Protein 2VFR (pdb70)

Nearest PDB structures (foldseek):
  2vfu-assembly1_A  TM=1.001E+00  e=1.404E-89  Streptomyces coelicolor A3(2)
  8ot8-assembly1_B  TM=9.663E-01  e=1.244E-60  Actinomycetota bacterium
  8ot8-assembly1_A  TM=9.710E-01  e=1.322E-60  Actinomycetota bacterium
  8ot8-assembly1_C  TM=9.668E-01  e=2.709E-58  Actinomycetota bacterium
  8ot8-assembly1_D  TM=9.742E-01  e=1.089E-57  Actinomycetota bacterium

InterPro domains:
  IPR006094 FAD linked oxidase, N-terminal [PF01565] (22-148)
  IPR007173 D-arabinono-1,4-lactone oxidase, C-terminal domain [PF04030] (288-413)
  IPR010031 L-gulonolactone/D-arabinono-1,4-lactone oxidase-like [PIRSF000136] (6-415)
  IPR010031 L-gulonolactone/D-arabinono-1,4-lactone oxidase-like [PTHR43762] (3-226)
  IPR016166 FAD-binding domain, PCMH-type [PS51387] (13-179)
  IPR016167 FAD-binding, type PCMH, subdomain 1 [G3DSA:3.30.43.10] (1-68)
  IPR016169 FAD-binding, type PCMH, subdomain 2 [G3DSA:3.30.465.10] (72-284)
  IPR016171 Vanillyl-alcohol oxidase, C-terminal subdomain 2 [G3DSA:1.10.45.10] (380-418)
  IPR036318 FAD-binding, type PCMH-like superfamily [SSF56176] (5-178)

Secondary structure (DSSP, 8-state):
-------B-SSSS-B-S-SS-B--SSHHHHHHHHHH-SSEEE-SS----SSTT---TT-EEE-STTS---EEEETTTTEEEEETT-BHHHHHHHHHHTTEE-S---SSS-SBHHHHHHHT-----TTPPPGGGGEEEEEEE-TTS-EEEEETTSTTGGGTSS-TTTT-EEEEEEEE-EE--EEEEEEEEEE-STT--HHHHHHHHTSSSEEEEEE-SSSSSEEEEEEEEETTS-----TTSEEPSS---SSTTS-GGGBPP-TT--EEGGGTSSSB-TT---S--S-EEEEEEEEGGGHHHHHHHHHHTHHHHGGGEEEEEEEEE--B-STT-TTBTS-EEEEEEEE-S-HHHHHHHHHHHHHHHGGGT-EE-TTS-----HHHHHTT-TTHHHHHHHHHHH-TT-TT--HHHHHHH-

Solvent-accessible surface area: 16244 Å² total; per-residue (Å²): 230,157,91,102,91,89,10,52,4,34,10,39,46,18,81,6,61,10,88,103,57,50,131,14,129,47,77,114,40,0,73,48,39,0,45,121,10,90,118,1,13,49,16,38,17,9,40,15,4,20,84,11,9,23,6,30,134,84,12,29,2,0,8,15,64,14,30,112,83,81,27,82,9,72,61,102,57,117,17,0,110,1,15,2,30,4,110,7,25,73,0,1,147,30,0,61,86,113,40,10,0,2,35,8,5,14,36,19,6,34,30,3,0,18,33,3,3,18,13,3,20,5,6,4,0,42,66,12,21,3,7,3,52,22,2,99,50,1,24,2,0,7,17,106,6,54,60,37,72,0,39,114,77,41,143,74,18,14,0,1,6,0,8,2,26,1,1,3,0,28,27,6,1,17,0,33,17,46,66,39,16,84,0,24,0,41,9,21,35,94,4,75,11,89,66,7,67,105,75,32,14,92,62,0,2,47,27,11,49,3,0,1,0,2,1,29,4,141,58,96,2,0,34,3,0,0,0,4,42,16,42,82,118,115,55,114,70,22,108,77,12,52,105,15,99,128,74,46,21,7,19,86,85,95,71,23,91,19,1,5,84,4,123,10,63,68,9,38,0,33,89,9,5,2,7,28,91,58,123,54,100,38,109,67,14,82,36,2,31,0,1,2,2,1,10,42,141,56,5,34,49,2,3,89,26,0,27,78,21,73,144,56,0,6,91,15,20,31,6,0,9,0,16,0,1,19,51,6,82,8,16,0,1,0,2,43,52,47,67,0,3,0,1,12,0,15,0,54,68,65,65,86,41,0,68,84,17,0,78,96,0,7,88,16,0,93,93,25,35,13,8,1,9,2,3,20,15,41,46,18,66,51,39,81,10,71,89,42,9,96,92,22,89,63,0,26,71,11,6,38,78,24,6,113,96,14,25,0,16,8,81,36,0,108,23,10,56,90

CATH classification: 3.30.43.10 (+4 more: 3.30.465.10, 3.30.70.2530, 3.30.70.2520)

B-factor: mean 10.71, std 9.28, range [2.74, 63.72]

Foldseek 3Di:
DPFFDWDAAQQRPGIALGRDAAADQDLVRVLVVLQVAQFEFEDARRLFFDCLRHGDVSYHYYYPPNYDWDWAADLVQQKIKTFQRDWQVVNQVVQVVSQKHDLFDEQAGGTGLQVCQQFQAAAFAQPAATSQQFWFKWWFLFNNSDIDIDGPPPPCVLCVRNPSQQQHDTGMIMGGIGGWFKKFKWKFFDFALVVCDPVNVVCLCNQARWKKFKDLLPPGGTGMIIHIHTPVDDHDDDPRGGTDPDQDDSFPPDDSVQAADHPGDMDIPVSRRHRGGNVDDRSHDQWAKKKWKFAPVCVSVLVVLCNVCSVLVNPFFRMKMKHWHAADSRQNHQSHPHTIIMIMTITGNDCVSVPVSLVVSVVSCVVGLIAMRRRGDHDPQLVNNLVSGPCLVVSLVSSCVSHVSRSHDHPSNVSNND

Organism: Streptomyces coelicolor (strain ATCC BAA-471 / A3(2) / M145) (NCBI:txid100226)

Radius of gyration: 20.71 Å; Cα contacts (8 Å, |Δi|>4): 1017; chains: 1; bounding box: 50×54×52 Å

Sequence (418 aa):
FMSDITVTNWAGNITYTAKEELLRRPHHSLLDALRALVADSARRVRVLGSGHSFNEEIAEPGDGGVLLSLAGLPSVVDVDTAARTVRVVGGGGVRYAELLARVVHARRGLALPNMASLPHISVAGSVATGTHGSGVGNGSLASVVREVVELVTADGSTVVIARGDERFGGAVTSLGALGVVTSSSLTLDLEPAYEEMEQHVFTELPLAGLDPATFETVMAAAYSVSLFTDWRRAPGFRQVWLLKRRTDRPLDGFPYAAPAAEKMHPVPGMPAVNCTEEQFGVPGPWHERLPHFRAEFTPSSGAELQSEYLMPRREHALAALHAMMDAIRRETLAPVLQTCEIRTVAADAQWLSPAYGRDTVAAHFTWVVEDTAAVLPVVRRLEEALVPFAARPHWGKVFTVPAGELRALYPRLADFGALAGALDPAGKFTNAFVRGVLA

Structure (mmCIF, N/CA/C/O backbone):
data_2VFR
#
_entry.id   2VFR
#
_cell.length_a   106.023
_cell.length_b   68.614
_cell.length_c   57.977
_cell.angle_alpha   90.00
_cell.angle_beta   95.15
_cell.angle_gamma   90.00
#
_symmetry.space_group_name_H-M   'C 1 2 1'
#
loop_
_entity.id
_entity.type
_entity.pdbx_description
1 polymer 'XYLITOL OXIDASE'
2 non-polymer 'FLAVIN-ADENINE DINUCLEOTIDE'
3 non-polymer 'CHLORIDE ION'
4 water water
#
loop_
_atom_site.group_PDB
_atom_site.id
_atom_site.type_symbol
_atom_site.label_atom_id
_atom_site.label_alt_id
_atom_site.label_comp_id
_atom_site.label_asym_id
_atom_site.label_entity_id
_atom_site.label_seq_id
_atom_site.pdbx_PDB_ins_code
_atom_site.Cartn_x
_atom_site.Cartn_y
_atom_site.Cartn_z
_atom_site.occupancy
_atom_site.B_iso_or_equiv
_atom_site.auth_seq_id
_atom_site.auth_comp_id
_atom_site.auth_asym_id
_atom_site.auth_atom_id
_atom_site.pdbx_PDB_model_num
ATOM 1 N N . PHE A 1 4 ? 7.433 11.259 8.818 1.00 26.93 0 PHE A N 1
ATOM 2 C CA . PHE A 1 4 ? 8.248 12.074 7.869 1.00 27.22 0 PHE A CA 1
ATOM 3 C C . PHE A 1 4 ? 7.552 13.395 7.553 1.00 27.32 0 PHE A C 1
ATOM 4 O O . PHE A 1 4 ? 8.197 14.433 7.453 1.00 27.63 0 PHE A O 1
ATOM 12 N N . MET A 1 5 ? 6.234 13.344 7.392 1.00 28.19 1 MET A N 1
ATOM 13 C CA . MET A 1 5 ? 5.451 14.505 6.956 1.00 28.67 1 MET A CA 1
ATOM 14 C C . MET A 1 5 ? 4.877 15.325 8.099 1.00 29.04 1 MET A C 1
ATOM 15 O O . MET A 1 5 ? 4.160 16.305 7.857 1.00 29.79 1 MET A O 1
ATOM 20 N N . SER A 1 6 ? 5.174 14.939 9.334 1.00 28.50 2 SER A N 1
ATOM 21 C CA . SER A 1 6 ? 4.605 15.622 10.475 1.00 28.27 2 SER A CA 1
ATOM 22 C C . SER A 1 6 ? 5.111 17.069 10.609 1.00 27.84 2 SER A C 1
ATOM 23 O O . SER A 1 6 ? 6.237 17.410 10.209 1.00 27.19 2 SER A O 1
ATOM 26 N N . ASP A 1 7 ? 4.245 17.904 11.179 1.00 27.28 3 ASP A N 1
ATOM 27 C CA . ASP A 1 7 ? 4.566 19.291 11.509 1.00 26.77 3 ASP A CA 1
ATOM 28 C C . ASP A 1 7 ? 5.798 19.374 12.405 1.00 25.84 3 ASP A C 1
ATOM 29 O O . ASP A 1 7 ? 5.953 18.574 13.328 1.00 26.61 3 ASP A O 1
ATOM 34 N N . ILE A 1 8 ? 6.669 20.355 12.147 1.00 24.42 4 ILE A N 1
ATOM 35 C CA . ILE A 1 8 ? 7.774 20.654 13.057 1.00 22.82 4 ILE A CA 1
ATOM 36 C C . ILE A 1 8 ? 7.632 22.081 13.570 1.00 20.98 4 ILE A C 1
ATOM 37 O O . ILE A 1 8 ? 6.886 22.874 13.015 1.00 22.20 4 ILE A O 1
ATOM 42 N N . THR A 1 9 ? 8.335 22.386 14.645 1.00 18.68 5 THR A N 1
ATOM 43 C CA . THR A 1 9 ? 8.355 23.755 15.155 1.00 16.82 5 THR A CA 1
ATOM 44 C C . THR A 1 9 ? 9.639 24.437 14.721 1.00 14.39 5 THR A C 1
ATOM 45 O O . THR A 1 9 ? 10.729 23.868 14.821 1.00 14.56 5 THR A O 1
ATOM 49 N N . VAL A 1 10 ? 9.454 25.609 14.141 1.00 11.45 6 VAL A N 1
ATOM 50 C CA . VAL A 1 10 ? 10.549 26.425 13.644 1.00 9.06 6 VAL A CA 1
ATOM 51 C C . VAL A 1 10 ? 10.614 27.700 14.480 1.00 7.11 6 VAL A C 1
ATOM 52 O O . VAL A 1 10 ? 9.584 28.363 14.638 1.00 6.76 6 VAL A O 1
ATOM 56 N N . THR A 1 11 ? 11.807 27.989 15.020 1.00 6.25 7 THR A N 1
ATOM 57 C CA . THR A 1 11 ? 12.003 29.188 15.837 1.00 6.07 7 THR A CA 1
ATOM 58 C C . THR A 1 11 ? 13.224 29.953 15.340 1.00 5.21 7 THR A C 1
ATOM 59 O O . THR A 1 11 ? 13.999 29.516 14.490 1.00 5.78 7 THR A O 1
ATOM 63 N N . ASN A 1 12 ? 13.403 31.137 15.916 1.00 4.77 8 ASN A N 1
ATOM 64 C CA . ASN A 1 12 ? 14.681 31.846 15.804 1.00 5.01 8 ASN A CA 1
ATOM 65 C C . ASN A 1 12 ? 15.731 31.241 16.745 1.00 4.60 8 ASN A C 1
ATOM 66 O O . ASN A 1 12 ? 15.493 30.251 17.456 1.00 5.58 8 ASN A O 1
ATOM 71 N N . TRP A 1 13 ? 16.938 31.796 16.730 1.00 4.91 9 TRP A N 1
ATOM 72 C CA . TRP A 1 13 ? 18.075 31.222 17.457 1.00 5.25 9 TRP A CA 1
ATOM 73 C C . TRP A 1 13 ? 17.812 31.265 18.962 1.00 5.15 9 TRP A C 1
ATOM 74 O O . TRP A 1 13 ? 18.004 30.244 19.656 1.00 6.16 9 TRP A O 1
ATOM 85 N N . ALA A 1 14 ? 17.332 32.390 19.490 1.00 5.08 10 ALA A N 1
ATOM 86 C CA . ALA A 1 14 ? 17.084 32.511 20.925 1.00 5.57 10 ALA A CA 1
ATOM 87 C C . ALA A 1 14 ? 15.796 31.805 21.378 1.00 6.17 10 ALA A C 1
ATOM 88 O O . ALA A 1 14 ? 15.540 31.686 22.596 1.00 7.46 10 ALA A O 1
ATOM 90 N N . GLY A 1 15 ? 14.967 31.416 20.425 1.00 4.64 11 GLY A N 1
ATOM 91 C CA . GLY A 1 15 ? 13.753 30.682 20.703 1.00 5.03 11 GL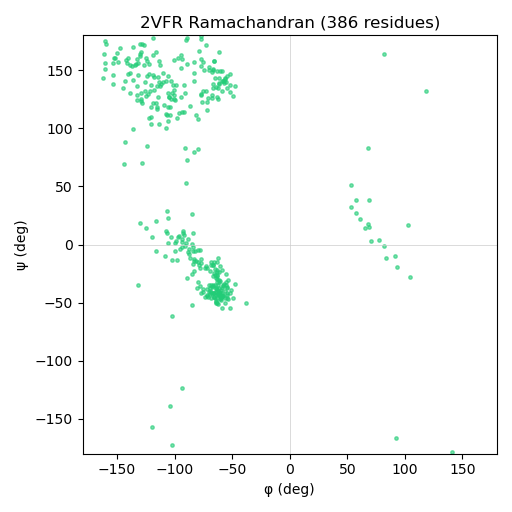Y A CA 1
ATOM 92 C C . GLY A 1 15 ? 12.584 31.489 21.234 1.00 5.52 11 GLY A C 1
ATOM 93 O O . GLY A 1 15 ? 11.556 30.917 21.577 1.00 6.42 11 GLY A O 1
ATOM 94 N N . ASN A 1 16 ? 12.703 32.818 21.343 1.00 4.34 12 ASN A N 1
ATOM 95 C CA . ASN A 1 16 ? 11.585 33.650 21.785 1.00 5.62 12 ASN A CA 1
ATOM 96 C C . ASN A 1 16 ? 10.546 33.862 20.683 1.00 5.89 12 ASN A C 1
ATOM 97 O O . ASN A 1 16 ? 9.422 34.250 20.993 1.00 6.73 12 ASN A O 1
ATOM 102 N N . ILE A 1 17 ? 10.897 33.582 19.437 1.00 5.33 13 ILE A N 1
ATOM 103 C CA . ILE A 1 17 ? 9.997 33.715 18.313 1.00 5.60 13 ILE A CA 1
ATOM 104 C C . ILE A 1 17 ? 9.752 32.316 17.726 1.00 5.68 13 ILE A C 1
ATOM 105 O O . ILE A 1 17 ? 10.670 31.641 17.282 1.00 6.53 13 ILE A O 1
ATOM 110 N N . THR A 1 18 ? 8.484 31.890 17.767 1.00 6.69 14 THR A N 1
ATOM 111 C CA . THR A 1 18 ? 8.039 30.664 17.118 1.00 6.71 14 THR A CA 1
ATOM 112 C C . THR A 1 18 ? 7.289 31.046 15.861 1.00 7.37 14 THR A C 1
ATOM 113 O O . THR A 1 18 ? 6.281 31.758 15.915 1.00 8.52 14 THR A O 1
ATOM 117 N N . TYR A 1 19 ? 7.793 30.614 14.715 1.00 6.76 15 TYR A N 1
ATOM 118 C CA . TYR A 1 19 ? 7.147 30.962 13.446 1.00 7.07 15 TYR A CA 1
ATOM 119 C C . TYR A 1 19 ? 5.864 30.129 13.243 1.00 6.96 15 TYR A C 1
ATOM 120 O O . TYR A 1 19 ? 5.710 29.057 13.811 1.00 8.17 15 TYR A O 1
ATOM 129 N N . THR A 1 20 ? 4.973 30.660 12.426 1.00 7.20 16 THR A N 1
ATOM 130 C CA . THR A 1 20 ? 3.741 29.918 12.104 1.00 8.27 16 THR A CA 1
ATOM 131 C C . THR A 1 20 ? 4.013 28.741 11.195 1.00 8.34 16 THR A C 1
ATOM 132 O O . THR A 1 20 ? 3.192 27.815 11.075 1.00 11.20 16 THR A O 1
ATOM 136 N N . ALA A 1 21 ? 5.151 28.748 10.493 1.00 8.82 17 ALA A N 1
ATOM 137 C CA . ALA A 1 21 ? 5.495 27.683 9.534 1.00 10.88 17 ALA A CA 1
ATOM 138 C C . ALA A 1 21 ? 5.625 26.359 10.213 1.00 13.26 17 ALA A C 1
ATOM 139 O O . ALA A 1 21 ? 6.312 26.248 11.213 1.00 14.38 17 ALA A O 1
ATOM 141 N N . LYS A 1 22 ? 5.038 25.335 9.606 1.00 15.18 18 LYS A N 1
ATOM 142 C CA . LYS A 1 22 ? 5.168 23.984 10.138 1.00 15.49 18 LYS A CA 1
ATOM 143 C C . LYS A 1 22 ? 6.228 23.146 9.426 1.00 15.19 18 LYS A C 1
ATOM 144 O O . LYS A 1 22 ? 6.419 21.971 9.760 1.00 15.68 18 LYS A O 1
ATOM 150 N N . GLU A 1 23 ? 6.916 23.779 8.471 1.00 13.53 19 GLU A N 1
ATOM 151 C CA A GLU A 1 23 ? 8.103 23.220 7.880 0.50 12.78 19 GLU A CA 1
ATOM 152 C CA B GLU A 1 23 ? 8.044 23.205 7.750 0.50 12.96 19 GLU A CA 1
ATOM 153 C C . GLU A 1 23 ? 8.964 24.374 7.377 1.00 11.79 19 GLU A C 1
ATOM 154 O O . GLU A 1 23 ? 8.471 25.470 7.055 1.00 11.85 19 GLU A O 1
ATOM 165 N N . LEU A 1 24 ? 10.266 24.134 7.371 1.00 10.61 20 LEU A N 1
ATOM 166 C CA . LEU A 1 24 ? 11.242 25.080 6.836 1.00 9.55 20 LEU A CA 1
ATOM 167 C C . LEU A 1 24 ? 11.660 24.514 5.493 1.00 8.80 20 LEU A C 1
ATOM 168 O O . LEU A 1 24 ? 12.318 23.476 5.431 1.00 10.49 20 LEU A O 1
ATOM 173 N N . LEU A 1 25 ? 11.280 25.175 4.413 1.00 7.27 21 LEU A N 1
ATOM 174 C CA . LEU A 1 25 ? 11.587 24.604 3.120 1.00 7.62 21 LEU A CA 1
ATOM 175 C C . LEU A 1 25 ? 13.038 24.887 2.748 1.00 7.47 21 LEU A C 1
ATOM 176 O O . LEU A 1 25 ? 13.503 26.014 2.905 1.00 8.62 21 LEU A O 1
ATOM 181 N N A ARG A 1 26 ? 13.661 23.831 2.223 0.50 7.44 22 ARG A N 1
ATOM 182 N N B ARG A 1 26 ? 13.800 23.864 2.342 0.50 6.83 22 ARG A N 1
ATOM 183 C CA A ARG A 1 26 ? 15.101 23.784 1.964 0.31 8.14 22 ARG A CA 1
ATOM 184 C CA B ARG A 1 26 ? 15.236 24.004 2.016 0.69 7.98 22 ARG A CA 1
ATOM 185 C C A ARG A 1 26 ? 15.426 23.345 0.522 0.50 7.40 22 ARG A C 1
ATOM 186 C C B ARG A 1 26 ? 15.419 23.410 0.603 0.50 7.15 22 ARG A C 1
ATOM 187 O O A ARG A 1 26 ? 16.053 22.305 0.279 0.50 8.62 22 ARG A O 1
ATOM 188 O O B ARG A 1 26 ? 15.832 22.261 0.438 0.50 8.17 22 ARG A O 1
ATOM 203 N N . PRO A 1 27 ? 15.061 24.187 -0.441 1.00 6.76 23 PRO A N 1
ATOM 204 C CA . PRO A 1 27 ? 15.260 23.705 -1.801 1.00 7.31 23 PRO A CA 1
ATOM 205 C C . PRO A 1 27 ? 16.732 23.322 -2.080 1.00 7.14 23 PRO A C 1
ATOM 206 O O . PRO A 1 27 ? 17.651 23.988 -1.647 1.00 8.31 23 PRO A O 1
ATOM 210 N N A HIS A 1 28 ? 16.952 22.212 -2.776 0.50 7.50 24 HIS A N 1
ATOM 211 N N B HIS A 1 28 ? 16.853 22.266 -2.874 0.50 7.14 24 HIS A N 1
ATOM 212 C CA A HIS A 1 28 ? 18.337 21.704 -3.004 0.50 7.68 24 HIS A CA 1
ATOM 213 C CA B HIS A 1 28 ? 18.119 21.558 -3.086 0.50 7.39 24 HIS A CA 1
ATOM 214 C C A HIS A 1 28 ? 18.926 22.083 -4.350 0.50 6.81 24 HIS A C 1
ATOM 215 C C B HIS A 1 28 ? 18.942 22.159 -4.238 0.50 6.42 24 HIS A C 1
ATOM 216 O O A HIS A 1 28 ? 19.928 21.528 -4.788 0.50 6.00 24 HIS A O 1
ATOM 217 O O B HIS A 1 28 ? 20.151 21.890 -4.371 0.50 6.14 24 HIS A O 1
ATOM 230 N N . SER A 1 29 ? 18.277 22.988 -5.060 1.00 6.55 25 SER A N 1
ATOM 231 C CA . SER A 1 29 ? 18.834 23.545 -6.266 1.00 5.85 25 SER A CA 1
ATOM 232 C C . SER A 1 29 ? 18.257 24.940 -6.514 1.00 5.27 25 SER A C 1
ATOM 233 O O . SER A 1 29 ? 17.149 25.251 -6.037 1.00 5.48 25 SER A O 1
ATOM 236 N N A LEU A 1 30 ? 18.964 25.727 -7.285 0.50 5.16 26 LEU A N 1
ATOM 237 N N B LEU A 1 30 ? 18.975 25.764 -7.258 0.50 5.44 26 LEU A N 1
ATOM 238 C CA A LEU A 1 30 ? 18.509 27.044 -7.642 0.50 5.62 26 LEU A CA 1
ATOM 239 C CA B LEU A 1 30 ? 18.462 27.068 -7.686 0.50 6.09 26 LEU A CA 1
ATOM 240 C C A LEU A 1 30 ? 17.237 26.951 -8.519 0.50 5.43 26 LEU A C 1
ATOM 241 C C B LEU A 1 30 ? 17.165 26.894 -8.469 0.50 5.49 26 LEU A C 1
ATOM 242 O O A LEU A 1 30 ? 16.335 27.807 -8.400 0.50 5.93 26 LEU A O 1
ATOM 243 O O B LEU A 1 30 ? 16.174 27.615 -8.238 0.50 4.84 26 LEU A O 1
ATOM 252 N N . ASP A 1 31 ? 17.127 25.916 -9.366 1.00 6.06 27 ASP A N 1
ATOM 253 C CA . ASP A 1 31 ? 15.894 25.668 -10.113 1.00 6.88 27 ASP A CA 1
ATOM 254 C C . ASP A 1 31 ? 14.711 25.459 -9.163 1.00 5.73 27 ASP A C 1
ATOM 255 O O . ASP A 1 31 ? 13.619 26.026 -9.359 1.00 7.20 27 ASP A O 1
ATOM 260 N N . ALA A 1 32 ? 14.894 24.624 -8.165 1.00 6.20 28 ALA A N 1
ATOM 261 C CA . ALA A 1 32 ? 13.848 24.394 -7.181 1.00 6.04 28 ALA A CA 1
ATOM 262 C C . ALA A 1 32 ? 13.516 25.658 -6.396 1.00 5.62 28 ALA A C 1
ATOM 263 O O . ALA A 1 32 ? 12.325 25.878 -6.083 1.00 6.68 28 ALA A O 1
ATOM 265 N N . LEU A 1 33 ? 14.506 26.464 -6.068 1.00 5.28 29 LEU A N 1
ATOM 266 C CA . LEU A 1 33 ? 14.231 27.686 -5.356 1.00 4.98 29 LEU A CA 1
ATOM 267 C C . LEU A 1 33 ? 13.419 28.665 -6.202 1.00 5.78 29 LEU A C 1
ATOM 268 O O . LEU A 1 33 ? 12.442 29.263 -5.696 1.00 6.00 29 LEU A O 1
ATOM 273 N N . ARG A 1 34 ? 13.790 28.836 -7.452 1.00 5.61 30 ARG A N 1
ATOM 274 C CA . ARG A 1 34 ? 13.047 29.712 -8.333 1.00 6.47 30 ARG A CA 1
ATOM 275 C C . ARG A 1 34 ? 11.601 29.267 -8.454 1.00 6.71 30 ARG A C 1
ATOM 276 O O . ARG A 1 34 ? 10.663 30.095 -8.428 1.00 7.50 30 ARG A O 1
ATOM 284 N N . ALA A 1 35 ? 11.386 27.972 -8.611 1.00 7.02 31 ALA A N 1
ATOM 285 C CA . ALA A 1 35 ? 10.008 27.442 -8.739 1.00 8.00 31 ALA A CA 1
ATOM 286 C C . ALA A 1 35 ? 9.214 27.621 -7.460 1.00 7.46 31 ALA A C 1
ATOM 287 O O . ALA A 1 35 ? 8.029 28.002 -7.522 1.00 8.06 31 ALA A O 1
ATOM 289 N N . LEU A 1 36 ? 9.829 27.366 -6.303 1.00 6.76 32 LEU A N 1
ATOM 290 C CA . LEU A 1 36 ? 9.165 27.560 -5.033 1.00 7.29 32 LEU A CA 1
ATOM 291 C C . LEU A 1 36 ? 8.776 29.023 -4.816 1.00 6.33 32 LEU A C 1
ATOM 292 O O . LEU A 1 36 ? 7.623 29.302 -4.438 1.00 7.43 32 LEU A O 1
ATOM 297 N N . VAL A 1 37 ? 9.672 29.942 -5.134 1.00 6.12 33 VAL A N 1
ATOM 298 C CA . VAL A 1 37 ? 9.353 31.357 -4.989 1.00 6.05 33 VAL A CA 1
ATOM 299 C C . VAL A 1 37 ? 8.196 31.753 -5.933 1.00 6.31 33 VAL A C 1
ATOM 300 O O . VAL A 1 37 ? 7.196 32.333 -5.491 1.00 6.16 33 VAL A O 1
ATOM 304 N N . ALA A 1 38 ? 8.308 31.383 -7.204 1.00 5.60 34 ALA A N 1
ATOM 305 C CA . ALA A 1 38 ? 7.272 31.724 -8.183 1.00 6.64 34 ALA A CA 1
ATOM 306 C C . ALA A 1 38 ? 5.895 31.176 -7.829 1.00 6.35 34 ALA A C 1
ATOM 307 O O . ALA A 1 38 ? 4.869 31.860 -8.070 1.00 8.13 34 ALA A O 1
ATOM 309 N N . ASP A 1 39 ? 5.887 29.976 -7.275 1.00 6.80 35 ASP A N 1
ATOM 310 C CA . ASP A 1 39 ? 4.643 29.283 -6.998 1.00 7.43 35 ASP A CA 1
ATOM 311 C C . ASP A 1 39 ? 4.011 29.598 -5.648 1.00 6.76 35 ASP A C 1
ATOM 312 O O . ASP A 1 39 ? 2.917 29.126 -5.346 1.00 8.56 35 ASP A O 1
ATOM 317 N N . SER A 1 40 ? 4.712 30.331 -4.790 1.00 6.38 36 SER A N 1
ATOM 318 C CA . SER A 1 40 ? 4.258 30.686 -3.445 1.00 6.59 36 SER A CA 1
ATOM 319 C C . SER A 1 40 ? 3.677 32.083 -3.414 1.00 5.64 36 SER A C 1
ATOM 320 O O . SER A 1 40 ? 4.244 33.035 -3.991 1.00 7.03 36 SER A O 1
ATOM 323 N N . ALA A 1 41 ? 2.551 32.235 -2.711 1.00 4.86 37 ALA A N 1
ATOM 324 C CA . ALA A 1 41 ? 1.897 33.555 -2.631 1.00 4.77 37 ALA A CA 1
ATOM 325 C C . ALA A 1 41 ? 2.631 34.584 -1.766 1.00 4.16 37 ALA A C 1
ATOM 326 O O . ALA A 1 41 ? 2.691 35.744 -2.164 1.00 4.90 37 ALA A O 1
ATOM 328 N N . ARG A 1 42 ? 3.198 34.148 -0.649 1.00 4.01 38 ARG A N 1
ATOM 329 C CA A ARG A 1 42 ? 3.947 35.021 0.256 0.50 4.63 38 ARG A CA 1
ATOM 330 C CA B ARG A 1 42 ? 3.963 35.015 0.237 0.50 5.28 38 ARG A CA 1
ATOM 331 C C . ARG A 1 42 ? 5.162 34.233 0.736 1.00 4.86 38 ARG A C 1
ATOM 332 O O . ARG A 1 42 ? 5.036 33.039 1.093 1.00 5.56 38 ARG A O 1
ATOM 347 N N . VAL A 1 43 ? 6.326 34.904 0.789 1.00 4.82 39 VAL A N 1
ATOM 348 C CA . VAL A 1 43 ? 7.593 34.261 1.134 1.00 4.55 39 VAL A CA 1
ATOM 349 C C . VAL A 1 43 ? 8.381 35.145 2.127 1.00 4.58 39 VAL A C 1
ATOM 350 O O . VAL A 1 43 ? 8.436 36.357 1.966 1.00 4.86 39 VAL A O 1
ATOM 354 N N . ARG A 1 44 ? 9.048 34.512 3.099 1.00 4.51 40 ARG A N 1
ATOM 355 C CA . ARG A 1 44 ? 10.167 35.108 3.813 1.00 4.58 40 ARG A CA 1
ATOM 356 C C . ARG A 1 44 ? 11.265 34.090 3.909 1.00 4.17 40 ARG A C 1
ATOM 357 O O . ARG A 1 44 ? 11.045 32.878 3.901 1.00 5.56 40 ARG A O 1
ATOM 365 N N . VAL A 1 45 ? 12.489 34.598 4.040 1.00 4.56 41 VAL A N 1
ATOM 366 C CA . VAL A 1 45 ? 13.703 33.748 4.190 1.00 4.70 41 VAL A CA 1
ATOM 367 C C . VAL A 1 45 ? 14.134 33.695 5.644 1.00 4.64 41 VAL A C 1
ATOM 368 O O . VAL A 1 45 ? 14.124 34.701 6.381 1.00 5.29 41 VAL A O 1
ATOM 372 N N . LEU A 1 46 ? 14.486 32.505 6.086 1.00 4.62 42 LEU A N 1
ATOM 373 C CA . LEU A 1 46 ? 15.192 32.327 7.355 1.00 5.20 42 LEU A CA 1
ATOM 374 C C . LEU A 1 46 ? 16.678 32.112 7.061 1.00 4.73 42 LEU A C 1
ATOM 375 O O . LEU A 1 46 ? 17.030 31.213 6.283 1.00 5.65 42 LEU A O 1
ATOM 380 N N . GLY A 1 47 ? 17.508 32.935 7.680 1.00 4.28 43 GLY A N 1
ATOM 381 C CA . GLY A 1 47 ? 18.966 32.761 7.655 1.00 4.95 43 GLY A CA 1
ATOM 382 C C . GLY A 1 47 ? 19.332 31.962 8.878 1.00 4.34 43 GLY A C 1
ATOM 383 O O . GLY A 1 47 ? 18.799 30.862 9.122 1.00 5.65 43 GLY A O 1
ATOM 384 N N . SER A 1 48 ? 20.228 32.523 9.696 1.00 4.05 44 SER A N 1
ATOM 385 C CA . SER A 1 48 ? 20.684 31.843 10.919 1.00 3.96 44 SER A CA 1
ATOM 386 C C . SER A 1 48 ? 19.856 32.218 12.171 1.00 3.91 44 SER A C 1
ATOM 387 O O . SER A 1 48 ? 20.193 31.745 13.252 1.00 4.55 44 SER A O 1
ATOM 390 N N . GLY A 1 49 ? 18.735 32.912 11.995 1.00 4.30 45 GLY A N 1
ATOM 391 C CA . GLY A 1 49 ? 17.771 33.157 13.069 1.00 4.19 45 GLY A CA 1
ATOM 392 C C . GLY A 1 49 ? 18.232 34.078 14.207 1.00 3.41 45 GLY A C 1
ATOM 393 O O . GLY A 1 49 ? 17.590 34.095 15.257 1.00 4.09 45 GLY A O 1
ATOM 394 N N . HIS A 1 50 ? 19.296 34.851 13.975 1.00 3.77 46 HIS A N 1
ATOM 395 C CA . HIS A 1 50 ? 19.813 35.787 14.968 1.00 4.12 46 HIS A CA 1
ATOM 396 C C . HIS A 1 50 ? 19.110 37.158 14.962 1.00 4.25 46 HIS A C 1
ATOM 397 O O . HIS A 1 50 ? 19.655 38.158 15.410 1.00 4.90 46 HIS A O 1
ATOM 404 N N . SER A 1 51 ? 17.864 37.154 14.507 1.00 4.25 47 SER A N 1
ATOM 405 C CA . SER A 1 51 ? 16.905 38.249 14.872 1.00 3.92 47 SER A CA 1
ATOM 406 C C . SER A 1 51 ? 16.069 37.826 16.085 1.00 4.27 47 SER A C 1
ATOM 407 O O . SER A 1 51 ? 16.049 36.659 16.487 1.00 4.61 47 SER A O 1
ATOM 410 N N . PHE A 1 52 ? 15.428 38.830 16.727 1.00 3.85 48 PHE A N 1
ATOM 411 C CA . PHE A 1 52 ? 14.736 38.660 18.001 1.00 4.16 48 PHE A CA 1
ATOM 412 C C . PHE A 1 52 ? 13.297 39.102 17.942 1.00 4.12 48 PHE A C 1
ATOM 413 O O . PHE A 1 52 ? 12.640 39.211 18.961 1.00 4.73 48 PHE A O 1
ATOM 421 N N . ASN A 1 53 ? 12.790 39.284 16.715 1.00 4.12 49 ASN A N 1
ATOM 422 C CA . ASN A 1 53 ? 11.450 39.848 16.476 1.00 4.44 49 ASN A CA 1
ATOM 423 C C . ASN A 1 53 ? 10.789 39.051 15.350 1.00 4.27 49 ASN A C 1
ATOM 424 O O . ASN A 1 53 ? 11.237 37.966 14.981 1.00 4.80 49 ASN A O 1
ATOM 429 N N A GLU A 1 54 ? 9.687 39.589 14.815 0.50 4.53 50 GLU A N 1
ATOM 430 N N B GLU A 1 54 ? 9.663 39.528 14.826 0.50 4.74 50 GLU A N 1
ATOM 431 C CA A GLU A 1 54 ? 8.879 38.932 13.772 0.50 4.53 50 GLU A CA 1
ATOM 432 C CA B GLU A 1 54 ? 8.948 38.788 13.776 0.50 5.42 50 GLU A CA 1
ATOM 433 C C A GLU A 1 54 ? 9.365 39.185 12.345 0.50 4.29 50 GLU A C 1
ATOM 434 C C B GLU A 1 54 ? 9.346 39.232 12.362 0.50 4.76 50 GLU A C 1
ATOM 435 O O A GLU A 1 54 ? 8.680 38.846 11.378 0.50 3.63 50 GLU A O 1
ATOM 436 O O B GLU A 1 54 ? 8.573 39.092 11.416 0.50 5.14 50 GLU A O 1
ATOM 447 N N . ILE A 1 55 ? 10.597 39.658 12.182 1.00 4.24 51 ILE A N 1
ATOM 448 C CA . ILE A 1 55 ? 11.052 40.033 10.849 1.00 4.04 51 ILE A CA 1
ATOM 449 C C . ILE A 1 55 ? 11.028 38.874 9.837 1.00 3.85 51 ILE A C 1
ATOM 450 O O . ILE A 1 55 ? 10.687 39.124 8.669 1.00 4.15 51 ILE A O 1
ATOM 455 N N . ALA A 1 56 ? 11.319 37.645 10.255 1.00 3.62 52 ALA A N 1
ATOM 456 C CA . ALA A 1 56 ? 11.297 36.520 9.336 1.00 4.67 52 ALA A CA 1
ATOM 457 C C . ALA A 1 56 ? 9.927 35.818 9.266 1.00 4.72 52 ALA A C 1
ATOM 458 O O . ALA A 1 56 ? 9.797 34.909 8.426 1.00 6.15 52 ALA A O 1
ATOM 460 N N . GLU A 1 57 ? 8.923 36.234 10.018 1.00 4.80 53 GLU A N 1
ATOM 461 C CA . GLU A 1 57 ? 7.631 35.509 10.052 1.00 6.09 53 GLU A CA 1
ATOM 462 C C . GLU A 1 57 ? 6.824 35.795 8.786 1.00 5.12 53 GLU A C 1
ATOM 463 O O . GLU A 1 57 ? 6.502 36.932 8.490 1.00 6.78 53 GLU A O 1
ATOM 469 N N . PRO A 1 58 ? 6.441 34.760 8.011 1.00 6.78 54 PRO A N 1
ATOM 470 C CA . PRO A 1 58 ? 5.685 35.014 6.763 1.00 6.56 54 PRO A CA 1
ATOM 471 C C . PRO A 1 58 ? 4.161 35.033 6.888 1.00 5.97 54 PRO A C 1
ATOM 472 O O . PRO A 1 58 ? 3.471 35.232 5.885 1.00 6.43 54 PRO A O 1
ATOM 476 N N . GLY A 1 59 ? 3.632 34.850 8.076 1.00 6.16 55 GLY A N 1
ATOM 477 C CA . GLY A 1 59 ? 2.207 34.847 8.326 1.00 6.14 55 GLY A CA 1
ATOM 478 C C . GLY A 1 59 ? 1.616 33.486 7.991 1.00 6.03 55 GLY A C 1
ATOM 479 O O . GLY A 1 59 ? 2.214 32.644 7.336 1.00 6.33 55 GLY A O 1
ATOM 480 N N . ASP A 1 60 ? 0.392 33.260 8.485 1.00 6.90 56 ASP A N 1
ATOM 481 C CA . ASP A 1 60 ? -0.279 31.974 8.254 1.00 6.76 56 ASP A CA 1
ATOM 482 C C . ASP A 1 60 ? -0.419 31.750 6.747 1.00 5.35 56 ASP A C 1
ATOM 483 O O . ASP A 1 60 ? -0.802 32.646 6.015 1.00 6.07 56 ASP A O 1
ATOM 488 N N . GLY A 1 61 ? -0.051 30.577 6.297 1.00 6.63 57 GLY A N 1
ATOM 489 C CA . GLY A 1 61 ? -0.087 30.238 4.894 1.00 6.22 57 GLY A CA 1
ATOM 490 C C . GLY A 1 61 ? 1.133 30.694 4.104 1.00 5.42 57 GLY A C 1
ATOM 491 O O . GLY A 1 61 ? 1.296 30.316 2.959 1.00 6.20 57 GLY A O 1
ATOM 492 N N . GLY A 1 62 ? 1.959 31.541 4.728 1.00 5.50 58 GLY A N 1
ATOM 493 C CA . GLY A 1 62 ? 3.165 32.023 4.085 1.00 5.66 58 GLY A CA 1
ATOM 494 C C . GLY A 1 62 ? 4.250 30.976 4.098 1.00 5.21 58 GLY A C 1
ATOM 495 O O . GLY A 1 62 ? 4.325 30.169 5.021 1.00 6.84 58 GLY A O 1
ATOM 496 N N . VAL A 1 63 ? 5.151 31.047 3.149 1.00 5.23 59 VAL A N 1
ATOM 497 C CA . VAL A 1 63 ? 6.279 30.113 3.036 1.00 6.30 59 VAL A CA 1
ATOM 498 C C . VAL A 1 63 ? 7.510 30.677 3.709 1.00 5.57 59 VAL A C 1
ATOM 499 O O . VAL A 1 63 ? 7.876 31.823 3.444 1.00 6.84 59 VAL A O 1
ATOM 503 N N . LEU A 1 64 ? 8.095 29.906 4.596 1.00 5.15 60 LEU A N 1
ATOM 504 C CA . LEU A 1 64 ? 9.407 30.215 5.198 1.00 5.36 60 LEU A CA 1
ATOM 505 C C . LEU A 1 64 ? 10.412 29.260 4.545 1.00 4.99 60 LEU A C 1
ATOM 506 O O . LEU A 1 64 ? 10.324 28.028 4.657 1.00 6.41 60 LEU A O 1
ATOM 511 N N . LEU A 1 65 ? 11.378 29.851 3.856 1.00 5.57 61 LEU A N 1
ATOM 512 C CA . LEU A 1 65 ? 12.386 29.043 3.151 1.00 6.29 61 LEU A CA 1
ATOM 513 C C . LEU A 1 65 ? 13.794 29.453 3.615 1.00 5.75 61 LEU A C 1
ATOM 514 O O . LEU A 1 65 ? 14.031 30.551 4.127 1.00 5.93 61 LEU A O 1
ATOM 519 N N . SER A 1 66 ? 14.717 28.530 3.411 1.00 7.06 62 SER A N 1
ATOM 520 C CA . SER A 1 66 ? 16.112 28.713 3.766 1.00 7.04 62 SER A CA 1
ATOM 521 C C . SER A 1 66 ? 16.999 28.298 2.576 1.00 6.66 62 SER A C 1
ATOM 522 O O . SER A 1 66 ? 16.571 27.499 1.724 1.00 7.09 62 SER A O 1
ATOM 525 N N . LEU A 1 67 ? 18.221 28.835 2.515 1.00 6.27 63 LEU A N 1
ATOM 526 C CA . LEU A 1 67 ? 19.264 28.452 1.584 1.00 6.90 63 LEU A CA 1
ATOM 527 C C . LEU A 1 67 ? 20.141 27.312 2.092 1.00 7.28 63 LEU A C 1
ATOM 528 O O . LEU A 1 67 ? 21.087 26.922 1.415 1.00 7.22 63 LEU A O 1
ATOM 533 N N . ALA A 1 68 ? 19.824 26.723 3.242 1.00 7.68 64 ALA A N 1
ATOM 534 C CA . ALA A 1 68 ? 20.676 25.688 3.851 1.00 9.37 64 ALA A CA 1
ATOM 535 C C . ALA A 1 68 ? 20.760 24.406 3.037 1.00 9.81 64 ALA A C 1
ATOM 536 O O . ALA A 1 68 ? 21.662 23.608 3.282 1.00 13.11 64 ALA A O 1
ATOM 538 N N . GLY A 1 69 ? 19.871 24.209 2.080 1.00 9.74 65 GLY A N 1
ATOM 539 C CA . GLY A 1 69 ? 19.909 23.071 1.192 1.00 9.81 65 GLY A CA 1
ATOM 540 C C . GLY A 1 69 ? 20.762 23.274 -0.017 1.00 9.42 65 GLY A C 1
ATOM 541 O O . GLY A 1 69 ? 20.918 22.305 -0.781 1.00 10.16 65 GLY A O 1
ATOM 542 N N . LEU A 1 70 ? 21.212 24.507 -0.296 1.00 9.12 66 LEU A N 1
ATOM 543 C CA . LEU A 1 70 ? 22.098 24.802 -1.472 1.00 9.92 66 LEU A CA 1
ATOM 544 C C . LEU A 1 70 ? 23.554 24.783 -1.049 1.00 9.78 66 LEU A C 1
ATOM 545 O O . LEU A 1 70 ? 23.864 25.075 0.105 1.00 9.62 66 LEU A O 1
ATOM 550 N N . PRO A 1 71 ? 24.507 24.450 -1.976 1.00 8.88 67 PRO A N 1
ATOM 551 C CA . PRO A 1 71 ? 25.924 24.576 -1.605 1.00 9.43 67 PRO A CA 1
ATOM 552 C C . PRO A 1 71 ? 26.316 25.998 -1.149 1.00 9.58 67 PRO A C 1
ATOM 553 O O . PRO A 1 71 ? 25.831 26.997 -1.718 1.00 11.82 67 PRO A O 1
ATOM 557 N N . SER A 1 72 ? 27.136 26.068 -0.107 1.00 9.25 68 SER A N 1
ATOM 558 C CA . SER A 1 72 ? 27.614 27.345 0.467 1.00 9.15 68 SER A CA 1
ATOM 559 C C . SER A 1 72 ? 29.000 27.579 -0.139 1.00 8.44 68 SER A C 1
ATOM 560 O O . SER A 1 72 ? 29.961 26.875 0.182 1.00 10.95 68 SER A O 1
ATOM 563 N N . VAL A 1 73 ? 29.089 28.561 -1.027 1.00 8.17 69 VAL A N 1
ATOM 564 C CA . VAL A 1 73 ? 30.282 28.796 -1.882 1.00 7.29 69 VAL A CA 1
ATOM 565 C C . VAL A 1 73 ? 30.909 30.121 -1.472 1.00 6.65 69 VAL A C 1
ATOM 566 O O . VAL A 1 73 ? 30.203 31.103 -1.227 1.00 5.85 69 VAL A O 1
ATOM 570 N N . VAL A 1 74 ? 32.252 30.160 -1.428 1.00 5.76 70 VAL A N 1
ATOM 571 C CA . VAL A 1 74 ? 33.032 31.346 -1.037 1.00 5.27 70 VAL A CA 1
ATOM 572 C C . VAL A 1 74 ? 34.172 31.486 -2.020 1.00 5.07 70 VAL A C 1
ATOM 573 O O . VAL A 1 74 ? 35.207 30.779 -1.927 1.00 6.50 70 VAL A O 1
ATOM 577 N N . ASP A 1 75 ? 33.974 32.370 -2.981 1.00 5.47 71 ASP A N 1
ATOM 578 C CA . ASP A 1 75 ? 34.838 32.451 -4.177 1.00 6.26 71 ASP A CA 1
ATOM 579 C C . ASP A 1 75 ? 35.622 33.763 -4.177 1.00 6.18 71 ASP A C 1
ATOM 580 O O . ASP A 1 75 ? 35.110 34.836 -4.532 1.00 6.24 71 ASP A O 1
ATOM 585 N N . VAL A 1 76 ? 36.899 33.678 -3.828 1.00 5.93 72 VAL A N 1
ATOM 586 C CA . VAL A 1 76 ? 37.771 34.851 -3.714 1.00 7.17 72 VAL A CA 1
ATOM 587 C C . VAL A 1 76 ? 38.470 35.110 -5.042 1.00 7.62 72 VAL A C 1
ATOM 588 O O . VAL A 1 76 ? 39.057 34.171 -5.649 1.00 8.74 72 VAL A O 1
ATOM 592 N N . ASP A 1 77 ? 38.418 36.346 -5.512 1.00 8.07 73 ASP A N 1
ATOM 593 C CA . ASP A 1 77 ? 39.229 36.797 -6.652 1.00 8.89 73 ASP A CA 1
ATOM 594 C C . ASP A 1 77 ? 40.302 37.653 -6.033 1.00 8.97 73 ASP A C 1
ATOM 595 O O . ASP A 1 77 ? 40.086 38.799 -5.626 1.00 9.16 73 ASP A O 1
ATOM 600 N N . THR A 1 78 ? 41.516 37.116 -5.987 1.00 10.03 74 THR A N 1
ATOM 601 C CA . THR A 1 78 ? 42.570 37.778 -5.238 1.00 11.70 74 THR A CA 1
ATOM 602 C C . THR A 1 78 ? 43.002 39.058 -5.927 1.00 11.67 74 THR A C 1
ATOM 603 O O . THR A 1 78 ? 43.195 40.079 -5.243 1.00 12.55 74 THR A O 1
ATOM 607 N N . ALA A 1 79 ? 43.113 39.058 -7.250 1.00 13.53 75 ALA A N 1
ATOM 608 C CA . ALA A 1 79 ? 43.569 40.261 -7.951 1.00 13.63 75 ALA A CA 1
ATOM 609 C C . ALA A 1 79 ? 42.574 41.399 -7.839 1.00 13.68 75 ALA A C 1
ATOM 610 O O . ALA A 1 79 ? 42.967 42.559 -7.719 1.00 14.25 75 ALA A O 1
ATOM 612 N N . ALA A 1 80 ? 41.281 41.059 -7.850 1.00 12.42 76 ALA A N 1
ATOM 613 C CA . ALA A 1 80 ? 40.219 42.049 -7.750 1.00 11.36 76 ALA A CA 1
ATOM 614 C C . ALA A 1 80 ? 39.960 42.469 -6.301 1.00 9.47 76 ALA A C 1
ATOM 615 O O . ALA A 1 80 ? 39.266 43.431 -6.038 1.00 10.10 76 ALA A O 1
ATOM 617 N N . ARG A 1 81 ? 40.485 41.699 -5.366 1.00 8.23 77 ARG A N 1
ATOM 618 C CA . ARG A 1 81 ? 40.195 41.843 -3.939 1.00 7.87 77 ARG A CA 1
ATOM 619 C C . ARG A 1 81 ? 38.682 41.825 -3.656 1.00 7.22 77 ARG A C 1
ATOM 620 O O . ARG A 1 81 ? 38.127 42.706 -2.990 1.00 7.36 77 ARG A O 1
ATOM 628 N N . THR A 1 82 ? 38.030 40.790 -4.203 1.00 6.49 78 THR A N 1
ATOM 629 C CA . THR A 1 82 ? 36.611 40.575 -3.923 1.00 6.94 78 THR A CA 1
ATOM 630 C C . THR A 1 82 ? 36.366 39.132 -3.495 1.00 7.09 78 THR A C 1
ATOM 631 O O . THR A 1 82 ? 37.169 38.224 -3.779 1.00 7.61 78 THR A O 1
ATOM 635 N N . VAL A 1 83 ? 35.201 38.907 -2.873 1.00 6.27 79 VAL A N 1
ATOM 636 C CA . VAL A 1 83 ? 34.723 37.558 -2.597 1.00 6.36 79 VAL A CA 1
ATOM 637 C C . VAL A 1 83 ? 33.224 37.480 -2.873 1.00 6.55 79 VAL A C 1
ATOM 638 O O . VAL A 1 83 ? 32.450 38.354 -2.418 1.00 6.85 79 VAL A O 1
ATOM 642 N N . ARG A 1 84 ? 32.824 36.459 -3.651 1.00 6.17 80 ARG A N 1
ATOM 643 C CA . ARG A 1 84 ? 31.424 36.190 -3.950 1.00 6.53 80 ARG A CA 1
ATOM 644 C C . ARG A 1 84 ? 30.998 35.063 -3.022 1.00 5.37 80 ARG A C 1
ATOM 645 O O . ARG A 1 84 ? 31.606 33.977 -3.022 1.00 6.56 80 ARG A O 1
ATOM 653 N N . VAL A 1 85 ? 29.944 35.297 -2.249 1.00 5.61 81 VAL A N 1
ATOM 654 C CA A VAL A 1 85 ? 29.467 34.293 -1.278 0.50 6.00 81 VAL A CA 1
ATOM 655 C CA B VAL A 1 85 ? 29.506 34.368 -1.232 0.50 7.22 81 VAL A CA 1
ATOM 656 C C . VAL A 1 85 ? 28.001 34.052 -1.401 1.00 7.24 81 VAL A C 1
ATOM 657 O O . VAL A 1 85 ? 27.201 34.923 -1.715 1.00 6.83 81 VAL A O 1
ATOM 664 N N . GLY A 1 86 ? 27.628 32.825 -1.147 1.00 7.36 82 GLY A N 1
ATOM 665 C CA . GLY A 1 86 ? 26.218 32.510 -1.022 1.00 8.20 82 GLY A CA 1
ATOM 666 C C . GLY A 1 86 ? 25.560 33.255 0.157 1.00 7.93 82 GLY A C 1
ATOM 667 O O . GLY A 1 86 ? 26.177 33.537 1.164 1.00 8.10 82 GLY A O 1
ATOM 668 N N A GLY A 1 87 ? 24.285 33.576 0.051 0.50 8.14 83 GLY A N 1
ATOM 669 N N B GLY A 1 87 ? 24.268 33.521 0.014 0.50 8.55 83 GLY A N 1
ATOM 670 C CA A GLY A 1 87 ? 23.636 34.354 1.121 0.50 8.04 83 GLY A CA 1
ATOM 671 C CA B GLY A 1 87 ? 23.500 34.250 1.035 0.50 9.05 83 GLY A CA 1
ATOM 672 C C A GLY A 1 87 ? 23.566 33.625 2.461 0.50 6.77 83 GLY A C 1
ATOM 673 C C B GLY A 1 87 ? 22.962 33.356 2.142 0.50 10.21 83 GLY A C 1
ATOM 674 O O A GLY A 1 87 ? 23.353 34.278 3.502 0.50 5.55 83 GLY A O 1
ATOM 675 O O B GLY A 1 87 ? 21.916 33.584 2.651 0.50 11.83 83 GLY A O 1
ATOM 676 N N . GLY A 1 88 ? 23.651 32.277 2.423 1.00 8.44 84 GLY A N 1
ATOM 677 C CA . GLY A 1 88 ? 23.531 31.472 3.622 1.00 7.61 84 GLY A CA 1
ATOM 678 C C . GLY A 1 88 ? 24.893 31.200 4.259 1.00 7.28 84 GLY A C 1
ATOM 679 O O . GLY A 1 88 ? 24.983 30.575 5.335 1.00 8.70 84 GLY A O 1
ATOM 680 N N . VAL A 1 89 ? 25.987 31.522 3.562 1.00 6.01 85 VAL A N 1
ATOM 681 C CA . VAL A 1 89 ? 27.329 31.391 4.133 1.00 6.11 85 VAL A CA 1
ATOM 682 C C . VAL A 1 89 ? 27.372 32.266 5.385 1.00 5.07 85 VAL A C 1
ATOM 683 O O . VAL A 1 89 ? 26.782 33.386 5.396 1.00 5.48 85 VAL A O 1
ATOM 687 N N . ARG A 1 90 ? 28.031 31.785 6.426 1.00 4.86 86 ARG A N 1
ATOM 688 C CA . ARG A 1 90 ? 28.190 32.534 7.657 1.00 4.81 86 ARG A CA 1
ATOM 689 C C . ARG A 1 90 ? 29.570 33.178 7.731 1.00 4.58 86 ARG A C 1
ATOM 690 O O . ARG A 1 90 ? 30.526 32.781 7.053 1.00 4.92 86 ARG A O 1
ATOM 698 N N . TYR A 1 91 ? 29.683 34.210 8.550 1.00 3.72 87 TYR A N 1
ATOM 699 C CA . TYR A 1 91 ? 30.933 35.004 8.595 1.00 4.56 87 TYR A CA 1
ATOM 700 C C . TYR A 1 91 ? 32.171 34.194 9.020 1.00 4.27 87 TYR A C 1
ATOM 701 O O . TYR A 1 91 ? 33.272 34.462 8.539 1.00 4.61 87 TYR A O 1
ATOM 710 N N . ALA A 1 92 ? 32.028 33.185 9.889 1.00 5.10 88 ALA A N 1
ATOM 711 C CA . ALA A 1 92 ? 33.188 32.421 10.327 1.00 5.31 88 ALA A CA 1
ATOM 712 C C . ALA A 1 92 ? 33.912 31.754 9.170 1.00 4.81 88 ALA A C 1
ATOM 713 O O . ALA A 1 92 ? 35.133 31.853 9.021 1.00 5.05 88 ALA A O 1
ATOM 715 N N . GLU A 1 93 ? 33.150 31.124 8.272 1.00 5.25 89 GLU A N 1
ATOM 716 C CA . GLU A 1 93 ? 33.717 30.458 7.105 1.00 5.08 89 GLU A CA 1
ATOM 717 C C . GLU A 1 93 ? 34.215 31.463 6.086 1.00 5.21 89 GLU A C 1
ATOM 718 O O . GLU A 1 93 ? 35.299 31.301 5.503 1.00 5.93 89 GLU A O 1
ATOM 724 N N . LEU A 1 94 ? 33.451 32.519 5.829 1.00 5.23 90 LEU A N 1
ATOM 725 C CA A LEU A 1 94 ? 33.888 33.575 4.952 0.50 5.50 90 LEU A CA 1
ATOM 726 C CA B LEU A 1 94 ? 33.901 33.573 4.945 0.50 5.59 90 LEU A CA 1
ATOM 727 C C . LEU A 1 94 ? 35.280 34.034 5.376 1.00 5.19 90 LEU A C 1
ATOM 728 O O . LEU A 1 94 ? 36.211 34.154 4.559 1.00 5.32 90 LEU A O 1
ATOM 737 N N . ALA A 1 95 ? 35.418 34.368 6.656 1.00 4.81 91 ALA A N 1
ATOM 738 C CA . ALA A 1 95 ? 36.685 34.905 7.181 1.00 5.85 91 ALA A CA 1
ATOM 739 C C . ALA A 1 95 ? 37.854 33.921 7.043 1.00 5.32 91 ALA A C 1
ATOM 740 O O . ALA A 1 95 ? 38.952 34.306 6.625 1.00 5.94 91 ALA A O 1
ATOM 742 N N . ARG A 1 96 ? 37.627 32.641 7.330 1.00 6.23 92 ARG A N 1
ATOM 743 C CA . ARG A 1 96 ? 38.658 31.593 7.199 1.00 7.26 92 ARG A CA 1
ATOM 744 C C . ARG A 1 96 ? 39.204 31.592 5.779 1.00 5.83 92 ARG A C 1
ATOM 745 O O . ARG A 1 96 ? 40.428 31.555 5.554 1.00 6.01 92 ARG A O 1
ATOM 753 N N . VAL A 1 97 ? 38.295 31.557 4.816 1.00 5.95 93 VAL A N 1
ATOM 754 C CA . VAL A 1 97 ? 38.664 31.400 3.415 1.00 6.45 93 VAL A CA 1
ATOM 755 C C . VAL A 1 97 ? 39.400 32.654 2.909 1.00 5.67 93 VAL A C 1
ATOM 756 O O . VAL A 1 97 ? 40.417 32.565 2.219 1.00 6.15 93 VAL A O 1
ATOM 760 N N . VAL A 1 98 ? 38.892 33.843 3.212 1.00 5.87 94 VAL A N 1
ATOM 761 C CA . VAL A 1 98 ? 39.560 35.051 2.720 1.00 5.87 94 VAL A CA 1
ATOM 762 C C . VAL A 1 98 ? 40.922 35.234 3.395 1.00 5.56 94 VAL A C 1
ATOM 763 O O . VAL A 1 98 ? 41.894 35.616 2.720 1.00 5.91 94 VAL A O 1
ATOM 767 N N . HIS A 1 99 ? 41.035 34.888 4.677 1.00 5.41 95 HIS A N 1
ATOM 768 C CA . HIS A 1 99 ? 42.324 34.999 5.375 1.00 5.82 95 HIS A CA 1
ATOM 769 C C . HIS A 1 99 ? 43.369 34.111 4.724 1.00 6.36 95 HIS A C 1
ATOM 770 O O . HIS A 1 99 ? 44.523 34.496 4.546 1.00 7.02 95 HIS A O 1
ATOM 777 N N . ALA A 1 100 ? 42.993 32.905 4.344 1.00 6.75 96 ALA A N 1
ATOM 778 C CA . ALA A 1 100 ? 43.920 31.975 3.664 1.00 7.86 96 ALA A CA 1
ATOM 779 C C . ALA A 1 100 ? 44.427 32.509 2.319 1.00 8.41 96 ALA A C 1
ATOM 780 O O . ALA A 1 100 ? 45.500 32.084 1.846 1.00 9.15 96 ALA A O 1
ATOM 782 N N A ARG A 1 101 ? 43.691 33.426 1.717 0.50 7.46 97 ARG A N 1
ATOM 783 N N B ARG A 1 101 ? 43.692 33.429 1.681 0.50 7.28 97 ARG A N 1
ATOM 784 C CA A ARG A 1 101 ? 44.093 34.063 0.486 0.50 8.23 97 ARG A CA 1
ATOM 785 C CA B ARG A 1 101 ? 44.130 34.129 0.449 0.50 8.09 97 ARG A CA 1
ATOM 786 C C A ARG A 1 101 ? 44.847 35.370 0.744 0.50 8.08 97 ARG A C 1
ATOM 787 C C B ARG A 1 101 ? 44.825 35.448 0.745 0.50 8.10 97 ARG A C 1
ATOM 788 O O A ARG A 1 101 ? 45.188 36.054 -0.207 0.50 8.50 97 ARG A O 1
ATOM 789 O O B ARG A 1 101 ? 45.061 36.254 -0.168 0.50 8.81 97 ARG A O 1
ATOM 804 N N . GLY A 1 102 ? 45.172 35.678 2.002 1.00 7.27 98 GLY A N 1
ATOM 805 C CA . GLY A 1 102 ? 45.898 36.899 2.375 1.00 7.89 98 GLY A CA 1
ATOM 806 C C . GLY A 1 102 ? 45.051 38.172 2.406 1.00 6.55 98 GLY A C 1
ATOM 807 O O . GLY A 1 102 ? 45.585 39.273 2.311 1.00 7.11 98 GLY A O 1
ATOM 808 N N . LEU A 1 103 ? 43.723 38.009 2.555 1.00 6.05 99 LEU A N 1
ATOM 809 C CA . LEU A 1 103 ? 42.779 39.136 2.467 1.00 5.75 99 LEU A CA 1
ATOM 810 C C . LEU A 1 103 ? 41.891 39.133 3.706 1.00 5.41 99 LEU A C 1
ATOM 811 O O . LEU A 1 103 ? 41.966 38.240 4.533 1.00 6.18 99 LEU A O 1
ATOM 816 N N . ALA A 1 104 ? 41.093 40.188 3.844 1.00 6.02 100 ALA A N 1
ATOM 817 C CA . ALA A 1 104 ? 40.391 40.489 5.084 1.00 5.58 100 ALA A CA 1
ATOM 818 C C . ALA A 1 104 ? 39.220 41.433 4.838 1.00 4.41 100 ALA A C 1
ATOM 819 O O . ALA A 1 104 ? 39.168 42.223 3.906 1.00 5.58 100 ALA A O 1
ATOM 821 N N . LEU A 1 105 ? 38.264 41.367 5.756 1.00 5.03 101 LEU A N 1
ATOM 822 C CA . LEU A 1 105 ? 37.172 42.347 5.908 1.00 4.80 101 LEU A CA 1
ATOM 823 C C . LEU A 1 105 ? 37.610 43.488 6.850 1.00 4.92 101 LEU A C 1
ATOM 824 O O . LEU A 1 105 ? 38.455 43.266 7.735 1.00 5.25 101 LEU A O 1
ATOM 829 N N . PRO A 1 106 ? 36.996 44.674 6.712 1.00 4.60 102 PRO A N 1
ATOM 830 C CA . PRO A 1 106 ? 37.283 45.774 7.605 1.00 5.23 102 PRO A CA 1
ATOM 831 C C . PRO A 1 106 ? 36.557 45.667 8.946 1.00 5.22 102 PRO A C 1
ATOM 832 O O . PRO A 1 106 ? 36.918 46.392 9.896 1.00 5.56 102 PRO A O 1
ATOM 836 N N . ASN A 1 107 ? 35.535 44.805 9.075 1.00 4.42 103 ASN A N 1
ATOM 837 C CA . ASN A 1 107 ? 34.885 44.663 10.368 1.00 5.13 103 ASN A CA 1
ATOM 838 C C . ASN A 1 107 ? 34.100 43.353 10.405 1.00 4.05 103 ASN A C 1
ATOM 839 O O . ASN A 1 107 ? 33.849 42.707 9.386 1.00 4.32 103 ASN A O 1
ATOM 844 N N . MET A 1 108 ? 33.742 42.953 11.622 1.00 4.82 104 MET A N 1
ATOM 845 C CA . MET A 1 108 ? 32.899 41.802 11.929 1.00 3.75 104 MET A CA 1
ATOM 846 C C . MET A 1 108 ? 32.005 42.135 13.090 1.00 3.92 104 MET A C 1
ATOM 847 O O . MET A 1 108 ? 32.302 43.020 13.877 1.00 4.34 104 MET A O 1
ATOM 852 N N . ALA A 1 109 ? 30.902 41.398 13.219 1.00 3.84 105 ALA A N 1
ATOM 853 C CA . ALA A 1 109 ? 29.989 41.451 14.343 1.00 3.67 105 ALA A CA 1
ATOM 854 C C . ALA A 1 109 ? 30.605 40.681 15.553 1.00 4.43 105 ALA A C 1
ATOM 855 O O . ALA A 1 109 ? 31.705 40.146 15.469 1.00 4.93 105 ALA A O 1
ATOM 857 N N . SER A 1 110 ? 29.896 40.696 16.678 1.00 3.96 106 SER A N 1
ATOM 858 C CA . SER A 1 110 ? 30.426 40.133 17.914 1.00 4.57 106 SER A CA 1
ATOM 859 C C . SER A 1 110 ? 30.642 38.616 17.855 1.00 4.35 106 SER A C 1
ATOM 860 O O . SER A 1 110 ? 31.553 38.111 18.483 1.00 4.63 106 SER A O 1
ATOM 863 N N . LEU A 1 111 ? 29.773 37.915 17.138 1.00 5.08 107 LEU A N 1
ATOM 864 C CA . LEU A 1 111 ? 29.735 36.462 17.077 1.00 4.79 107 LEU A CA 1
ATOM 865 C C . LEU A 1 111 ? 29.715 36.095 15.592 1.00 4.90 107 LEU A C 1
ATOM 866 O O . LEU A 1 111 ? 28.880 36.624 14.837 1.00 4.80 107 LEU A O 1
ATOM 871 N N . PRO A 1 112 ? 30.669 35.253 15.114 1.00 4.56 108 PRO A N 1
ATOM 872 C CA . PRO A 1 112 ? 30.815 35.054 13.663 1.00 4.89 108 PRO A CA 1
ATOM 873 C C . PRO A 1 112 ? 29.879 34.057 12.985 1.00 4.23 108 PRO A C 1
ATOM 874 O O . PRO A 1 112 ? 29.876 33.965 11.738 1.00 4.88 108 PRO A O 1
ATOM 878 N N . HIS A 1 113 ? 29.064 33.344 13.778 1.00 4.45 109 HIS A N 1
ATOM 879 C CA . HIS A 1 113 ? 28.228 32.265 13.236 1.00 4.45 109 HIS A CA 1
ATOM 880 C C . HIS A 1 113 ? 26.847 32.747 12.785 1.00 4.37 109 HIS A C 1
ATOM 881 O O . HIS A 1 113 ? 25.801 32.228 13.147 1.00 4.97 109 HIS A O 1
ATOM 888 N N . ILE A 1 114 ? 26.872 33.774 11.951 1.00 4.20 110 ILE A N 1
ATOM 889 C CA . ILE A 1 114 ? 25.667 34.472 11.456 1.00 4.24 110 ILE A CA 1
ATOM 890 C C . ILE A 1 114 ? 25.763 34.647 9.929 1.00 3.48 110 ILE A C 1
ATOM 891 O O . ILE A 1 114 ? 26.817 34.935 9.395 1.00 4.12 110 ILE A O 1
ATOM 896 N N . SER A 1 115 ? 24.654 34.389 9.240 1.00 4.47 111 SER A N 1
ATOM 897 C CA . SER A 1 115 ? 24.598 34.473 7.796 1.00 4.59 111 SER A CA 1
ATOM 898 C C . SER A 1 115 ? 24.973 35.871 7.271 1.00 3.95 111 SER A C 1
ATOM 899 O O . SER A 1 115 ? 24.616 36.892 7.869 1.00 3.85 111 SER A O 1
ATOM 902 N N . VAL A 1 116 ? 25.714 35.901 6.157 1.00 4.59 112 VAL A N 1
ATOM 903 C CA . VAL A 1 116 ? 26.065 37.169 5.559 1.00 4.65 112 VAL A CA 1
ATOM 904 C C . VAL A 1 116 ? 24.807 37.909 5.073 1.00 4.63 112 VAL A C 1
ATOM 905 O O . VAL A 1 116 ? 24.650 39.104 5.374 1.00 4.46 112 VAL A O 1
ATOM 909 N N . ALA A 1 117 ? 23.946 37.250 4.312 1.00 5.13 113 ALA A N 1
ATOM 910 C CA . ALA A 1 117 ? 22.736 37.952 3.779 1.00 5.05 113 ALA A CA 1
ATOM 911 C C . ALA A 1 117 ? 21.832 38.447 4.897 1.00 4.52 113 ALA A C 1
ATOM 912 O O . ALA A 1 117 ? 21.340 39.575 4.846 1.00 4.77 113 ALA A O 1
ATOM 914 N N . GLY A 1 118 ? 21.643 37.625 5.918 1.00 4.59 114 GLY A N 1
ATOM 915 C CA . GLY A 1 118 ? 20.804 38.047 7.016 1.00 4.21 114 GLY A CA 1
ATOM 916 C C . GLY A 1 118 ? 21.409 39.166 7.836 1.00 3.73 114 GLY A C 1
ATOM 917 O O . GLY A 1 118 ? 20.683 40.063 8.287 1.00 4.22 114 GLY A O 1
ATOM 918 N N . SER A 1 119 ? 22.722 39.166 7.982 1.00 3.60 115 SER A N 1
ATOM 919 C CA . SER A 1 119 ? 23.400 40.230 8.715 1.00 3.85 115 SER A CA 1
ATOM 920 C C . SER A 1 119 ? 23.198 41.575 8.018 1.00 3.20 115 SER A C 1
ATOM 921 O O . SER A 1 119 ? 22.872 42.579 8.651 1.00 3.64 115 SER A O 1
ATOM 924 N N . VAL A 1 120 ? 23.456 41.656 6.705 1.00 3.71 116 VAL A N 1
ATOM 925 C CA . VAL A 1 120 ? 23.414 42.920 6.002 1.00 4.10 116 VAL A CA 1
ATOM 926 C C . VAL A 1 120 ? 21.973 43.404 5.803 1.00 4.12 116 VAL A C 1
ATOM 927 O O . VAL A 1 120 ? 21.747 44.604 5.622 1.00 4.33 116 VAL A O 1
ATOM 931 N N . ALA A 1 121 ? 21.005 42.483 5.893 1.00 4.23 117 ALA A N 1
ATOM 932 C CA . ALA A 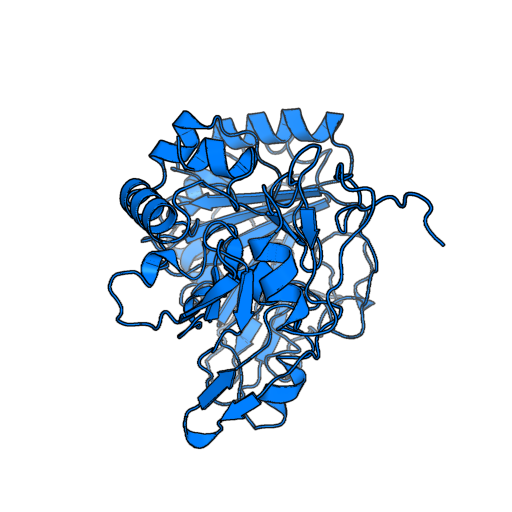1 121 ? 19.581 42.808 5.686 1.00 4.19 117 ALA A CA 1
ATOM 933 C C . ALA A 1 121 ? 19.051 43.788 6.717 1.00 3.97 117 ALA A C 1
ATOM 934 O O . ALA A 1 121 ? 18.072 44.478 6.431 1.00 4.25 117 ALA A O 1
ATOM 936 N N . THR A 1 122 ? 19.658 43.807 7.922 1.00 3.25 118 THR A N 1
ATOM 937 C CA . THR A 1 122 ? 19.106 44.516 9.063 1.00 3.52 118 THR A CA 1
ATOM 938 C C . THR A 1 122 ? 19.967 45.685 9.581 1.00 3.19 118 THR A C 1
ATOM 939 O O . THR A 1 122 ? 19.516 46.362 10.473 1.00 4.27 118 THR A O 1
ATOM 943 N N . GLY A 1 123 ? 21.171 45.884 9.048 1.00 3.75 119 GLY A N 1
ATOM 944 C CA . GLY A 1 123 ? 22.011 46.934 9.568 1.00 4.17 119 GLY A CA 1
ATOM 945 C C . GLY A 1 123 ? 23.117 46.495 10.471 1.00 4.02 119 GLY A C 1
ATOM 946 O O . GLY A 1 123 ? 23.668 47.335 11.211 1.00 4.62 119 GLY A O 1
ATOM 947 N N . THR A 1 124 ? 23.473 45.209 10.473 1.00 3.70 120 THR A N 1
ATOM 948 C CA . THR A 1 124 ? 24.508 44.690 11.386 1.00 3.95 120 THR A CA 1
ATOM 949 C C . THR A 1 124 ? 25.824 45.449 11.207 1.00 3.16 120 THR A C 1
ATOM 950 O O . THR A 1 124 ? 26.232 45.854 10.104 1.00 3.47 120 THR A O 1
ATOM 954 N N . HIS A 1 125 ? 26.498 45.664 12.340 1.00 3.31 121 HIS A N 1
ATOM 955 C CA . HIS A 1 125 ? 27.726 46.503 12.397 1.00 3.81 121 HIS A CA 1
ATOM 956 C C . HIS A 1 125 ? 28.608 46.014 13.552 1.00 3.76 121 HIS A C 1
ATOM 957 O O . HIS A 1 125 ? 28.145 45.312 14.477 1.00 4.34 121 HIS A O 1
ATOM 964 N N . GLY A 1 126 ? 29.882 46.377 13.501 1.00 3.63 122 GLY A N 1
ATOM 965 C CA . GLY A 1 126 ? 30.773 46.286 14.654 1.00 4.06 122 GLY A CA 1
ATOM 966 C C . GLY A 1 126 ? 30.989 47.674 15.226 1.00 4.02 122 GLY A C 1
ATOM 967 O O . GLY A 1 126 ? 30.050 48.480 15.333 1.00 4.75 122 GLY A O 1
ATOM 968 N N . SER A 1 127 ? 32.227 47.967 15.620 1.00 4.16 123 SER A N 1
ATOM 969 C CA . SER A 1 127 ? 32.561 49.298 16.125 1.00 3.78 123 SER A CA 1
ATOM 970 C C . SER A 1 127 ? 33.741 49.909 15.386 1.00 3.52 123 SER A C 1
ATOM 971 O O . SER A 1 127 ? 34.446 49.256 14.610 1.00 4.84 123 SER A O 1
ATOM 974 N N . GLY A 1 128 ? 33.938 51.185 15.715 1.00 4.76 124 GLY A N 1
ATOM 975 C CA . GLY A 1 128 ? 35.056 51.976 15.197 1.00 5.54 124 GLY A CA 1
ATOM 976 C C . GLY A 1 128 ? 34.569 53.160 14.392 1.00 5.69 124 GLY A C 1
ATOM 977 O O . GLY A 1 128 ? 33.678 53.056 13.514 1.00 5.82 124 GLY A O 1
ATOM 978 N N . VAL A 1 129 ? 35.181 54.294 14.729 1.00 7.16 125 VAL A N 1
ATOM 979 C CA . VAL A 1 129 ? 34.700 55.576 14.239 1.00 7.96 125 VAL A CA 1
ATOM 980 C C . VAL A 1 129 ? 34.743 55.704 12.711 1.00 7.73 125 VAL A C 1
ATOM 981 O O . VAL A 1 129 ? 33.918 56.398 12.108 1.00 9.10 125 VAL A O 1
ATOM 985 N N . GLY A 1 130 ? 35.682 55.033 12.102 1.00 7.50 126 GLY A N 1
ATOM 986 C CA . GLY A 1 130 ? 35.865 55.061 10.662 1.00 7.02 126 GLY A CA 1
ATOM 987 C C . GLY A 1 130 ? 35.365 53.829 9.962 1.00 6.65 126 GLY A C 1
ATOM 988 O O . GLY A 1 130 ? 35.594 53.694 8.766 1.00 8.92 126 GLY A O 1
ATOM 989 N N . ASN A 1 131 ? 34.702 52.906 10.673 1.00 5.05 127 ASN A N 1
ATOM 990 C CA . ASN A 1 131 ? 34.300 51.659 10.085 1.00 4.72 127 ASN A CA 1
ATOM 991 C C . ASN A 1 131 ? 32.835 51.680 9.772 1.00 4.18 127 ASN A C 1
ATOM 992 O O . ASN A 1 131 ? 31.977 51.929 10.637 1.00 4.90 127 ASN A O 1
ATOM 997 N N . GLY A 1 132 ? 32.507 51.409 8.512 1.00 4.70 128 GLY A N 1
ATOM 998 C CA . GLY A 1 132 ? 31.131 51.297 8.093 1.00 4.63 128 GLY A CA 1
ATOM 999 C C . GLY A 1 132 ? 30.485 50.029 8.576 1.00 4.80 128 GLY A C 1
ATOM 1000 O O . GLY A 1 132 ? 31.129 49.105 9.109 1.00 4.32 128 GLY A O 1
ATOM 1001 N N . SER A 1 133 ? 29.188 49.939 8.369 1.00 4.38 129 SER A N 1
ATOM 1002 C CA . SER A 1 133 ? 28.406 48.709 8.663 1.00 4.62 129 SER A CA 1
ATOM 1003 C C . SER A 1 133 ? 28.878 47.504 7.839 1.00 3.37 129 SER A C 1
ATOM 1004 O O . SER A 1 133 ? 29.672 47.625 6.919 1.00 3.74 129 SER A O 1
ATOM 1007 N N . LEU A 1 134 ? 28.444 46.309 8.231 1.00 3.23 130 LEU A N 1
ATOM 1008 C CA . LEU A 1 134 ? 28.798 45.145 7.434 1.00 4.03 130 LEU A CA 1
ATOM 1009 C C . LEU A 1 134 ? 28.321 45.278 5.978 1.00 3.78 130 LEU A C 1
ATOM 1010 O O . LEU A 1 134 ? 29.010 44.817 5.067 1.00 4.55 130 LEU A O 1
ATOM 1015 N N . ALA A 1 135 ? 27.160 45.903 5.750 1.00 4.06 131 ALA A N 1
ATOM 1016 C CA . ALA A 1 135 ? 26.633 46.090 4.407 1.00 4.56 131 ALA A CA 1
ATOM 1017 C C . ALA A 1 135 ? 27.531 46.954 3.532 1.00 4.84 131 ALA A C 1
ATOM 1018 O O . ALA A 1 135 ? 27.441 46.856 2.306 1.00 5.40 131 ALA A O 1
ATOM 1020 N N . SER A 1 136 ? 28.324 47.832 4.165 1.00 4.84 132 SER A N 1
ATOM 1021 C CA . SER A 1 136 ? 29.027 48.872 3.410 1.00 5.28 132 SER A CA 1
ATOM 1022 C C . SER A 1 136 ? 30.103 48.316 2.477 1.00 5.96 132 SER A C 1
ATOM 1023 O O . SER A 1 136 ? 30.499 49.033 1.552 1.00 8.02 132 SER A O 1
ATOM 1026 N N . VAL A 1 137 ? 30.553 47.073 2.683 1.00 5.76 133 VAL A N 1
ATOM 1027 C CA . VAL A 1 137 ? 31.547 46.479 1.786 1.00 6.02 133 VAL A CA 1
ATOM 1028 C C . VAL A 1 137 ? 30.923 45.659 0.672 1.00 5.41 133 VAL A C 1
ATOM 1029 O O . VAL A 1 137 ? 31.655 45.162 -0.176 1.00 6.00 133 VAL A O 1
ATOM 1033 N N . VAL A 1 138 ? 29.600 45.534 0.641 1.00 4.81 134 VAL A N 1
ATOM 1034 C CA . VAL A 1 138 ? 28.947 44.785 -0.432 1.00 4.10 134 VAL A CA 1
ATOM 1035 C C . VAL A 1 138 ? 28.930 45.649 -1.686 1.00 4.76 134 VAL A C 1
ATOM 1036 O O . VAL A 1 138 ? 28.503 46.799 -1.664 1.00 6.17 134 VAL A O 1
ATOM 1040 N N . ARG A 1 139 ? 29.416 45.064 -2.798 1.00 5.18 135 ARG A N 1
ATOM 1041 C CA . ARG A 1 139 ? 29.444 45.756 -4.084 1.00 5.56 135 ARG A CA 1
ATOM 1042 C C . ARG A 1 139 ? 28.442 45.230 -5.097 1.00 5.86 135 ARG A C 1
ATOM 1043 O O . ARG A 1 139 ? 28.221 45.892 -6.133 1.00 5.95 135 ARG A O 1
ATOM 1051 N N . GLU A 1 140 ? 27.789 44.100 -4.812 1.00 5.91 136 GLU A N 1
ATOM 1052 C CA . GLU A 1 140 ? 26.803 43.539 -5.737 1.00 5.62 136 GLU A CA 1
ATOM 1053 C C . GLU A 1 140 ? 25.937 42.547 -4.973 1.00 4.85 136 GLU A C 1
ATOM 1054 O O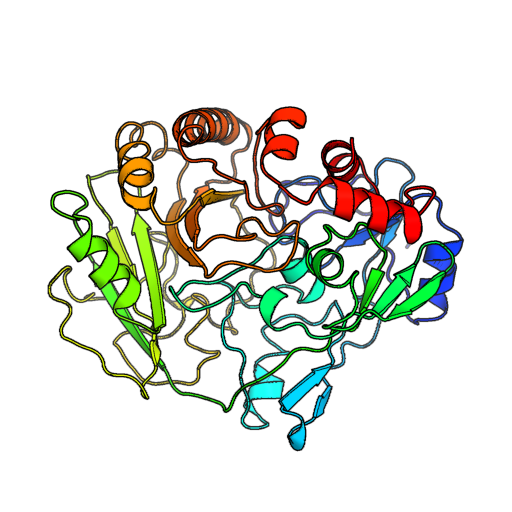 . GLU A 1 140 ? 26.431 41.822 -4.092 1.00 5.77 136 GLU A O 1
ATOM 1060 N N . VAL A 1 141 ? 24.641 42.521 -5.331 1.00 5.44 137 VAL A N 1
ATOM 1061 C CA A VAL A 1 141 ? 23.730 41.492 -4.822 0.50 5.12 137 VAL A CA 1
ATOM 1062 C CA B VAL A 1 141 ? 23.664 41.593 -4.792 0.50 5.81 137 VAL A CA 1
ATOM 1063 C C . VAL A 1 141 ? 23.015 40.840 -5.981 1.00 5.08 137 VAL A C 1
ATOM 1064 O O . VAL A 1 141 ? 22.746 41.467 -7.012 1.00 6.22 137 VAL A O 1
ATOM 1071 N N . GLU A 1 142 ? 22.702 39.575 -5.799 1.00 5.35 138 GLU A N 1
ATOM 1072 C CA . GLU A 1 142 ? 21.956 38.773 -6.755 1.00 5.97 138 GLU A CA 1
ATOM 1073 C C . GLU A 1 142 ? 20.670 38.309 -6.075 1.00 5.10 138 GLU A C 1
ATOM 1074 O O . GLU A 1 142 ? 20.745 37.604 -5.078 1.00 6.25 138 GLU A O 1
ATOM 1080 N N . LEU A 1 143 ? 19.523 38.664 -6.664 1.00 5.56 139 LEU A N 1
ATOM 1081 C CA . LEU A 1 143 ? 18.206 38.405 -6.092 1.00 5.51 139 LEU A CA 1
ATOM 1082 C C . LEU A 1 143 ? 17.434 37.451 -6.977 1.00 6.33 139 LEU A C 1
ATOM 1083 O O . LEU A 1 143 ? 17.286 37.701 -8.174 1.00 8.20 139 LEU A O 1
ATOM 1088 N N . VAL A 1 144 ? 16.769 36.474 -6.352 1.00 5.46 140 VAL A N 1
ATOM 1089 C CA . VAL A 1 144 ? 15.649 35.742 -6.991 1.00 5.71 140 VAL A CA 1
ATOM 1090 C C . VAL A 1 144 ? 14.385 36.494 -6.587 1.00 5.31 140 VAL A C 1
ATOM 1091 O O . VAL A 1 144 ? 14.036 36.605 -5.407 1.00 5.70 140 VAL A O 1
ATOM 1095 N N . THR A 1 145 ? 13.740 37.086 -7.589 1.00 5.47 141 THR A N 1
ATOM 1096 C CA . THR A 1 145 ? 12.577 37.946 -7.387 1.00 6.29 141 THR A CA 1
ATOM 1097 C C . THR A 1 145 ? 11.289 37.116 -7.418 1.00 5.56 141 THR A C 1
ATOM 1098 O O . THR A 1 145 ? 11.284 35.939 -7.639 1.00 6.04 141 THR A O 1
ATOM 1102 N N . ALA A 1 146 ? 10.181 37.805 -7.201 1.00 6.07 142 ALA A N 1
ATOM 1103 C CA . ALA A 1 146 ? 8.865 37.170 -6.980 1.00 6.32 142 ALA A CA 1
ATOM 1104 C C . ALA A 1 146 ? 8.402 36.202 -8.074 1.00 5.91 142 ALA A C 1
ATOM 1105 O O . ALA A 1 146 ? 7.702 35.270 -7.769 1.00 7.34 142 ALA A O 1
ATOM 1107 N N . ASP A 1 147 ? 8.782 36.463 -9.320 1.00 7.36 143 ASP A N 1
ATOM 1108 C CA . ASP A 1 147 ? 8.405 35.558 -10.417 1.00 7.96 143 ASP A CA 1
ATOM 1109 C C . ASP A 1 147 ? 9.458 34.479 -10.683 1.00 7.92 143 ASP A C 1
ATOM 1110 O O . ASP A 1 147 ? 9.323 33.700 -11.624 1.00 9.71 143 ASP A O 1
ATOM 1115 N N . GLY A 1 148 ? 10.461 34.378 -9.820 1.00 7.15 144 GLY A N 1
ATOM 1116 C CA . GLY A 1 148 ? 11.522 33.419 -9.942 1.00 8.13 144 GLY A CA 1
ATOM 1117 C C . GLY A 1 148 ? 12.743 33.891 -10.706 1.00 8.63 144 GLY A C 1
ATOM 1118 O O . GLY A 1 148 ? 13.775 33.183 -10.678 1.00 10.28 144 GLY A O 1
ATOM 1119 N N . SER A 1 149 ? 12.678 35.039 -11.362 1.00 7.50 145 SER A N 1
ATOM 1120 C CA . SER A 1 149 ? 13.802 35.487 -12.186 1.00 8.04 145 SER A CA 1
ATOM 1121 C C . SER A 1 149 ? 14.857 36.188 -11.342 1.00 7.48 145 SER A C 1
ATOM 1122 O O . SER A 1 149 ? 14.556 36.806 -10.303 1.00 8.16 145 SER A O 1
ATOM 1125 N N . THR A 1 150 ? 16.090 36.223 -11.844 1.00 8.43 146 THR A N 1
ATOM 1126 C CA . THR A 1 150 ? 17.196 36.888 -11.151 1.00 8.55 146 THR A CA 1
ATOM 1127 C C . THR A 1 150 ? 17.362 38.329 -11.573 1.00 7.49 146 THR A C 1
ATOM 1128 O O . THR A 1 150 ? 17.280 38.653 -12.784 1.00 9.75 146 THR A O 1
ATOM 1132 N N . VAL A 1 151 ? 17.603 39.213 -10.597 1.00 7.20 147 VAL A N 1
ATOM 1133 C CA . VAL A 1 151 ? 18.007 40.597 -10.847 1.00 8.01 147 VAL A CA 1
ATOM 1134 C C . VAL A 1 151 ? 19.319 40.833 -10.088 1.00 6.89 147 VAL A C 1
ATOM 1135 O O . VAL A 1 151 ? 19.406 40.465 -8.885 1.00 7.72 147 VAL A O 1
ATOM 1139 N N . VAL A 1 152 ? 20.331 41.333 -10.799 1.00 6.49 148 VAL A N 1
ATOM 1140 C CA . VAL A 1 152 ? 21.619 41.658 -10.201 1.00 7.33 148 VAL A CA 1
ATOM 1141 C C . VAL A 1 152 ? 21.730 43.163 -10.089 1.00 6.30 148 VAL A C 1
ATOM 1142 O O . VAL A 1 152 ? 21.452 43.865 -11.080 1.00 7.78 148 VAL A O 1
ATOM 1146 N N . ILE A 1 153 ? 22.100 43.696 -8.930 1.00 6.13 149 ILE A N 1
ATOM 1147 C CA . ILE A 1 153 ? 22.235 45.122 -8.706 1.00 6.81 149 ILE A CA 1
ATOM 1148 C C . ILE A 1 153 ? 23.613 45.381 -8.087 1.00 6.75 149 ILE A C 1
ATOM 1149 O O . ILE A 1 153 ? 23.976 44.773 -7.078 1.00 5.93 149 ILE A O 1
ATOM 1154 N N . ALA A 1 154 ? 24.377 46.237 -8.755 1.00 7.41 150 ALA A N 1
ATOM 1155 C CA . ALA A 1 154 ? 25.759 46.563 -8.377 1.00 8.57 150 ALA A CA 1
ATOM 1156 C C . ALA A 1 154 ? 25.907 48.018 -7.925 1.00 7.94 150 ALA A C 1
ATOM 1157 O O . ALA A 1 154 ? 25.143 48.921 -8.323 1.00 8.12 150 ALA A O 1
ATOM 1159 N N . ARG A 1 155 ? 26.968 48.267 -7.147 1.00 7.82 151 ARG A N 1
ATOM 1160 C CA . ARG A 1 155 ? 27.317 49.565 -6.660 1.00 9.34 151 ARG A CA 1
ATOM 1161 C C . ARG A 1 155 ? 27.431 50.491 -7.878 1.00 8.80 151 ARG A C 1
ATOM 1162 O O . ARG A 1 155 ? 28.032 50.122 -8.883 1.00 9.20 151 ARG A O 1
ATOM 1170 N N . GLY A 1 156 ? 26.844 51.670 -7.767 1.00 10.05 152 GLY A N 1
ATOM 1171 C CA . GLY A 1 156 ? 26.801 52.615 -8.887 1.00 10.41 152 GLY A CA 1
ATOM 1172 C C . GLY A 1 156 ? 25.436 52.681 -9.557 1.00 11.00 152 GLY A C 1
ATOM 1173 O O . GLY A 1 156 ? 25.074 53.721 -10.135 1.00 12.63 152 GLY A O 1
ATOM 1174 N N . ASP A 1 157 ? 24.673 51.588 -9.500 1.00 10.54 153 ASP A N 1
ATOM 1175 C CA . ASP A 1 157 ? 23.277 51.551 -9.951 1.00 10.26 153 ASP A CA 1
ATOM 1176 C C . ASP A 1 157 ? 22.462 52.445 -9.028 1.00 9.62 153 ASP A C 1
ATOM 1177 O O . ASP A 1 157 ? 22.659 52.432 -7.815 1.00 9.17 153 ASP A O 1
ATOM 1182 N N . GLU A 1 158 ? 21.600 53.263 -9.609 1.00 10.07 154 GLU A N 1
ATOM 1183 C CA . GLU A 1 158 ? 20.787 54.173 -8.828 1.00 10.30 154 GLU A CA 1
ATOM 1184 C C . GLU A 1 158 ? 19.953 53.474 -7.726 1.00 9.22 154 GLU A C 1
ATOM 1185 O O . GLU A 1 158 ? 19.573 54.093 -6.745 1.00 10.61 154 GLU A O 1
ATOM 1191 N N . ARG A 1 159 ? 19.661 52.206 -7.927 1.00 8.27 155 ARG A N 1
ATOM 1192 C CA . ARG A 1 159 ? 18.894 51.420 -6.970 1.00 7.74 155 ARG A CA 1
ATOM 1193 C C . ARG A 1 159 ? 19.731 50.842 -5.818 1.00 6.56 155 ARG A C 1
ATOM 1194 O O . ARG A 1 159 ? 19.155 50.277 -4.867 1.00 6.38 155 ARG A O 1
ATOM 1202 N N . PHE A 1 160 ? 21.058 50.854 -5.932 1.00 5.56 156 PHE A N 1
ATOM 1203 C CA . PHE A 1 160 ? 21.862 50.061 -5.036 1.00 5.30 156 PHE A CA 1
ATOM 1204 C C . PHE A 1 160 ? 21.738 50.480 -3.589 1.00 5.05 156 PHE A C 1
ATOM 1205 O O . PHE A 1 160 ? 21.826 49.606 -2.703 1.00 5.05 156 PHE A O 1
ATOM 1213 N N . GLY A 1 161 ? 21.472 51.749 -3.305 1.00 5.70 157 GLY A N 1
ATOM 1214 C CA . GLY A 1 161 ? 21.295 52.217 -1.932 1.00 5.70 157 GLY A CA 1
ATOM 1215 C C . GLY A 1 161 ? 20.148 51.559 -1.199 1.00 5.22 157 GLY A C 1
ATOM 1216 O O . GLY A 1 161 ? 20.133 51.600 0.041 1.00 5.37 157 GLY A O 1
ATOM 1217 N N . GLY A 1 162 ? 19.219 50.941 -1.920 1.00 5.03 158 GLY A N 1
ATOM 1218 C CA . GLY A 1 162 ? 18.161 50.180 -1.294 1.00 6.11 158 GLY A CA 1
ATOM 1219 C C . GLY A 1 162 ? 18.284 48.669 -1.372 1.00 5.13 158 GLY A C 1
ATOM 1220 O O . GLY A 1 162 ? 17.418 47.965 -0.865 1.00 5.47 158 GLY A O 1
ATOM 1221 N N . ALA A 1 163 ? 19.355 48.163 -1.971 1.00 4.84 159 ALA A N 1
ATOM 1222 C CA . ALA A 1 163 ? 19.432 46.773 -2.418 1.00 5.40 159 ALA A CA 1
ATOM 1223 C C . ALA A 1 163 ? 20.158 45.813 -1.463 1.00 5.05 159 ALA A C 1
ATOM 1224 O O . ALA A 1 163 ? 20.109 44.609 -1.693 1.00 5.71 159 ALA A O 1
ATOM 1226 N N . VAL A 1 164 ? 20.877 46.338 -0.463 1.00 4.77 160 VAL A N 1
ATOM 1227 C CA . VAL A 1 164 ? 21.668 45.499 0.458 1.00 4.44 160 VAL A CA 1
ATOM 1228 C C . VAL A 1 164 ? 20.950 45.341 1.766 1.00 4.57 160 VAL A C 1
ATOM 1229 O O . VAL A 1 164 ? 20.650 44.214 2.188 1.00 5.26 160 VAL A O 1
ATOM 1233 N N . THR A 1 165 ? 20.718 46.459 2.458 1.00 4.48 161 THR A N 1
ATOM 1234 C CA . THR A 1 165 ? 19.957 46.451 3.697 1.00 4.37 161 THR A CA 1
ATOM 1235 C C . THR A 1 165 ? 18.492 46.669 3.397 1.00 4.17 161 THR A C 1
ATOM 1236 O O . THR A 1 165 ? 17.995 47.800 3.378 1.00 4.34 161 THR A O 1
ATOM 1240 N N . SER A 1 166 ? 17.818 45.579 3.042 1.00 4.30 162 SER A N 1
ATOM 1241 C CA . SER A 1 166 ? 16.482 45.659 2.454 1.00 4.19 162 SER A CA 1
ATOM 1242 C C . SER A 1 166 ? 15.423 44.944 3.269 1.00 4.16 162 SER A C 1
ATOM 1243 O O . SER A 1 166 ? 14.290 44.796 2.777 1.00 4.67 162 SER A O 1
ATOM 1246 N N . LEU A 1 167 ? 15.750 44.443 4.454 1.00 4.21 163 LEU A N 1
ATOM 1247 C CA . LEU A 1 167 ? 14.819 43.691 5.269 1.00 4.03 163 LEU A CA 1
ATOM 1248 C C . LEU A 1 167 ? 14.278 42.474 4.504 1.00 4.10 163 LEU A C 1
ATOM 1249 O O . LEU A 1 167 ? 13.160 42.045 4.778 1.00 4.78 163 LEU A O 1
ATOM 1254 N N . GLY A 1 168 ? 15.026 41.933 3.557 1.00 4.31 164 GLY A N 1
ATOM 1255 C CA . GLY A 1 168 ? 14.516 40.850 2.751 1.00 5.35 164 GLY A CA 1
ATOM 1256 C C . GLY A 1 168 ? 13.337 41.164 1.840 1.00 5.66 164 GLY A C 1
ATOM 1257 O O . GLY A 1 168 ? 12.716 40.265 1.271 1.00 7.85 164 GLY A O 1
ATOM 1258 N N . ALA A 1 169 ? 13.046 42.426 1.623 1.00 5.22 165 ALA A N 1
ATOM 1259 C CA . ALA A 1 169 ? 11.794 42.811 1.000 1.00 6.21 165 ALA A CA 1
ATOM 1260 C C . ALA A 1 169 ? 11.838 42.846 -0.516 1.00 5.24 165 ALA A C 1
ATOM 1261 O O . ALA A 1 169 ? 10.811 43.146 -1.142 1.00 6.64 165 ALA A O 1
ATOM 1263 N N . LEU A 1 170 ? 12.987 42.604 -1.135 1.00 5.11 166 LEU A N 1
ATOM 1264 C CA . LEU A 1 170 ? 13.111 42.643 -2.604 1.00 5.28 166 LEU A CA 1
ATOM 1265 C C . LEU A 1 170 ? 13.132 41.258 -3.256 1.00 4.71 166 LEU A C 1
ATOM 1266 O O . LEU A 1 170 ? 13.005 41.184 -4.496 1.00 5.99 166 LEU A O 1
ATOM 1271 N N . GLY A 1 171 ? 13.318 40.191 -2.469 1.00 4.41 167 GLY A N 1
ATOM 1272 C CA . GLY A 1 171 ? 13.561 38.888 -3.019 1.00 5.09 167 GLY A CA 1
ATOM 1273 C C . GLY A 1 171 ? 14.598 38.134 -2.199 1.00 4.69 167 GLY A C 1
ATOM 1274 O O . GLY A 1 171 ? 15.064 38.610 -1.148 1.00 5.18 167 GLY A O 1
ATOM 1275 N N . VAL A 1 172 ? 14.903 36.938 -2.661 1.00 4.63 168 VAL A N 1
ATOM 1276 C CA . VAL A 1 172 ? 15.870 36.059 -1.986 1.00 4.86 168 VAL A CA 1
ATOM 1277 C C . VAL A 1 172 ? 17.267 36.404 -2.483 1.00 4.76 168 VAL A C 1
ATOM 1278 O O . VAL A 1 172 ? 17.557 36.279 -3.683 1.00 5.68 168 VAL A O 1
ATOM 1282 N N . VAL A 1 173 ? 18.153 36.833 -1.588 1.00 5.66 169 VAL A N 1
ATOM 1283 C CA . VAL A 1 173 ? 19.531 37.091 -1.977 1.00 5.56 169 VAL A CA 1
ATOM 1284 C C . VAL A 1 173 ? 20.287 35.789 -2.052 1.00 4.85 169 VAL A C 1
ATOM 1285 O O . VAL A 1 173 ? 20.542 35.159 -0.996 1.00 6.86 169 VAL A O 1
ATOM 1289 N N . THR A 1 174 ? 20.620 35.334 -3.245 1.00 5.03 170 THR A N 1
ATOM 1290 C CA . THR A 1 174 ? 21.288 34.063 -3.395 1.00 6.27 170 THR A CA 1
ATOM 1291 C C . THR A 1 174 ? 22.790 34.212 -3.323 1.00 7.49 170 THR A C 1
ATOM 1292 O O . THR A 1 174 ? 23.429 33.255 -2.837 1.00 10.72 170 THR A O 1
ATOM 1296 N N . SER A 1 175 ? 23.330 35.368 -3.727 1.00 7.32 171 SER A N 1
ATOM 1297 C CA A SER A 1 175 ? 24.787 35.654 -3.752 0.25 7.06 171 SER A CA 1
ATOM 1298 C CA B SER A 1 175 ? 24.757 35.633 -3.545 0.25 7.43 171 SER A CA 1
ATOM 1299 C CA C SER A 1 175 ? 24.785 35.633 -3.654 0.50 7.69 171 SER A CA 1
ATOM 1300 C C . SER A 1 175 ? 25.014 37.127 -3.462 1.00 7.01 171 SER A C 1
ATOM 1301 O O . SER A 1 175 ? 24.157 37.970 -3.843 1.00 7.71 171 SER A O 1
ATOM 1308 N N . LEU A 1 176 ? 26.164 37.441 -2.863 1.00 6.47 172 LEU A N 1
ATOM 1309 C CA . LEU A 1 176 ? 26.643 38.806 -2.622 1.00 7.23 172 LEU A CA 1
ATOM 1310 C C . LEU A 1 176 ? 28.112 38.823 -2.923 1.00 5.97 172 LEU A C 1
ATOM 1311 O O . LEU A 1 176 ? 28.804 37.841 -2.610 1.00 6.05 172 LEU A O 1
ATOM 1316 N N . THR A 1 177 ? 28.617 39.953 -3.409 1.00 5.35 173 THR A N 1
ATOM 1317 C CA . THR A 1 177 ? 30.054 40.106 -3.603 1.00 5.79 173 THR A CA 1
ATOM 1318 C C . THR A 1 177 ? 30.519 41.253 -2.696 1.00 5.96 173 THR A C 1
ATOM 1319 O O . THR A 1 177 ? 29.901 42.356 -2.679 1.00 6.03 173 THR A O 1
ATOM 1323 N N . LEU A 1 178 ? 31.618 41.020 -1.955 1.00 5.30 174 LEU A N 1
ATOM 1324 C CA . LEU A 1 178 ? 32.166 41.953 -0.948 1.00 5.49 174 LEU A CA 1
ATOM 1325 C C . LEU A 1 178 ? 33.577 42.344 -1.383 1.00 5.73 174 LEU A C 1
ATOM 1326 O O . LEU A 1 178 ? 34.347 41.515 -1.896 1.00 6.89 174 LEU A O 1
ATOM 1331 N N . ASP A 1 179 ? 33.935 43.582 -1.079 1.00 5.82 175 ASP A N 1
ATOM 1332 C CA . ASP A 1 179 ? 35.300 44.096 -1.226 1.00 6.03 175 ASP A CA 1
ATOM 1333 C C . ASP A 1 179 ? 36.169 43.741 -0.025 1.00 6.80 175 ASP A C 1
ATOM 1334 O O . ASP A 1 179 ? 35.688 43.747 1.101 1.00 8.14 175 ASP A O 1
ATOM 1339 N N . LEU A 1 180 ? 37.462 43.531 -0.280 1.00 5.76 176 LEU A N 1
ATOM 1340 C CA . LEU A 1 180 ? 38.418 43.052 0.716 1.00 5.62 176 LEU A CA 1
ATOM 1341 C C . LEU A 1 180 ? 39.673 43.957 0.736 1.00 5.43 176 LEU A C 1
ATOM 1342 O O . LEU A 1 180 ? 39.968 44.690 -0.208 1.00 7.33 176 LEU A O 1
ATOM 1347 N N . GLU A 1 181 ? 40.433 43.829 1.798 1.00 6.27 177 GLU A N 1
ATOM 1348 C CA . GLU A 1 181 ? 41.715 44.524 1.974 1.00 6.41 177 GLU A CA 1
ATOM 1349 C C . GLU A 1 181 ? 42.775 43.484 2.373 1.00 6.29 177 GLU A C 1
ATOM 1350 O O . GLU A 1 181 ? 42.470 42.350 2.727 1.00 6.52 177 GLU A O 1
ATOM 1356 N N . PRO A 1 182 ? 44.080 43.853 2.305 1.00 7.10 178 PRO A N 1
ATOM 1357 C CA . PRO A 1 182 ? 45.094 42.910 2.751 1.00 7.35 178 PRO A CA 1
ATOM 1358 C C . PRO A 1 182 ? 44.891 42.447 4.190 1.00 6.17 178 PRO A C 1
ATOM 1359 O O . PRO A 1 182 ? 44.554 43.254 5.058 1.00 6.56 178 PRO A O 1
ATOM 1363 N N . ALA A 1 183 ? 45.188 41.187 4.454 1.00 6.30 179 ALA A N 1
ATOM 1364 C CA . ALA A 1 183 ? 45.101 40.654 5.794 1.00 6.35 179 ALA A CA 1
ATOM 1365 C C . ALA A 1 183 ? 45.969 41.469 6.741 1.00 6.17 179 ALA A C 1
ATOM 1366 O O . ALA A 1 183 ? 47.098 41.872 6.389 1.00 7.40 179 ALA A O 1
ATOM 1368 N N . TYR A 1 184 ? 45.473 41.701 7.948 1.00 6.25 180 TYR A N 1
ATOM 1369 C CA . TYR A 1 184 ? 46.137 42.551 8.947 1.00 6.45 180 TYR A CA 1
ATOM 1370 C C . TYR A 1 184 ? 46.021 41.900 10.319 1.00 6.32 180 TYR A C 1
ATOM 1371 O O . TYR A 1 184 ? 45.094 41.137 10.604 1.00 8.02 180 TYR A O 1
ATOM 1380 N N . GLU A 1 185 ? 46.983 42.249 11.169 1.00 6.59 181 GLU A N 1
ATOM 1381 C CA A GLU A 1 185 ? 47.147 41.791 12.541 0.50 6.49 181 GLU A CA 1
ATOM 1382 C CA B GLU A 1 185 ? 46.979 41.724 12.533 0.50 7.05 181 GLU A CA 1
ATOM 1383 C C . GLU A 1 185 ? 46.503 42.781 13.530 1.00 5.80 181 GLU A C 1
ATOM 1384 O O . GLU A 1 185 ? 46.504 43.990 13.269 1.00 6.58 181 GLU A O 1
ATOM 1395 N N . MET A 1 186 ? 46.003 42.279 14.651 1.00 6.08 182 MET A N 1
ATOM 1396 C CA . MET A 1 186 ? 45.424 43.108 15.681 1.00 5.44 182 MET A CA 1
ATOM 1397 C C . MET A 1 186 ? 45.800 42.604 17.073 1.00 5.79 182 MET A C 1
ATOM 1398 O O . MET A 1 186 ? 46.145 41.429 17.285 1.00 7.11 182 MET A O 1
ATOM 1403 N N . GLU A 1 187 ? 45.665 43.523 18.036 1.00 5.92 183 GLU A N 1
ATOM 1404 C CA . GLU A 1 187 ? 45.843 43.227 19.457 1.00 6.12 183 GLU A CA 1
ATOM 1405 C C . GLU A 1 187 ? 44.575 43.686 20.188 1.00 5.53 183 GLU A C 1
ATOM 1406 O O . GLU A 1 187 ? 44.075 44.775 19.878 1.00 7.30 183 GLU A O 1
ATOM 1412 N N . GLN A 1 188 ? 44.104 42.930 21.158 1.00 4.72 184 GLN A N 1
ATOM 1413 C CA . GLN A 1 188 ? 42.905 43.292 21.948 1.00 4.73 184 GLN A CA 1
ATOM 1414 C C . GLN A 1 188 ? 43.327 43.527 23.387 1.00 5.10 184 GLN A C 1
ATOM 1415 O O . GLN A 1 188 ? 43.792 42.613 24.070 1.00 5.79 184 GLN A O 1
ATOM 1421 N N . HIS A 1 189 ? 43.146 44.750 23.857 1.00 5.21 185 HIS A N 1
ATOM 1422 C CA . HIS A 1 189 ? 43.525 45.219 25.174 1.00 6.36 185 HIS A CA 1
ATOM 1423 C C . HIS A 1 189 ? 42.257 45.609 25.936 1.00 5.45 185 HIS A C 1
ATOM 1424 O O . HIS A 1 189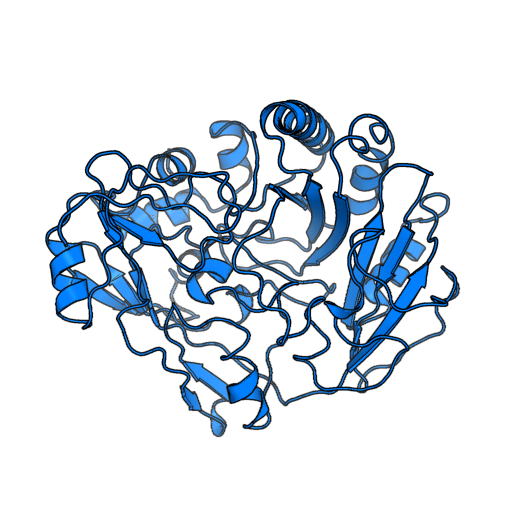 ? 41.501 46.445 25.423 1.00 6.57 185 HIS A O 1
ATOM 1431 N N . VAL A 1 190 ? 42.010 45.002 27.091 1.00 5.67 186 VAL A N 1
ATOM 1432 C CA . VAL A 1 190 ? 40.788 45.267 27.850 1.00 5.58 186 VAL A CA 1
ATOM 1433 C C . VAL A 1 190 ? 41.167 46.031 29.109 1.00 5.49 186 VAL A C 1
ATOM 1434 O O . VAL A 1 190 ? 42.237 45.839 29.707 1.00 6.15 186 VAL A O 1
ATOM 1438 N N . PHE A 1 191 ? 40.250 46.898 29.532 1.00 5.42 187 PHE A N 1
ATOM 1439 C CA . PHE A 1 191 ? 40.381 47.771 30.690 1.00 5.69 187 PHE A CA 1
ATOM 1440 C C . PHE A 1 191 ? 39.109 47.707 31.521 1.00 5.41 187 PHE A C 1
ATOM 1441 O O . PHE A 1 191 ? 38.021 47.411 30.984 1.00 5.77 187 PHE A O 1
ATOM 1449 N N . THR A 1 192 ? 39.237 48.007 32.811 1.00 5.30 188 THR A N 1
ATOM 1450 C CA . THR A 1 192 ? 38.083 48.022 33.675 1.00 5.71 188 THR A CA 1
ATOM 1451 C C . THR A 1 192 ? 37.913 49.379 34.329 1.00 6.58 188 THR A C 1
ATOM 1452 O O . THR A 1 192 ? 38.887 50.069 34.655 1.00 7.12 188 THR A O 1
ATOM 1456 N N . GLU A 1 193 ? 36.651 49.756 34.542 1.00 5.73 189 GLU A N 1
ATOM 1457 C CA . GLU A 1 193 ? 36.228 50.945 35.280 1.00 5.85 189 GLU A CA 1
ATOM 1458 C C . GLU A 1 193 ? 36.581 52.237 34.564 1.00 6.21 189 GLU A C 1
ATOM 1459 O O . GLU A 1 193 ? 37.594 52.890 34.879 1.00 7.62 189 GLU A O 1
ATOM 1465 N N . LEU A 1 194 ? 35.740 52.638 33.629 1.00 5.38 190 LEU A N 1
ATOM 1466 C CA . LEU A 1 194 ? 35.801 53.938 33.000 1.00 5.82 190 LEU A CA 1
ATOM 1467 C C . LEU A 1 194 ? 34.652 54.804 33.529 1.00 5.41 190 LEU A C 1
ATOM 1468 O O . LEU A 1 194 ? 33.476 54.501 33.252 1.00 5.80 190 LEU A O 1
ATOM 1473 N N . PRO A 1 195 ? 34.933 55.852 34.308 1.00 6.11 191 PRO A N 1
ATOM 1474 C CA . PRO A 1 195 ? 33.807 56.678 34.785 1.00 5.58 191 PRO A CA 1
ATOM 1475 C C . PRO A 1 195 ? 33.034 57.372 33.664 1.00 5.56 191 PRO A C 1
ATOM 1476 O O . PRO A 1 195 ? 33.606 57.783 32.661 1.00 5.95 191 PRO A O 1
ATOM 1480 N N . LEU A 1 196 ? 31.745 57.565 33.895 1.00 4.82 192 LEU A N 1
ATOM 1481 C CA . LEU A 1 196 ? 30.956 58.500 33.115 1.00 5.19 192 LEU A CA 1
ATOM 1482 C C . LEU A 1 196 ? 31.235 59.941 33.589 1.00 5.25 192 LEU A C 1
ATOM 1483 O O . LEU A 1 196 ? 31.239 60.882 32.768 1.00 5.58 192 LEU A O 1
ATOM 1488 N N . ALA A 1 197 ? 31.456 60.161 34.881 1.00 5.76 193 ALA A N 1
ATOM 1489 C CA . ALA A 1 197 ? 31.788 61.489 35.397 1.00 5.83 193 ALA A CA 1
ATOM 1490 C C . ALA A 1 197 ? 33.109 61.916 34.802 1.00 6.10 193 ALA A C 1
ATOM 1491 O O . ALA A 1 197 ? 34.108 61.198 34.876 1.00 7.38 193 ALA A O 1
ATOM 1493 N N . GLY A 1 198 ? 33.136 63.098 34.203 1.00 6.17 194 GLY A N 1
ATOM 1494 C CA . GLY A 1 198 ? 34.337 63.594 33.547 1.00 6.92 194 GLY A CA 1
ATOM 1495 C C . GLY A 1 198 ? 34.564 63.066 32.147 1.00 6.40 194 GLY A C 1
ATOM 1496 O O . GLY A 1 198 ? 35.575 63.430 31.495 1.00 7.84 194 GLY A O 1
ATOM 1497 N N . LEU A 1 199 ? 33.689 62.203 31.655 1.00 6.16 195 LEU A N 1
ATOM 1498 C CA . LEU A 1 199 ? 33.745 61.709 30.282 1.00 5.92 195 LEU A CA 1
ATOM 1499 C C . LEU A 1 199 ? 33.127 62.829 29.457 1.00 6.79 195 LEU A C 1
ATOM 1500 O O . LEU A 1 199 ? 31.937 62.848 29.130 1.00 7.22 195 LEU A O 1
ATOM 1505 N N . ASP A 1 200 ? 33.960 63.818 29.157 1.00 6.33 196 ASP A N 1
ATOM 1506 C CA . ASP A 1 200 ? 33.555 65.033 28.470 1.00 6.52 196 ASP A CA 1
ATOM 1507 C C . ASP A 1 200 ? 33.701 64.861 26.962 1.00 6.00 196 ASP A C 1
ATOM 1508 O O . ASP A 1 200 ? 34.133 63.781 26.483 1.00 6.59 196 ASP A O 1
ATOM 1513 N N . PRO A 1 201 ? 33.288 65.859 26.171 1.00 6.04 197 PRO A N 1
ATOM 1514 C CA . PRO A 1 201 ? 33.361 65.606 24.734 1.00 6.70 197 PRO A CA 1
ATOM 1515 C C . PRO A 1 201 ? 34.730 65.175 24.211 1.00 6.62 197 PRO A C 1
ATOM 1516 O O . PRO A 1 201 ? 34.831 64.219 23.405 1.00 7.39 197 PRO A O 1
ATOM 1520 N N . ALA A 1 202 ? 35.786 65.803 24.692 1.00 6.68 198 ALA A N 1
ATOM 1521 C CA . ALA A 1 202 ? 37.134 65.459 24.216 1.00 7.15 198 ALA A CA 1
ATOM 1522 C C . ALA A 1 202 ? 37.550 64.070 24.682 1.00 7.04 198 ALA A C 1
ATOM 1523 O O . ALA A 1 202 ? 38.159 63.303 23.905 1.00 6.72 198 ALA A O 1
ATOM 1525 N N . THR A 1 203 ? 37.265 63.734 25.923 1.00 6.74 199 THR A N 1
ATOM 1526 C CA . THR A 1 203 ? 37.652 62.440 26.456 1.00 6.57 199 THR A CA 1
ATOM 1527 C C . THR A 1 203 ? 36.850 61.310 25.793 1.00 6.17 199 THR A C 1
ATOM 1528 O O . THR A 1 203 ? 37.394 60.242 25.451 1.00 6.56 199 THR A O 1
ATOM 1532 N N . PHE A 1 204 ? 35.552 61.533 25.582 1.00 6.30 200 PHE A N 1
ATOM 1533 C CA . PHE A 1 204 ? 34.737 60.519 24.906 1.00 5.89 200 PHE A CA 1
ATOM 1534 C C . PHE A 1 204 ? 35.279 60.275 23.516 1.00 6.29 200 PHE A C 1
ATOM 1535 O O . PHE A 1 204 ? 35.414 59.106 23.085 1.00 6.64 200 PHE A O 1
ATOM 1543 N N . GLU A 1 205 ? 35.568 61.340 22.775 1.00 6.95 201 GLU A N 1
ATOM 1544 C CA . GLU A 1 205 ? 36.152 61.142 21.437 1.00 7.69 201 GLU A CA 1
ATOM 1545 C C . GLU A 1 205 ? 37.487 60.422 21.471 1.00 6.54 201 GLU A C 1
ATOM 1546 O O . GLU A 1 205 ? 37.718 59.480 20.663 1.00 7.07 201 GLU A O 1
ATOM 1552 N N . THR A 1 206 ? 38.353 60.798 22.401 1.00 6.45 202 THR A N 1
ATOM 1553 C CA . THR A 1 206 ? 39.646 60.121 22.530 1.00 6.18 202 THR A CA 1
ATOM 1554 C C . THR A 1 206 ? 39.475 58.636 22.824 1.00 5.83 202 THR A C 1
ATOM 1555 O O . THR A 1 206 ? 40.137 57.801 22.180 1.00 6.53 202 THR A O 1
ATOM 1559 N N . VAL A 1 207 ? 38.601 58.296 23.750 1.00 5.03 203 VAL A N 1
ATOM 1560 C CA . VAL A 1 207 ? 38.393 56.929 24.115 1.00 5.06 203 VAL A CA 1
ATOM 1561 C C . VAL A 1 207 ? 37.868 56.132 22.914 1.00 5.50 203 VAL A C 1
ATOM 1562 O O . VAL A 1 207 ? 38.378 55.040 22.586 1.00 5.75 203 VAL A O 1
ATOM 1566 N N . MET A 1 208 ? 36.812 56.619 22.257 1.00 5.03 204 MET A N 1
ATOM 1567 C CA . MET A 1 208 ? 36.205 55.826 21.206 1.00 5.18 204 MET A CA 1
ATOM 1568 C C . MET A 1 208 ? 37.076 55.692 19.985 1.00 5.58 204 MET A C 1
ATOM 1569 O O . MET A 1 208 ? 36.838 54.787 19.183 1.00 5.98 204 MET A O 1
ATOM 1574 N N . ALA A 1 209 ? 38.027 56.619 19.778 1.00 6.26 205 ALA A N 1
ATOM 1575 C CA . ALA A 1 209 ? 38.986 56.628 18.685 1.00 6.65 205 ALA A CA 1
ATOM 1576 C C . ALA A 1 209 ? 40.361 56.040 19.075 1.00 6.14 205 ALA A C 1
ATOM 1577 O O . ALA A 1 209 ? 41.282 56.010 18.238 1.00 7.02 205 ALA A O 1
ATOM 1579 N N . ALA A 1 210 ? 40.507 55.476 20.265 1.00 6.03 206 ALA A N 1
ATOM 1580 C CA . ALA A 1 210 ? 41.824 55.051 20.797 1.00 6.22 206 ALA A CA 1
ATOM 1581 C C . ALA A 1 210 ? 42.328 53.799 20.086 1.00 6.33 206 ALA A C 1
ATOM 1582 O O . ALA A 1 210 ? 43.550 53.516 20.116 1.00 7.47 206 ALA A O 1
ATOM 1584 N N . ALA A 1 211 ? 41.444 53.066 19.420 1.00 5.05 207 ALA A N 1
ATOM 1585 C CA . ALA A 1 211 ? 41.832 51.912 18.620 1.00 5.16 207 ALA A CA 1
ATOM 1586 C C . ALA A 1 211 ? 40.863 51.846 17.451 1.00 4.77 207 ALA A C 1
ATOM 1587 O O . ALA A 1 211 ? 39.782 52.469 17.439 1.00 5.89 207 ALA A O 1
ATOM 1589 N N . TYR A 1 212 ? 41.215 50.990 16.503 1.00 4.94 208 TYR A N 1
ATOM 1590 C CA . TYR A 1 212 ? 40.440 50.730 15.291 1.00 4.24 208 TYR A CA 1
ATOM 1591 C C . TYR A 1 212 ? 38.979 50.451 15.592 1.00 4.41 208 TYR A C 1
ATOM 1592 O O . TYR A 1 212 ? 38.102 50.950 14.882 1.00 5.00 208 TYR A O 1
ATOM 1601 N N . SER A 1 213 ? 38.719 49.604 16.592 1.00 4.20 209 SER A N 1
ATOM 1602 C CA . SER A 1 213 ? 37.373 49.345 17.083 1.00 4.49 209 SER A CA 1
ATOM 1603 C C . SER A 1 213 ? 37.401 49.423 18.607 1.00 4.13 209 SER A C 1
ATOM 1604 O O . SER A 1 213 ? 38.211 48.751 19.221 1.00 5.26 209 SER A O 1
ATOM 1607 N N . VAL A 1 214 ? 36.498 50.198 19.212 1.00 3.83 210 VAL A N 1
ATOM 1608 C CA . VAL A 1 214 ? 36.384 50.331 20.664 1.00 4.01 210 VAL A CA 1
ATOM 1609 C C . VAL A 1 214 ? 34.941 50.119 21.111 1.00 3.76 210 VAL A C 1
ATOM 1610 O O . VAL A 1 214 ? 34.027 50.724 20.517 1.00 4.78 210 VAL A O 1
ATOM 1614 N N . SER A 1 215 ? 34.744 49.273 22.114 1.00 3.93 211 SER A N 1
ATOM 1615 C CA . SER A 1 215 ? 33.454 49.115 22.774 1.00 4.18 211 SER A CA 1
ATOM 1616 C C . SER A 1 215 ? 33.567 49.494 24.241 1.00 4.05 211 SER A C 1
ATOM 1617 O O . SER A 1 215 ? 34.577 49.189 24.893 1.00 4.84 211 SER A O 1
ATOM 1620 N N . LEU A 1 216 ? 32.509 50.108 24.780 1.00 3.83 212 LEU A N 1
ATOM 1621 C CA . LEU A 1 216 ? 32.337 50.233 26.230 1.00 4.44 212 LEU A CA 1
ATOM 1622 C C . LEU A 1 216 ? 31.239 49.244 26.678 1.00 4.37 212 LEU A C 1
ATOM 1623 O O . LEU A 1 216 ? 30.282 49.018 25.929 1.00 5.06 212 LEU A O 1
ATOM 1628 N N . PHE A 1 217 ? 31.383 48.658 27.868 1.00 4.26 213 PHE A N 1
ATOM 1629 C CA . PHE A 1 217 ? 30.347 47.813 28.453 1.00 4.29 213 PHE A CA 1
ATOM 1630 C C . PHE A 1 217 ? 29.965 48.349 29.816 1.00 3.49 213 PHE A C 1
ATOM 1631 O O . PHE A 1 217 ? 30.825 48.751 30.623 1.00 4.70 213 PHE A O 1
ATOM 1639 N N . THR A 1 218 ? 28.698 48.230 30.159 1.00 4.16 214 THR A N 1
ATOM 1640 C CA . THR A 1 218 ? 28.216 48.536 31.508 1.00 5.35 214 THR A CA 1
ATOM 1641 C C . THR A 1 218 ? 27.025 47.685 31.904 1.00 4.65 214 THR A C 1
ATOM 1642 O O . THR A 1 218 ? 26.296 47.156 31.042 1.00 4.53 214 THR A O 1
ATOM 1646 N N . ASP A 1 219 ? 26.872 47.568 33.222 1.00 4.96 215 ASP A N 1
ATOM 1647 C CA . ASP A 1 219 ? 25.738 46.964 33.850 1.00 4.55 215 ASP A CA 1
ATOM 1648 C C . ASP A 1 219 ? 24.633 47.934 34.287 1.00 5.38 215 ASP A C 1
ATOM 1649 O O . ASP A 1 219 ? 23.571 47.533 34.778 1.00 4.90 215 ASP A O 1
ATOM 1654 N N . TRP A 1 220 ? 24.894 49.232 34.110 1.00 4.95 216 TRP A N 1
ATOM 1655 C CA . TRP A 1 220 ? 23.991 50.288 34.602 1.00 4.72 216 TRP A CA 1
ATOM 1656 C C . TRP A 1 220 ? 23.663 50.159 36.076 1.00 4.84 216 TRP A C 1
ATOM 1657 O O . TRP A 1 220 ? 22.575 50.520 36.514 1.00 5.74 216 TRP A O 1
ATOM 1668 N N . ARG A 1 221 ? 24.610 49.651 36.851 1.00 5.39 217 ARG A N 1
ATOM 1669 C CA A ARG A 1 221 ? 24.456 49.562 38.294 0.50 5.76 217 ARG A CA 1
ATOM 1670 C CA B ARG A 1 221 ? 24.490 49.520 38.306 0.50 5.95 217 ARG A CA 1
ATOM 1671 C C . ARG A 1 221 ? 25.262 50.675 38.933 1.00 6.22 217 ARG A C 1
ATOM 1672 O O . ARG A 1 221 ? 24.762 51.806 39.046 1.00 7.22 217 ARG A O 1
ATOM 1687 N N . ALA A 1 222 ? 26.497 50.438 39.317 1.00 6.83 218 ALA A N 1
ATOM 1688 C CA . ALA A 1 222 ? 27.320 51.574 39.796 1.00 6.68 218 ALA A CA 1
ATOM 1689 C C . ALA A 1 222 ? 27.446 52.590 38.656 1.00 6.31 218 ALA A C 1
ATOM 1690 O O . ALA A 1 222 ? 27.504 52.184 37.504 1.00 6.43 218 ALA A O 1
ATOM 1692 N N . PRO A 1 223 ? 27.567 53.873 38.959 1.00 6.95 219 PRO A N 1
ATOM 1693 C CA . PRO A 1 223 ? 27.794 54.869 37.899 1.00 6.40 219 PRO A CA 1
ATOM 1694 C C . PRO A 1 223 ? 28.986 54.471 37.000 1.00 6.30 219 PRO A C 1
ATOM 1695 O O . PRO A 1 223 ? 29.988 53.903 37.493 1.00 6.42 219 PRO A O 1
ATOM 1699 N N . GLY A 1 224 ? 28.897 54.810 35.718 1.00 5.72 220 GLY A N 1
ATOM 1700 C CA . GLY A 1 224 ? 29.997 54.606 34.808 1.00 4.90 220 GLY A CA 1
ATOM 1701 C C . GLY A 1 224 ? 29.955 53.274 34.087 1.00 4.60 220 GLY A C 1
ATOM 1702 O O . GLY A 1 224 ? 28.920 52.574 34.024 1.00 5.90 220 GLY A O 1
ATOM 1703 N N . PHE A 1 225 ? 31.094 52.958 33.467 1.00 4.96 221 PHE A N 1
ATOM 1704 C CA . PHE A 1 225 ? 31.265 51.784 32.631 1.00 4.65 221 PHE A CA 1
ATOM 1705 C C . PHE A 1 225 ? 32.173 50.766 33.295 1.00 4.85 221 PHE A C 1
ATOM 1706 O O . PHE A 1 225 ? 33.203 51.099 33.895 1.00 6.76 221 PHE A O 1
ATOM 1714 N N . ARG A 1 226 ? 31.817 49.498 33.166 1.00 4.36 222 ARG A N 1
ATOM 1715 C CA . ARG A 1 226 ? 32.542 48.397 33.756 1.00 5.19 222 ARG A CA 1
ATOM 1716 C C . ARG A 1 226 ? 33.782 47.998 32.928 1.00 4.84 222 ARG A C 1
ATOM 1717 O O . ARG A 1 226 ? 34.808 47.580 33.525 1.00 5.39 222 ARG A O 1
ATOM 1725 N N . GLN A 1 227 ? 33.681 48.040 31.599 1.00 4.54 223 GLN A N 1
ATOM 1726 C CA . GLN A 1 227 ? 34.809 47.576 30.758 1.00 4.83 223 GLN A CA 1
ATOM 1727 C C . GLN A 1 227 ? 34.985 48.465 29.549 1.00 4.20 223 GLN A C 1
ATOM 1728 O O . GLN A 1 227 ? 34.018 49.074 29.071 1.00 5.35 223 GLN A O 1
ATOM 1734 N N . VAL A 1 228 ? 36.199 48.486 29.000 1.00 4.54 224 VAL A N 1
ATOM 1735 C CA . VAL A 1 228 ? 36.525 49.105 27.749 1.00 4.94 224 VAL A CA 1
ATOM 1736 C C . VAL A 1 228 ? 37.359 48.093 26.943 1.00 4.54 224 VAL A C 1
ATOM 1737 O O . VAL A 1 228 ? 38.384 47.575 27.488 1.00 5.32 224 VAL A O 1
ATOM 1741 N N . TRP A 1 229 ? 36.939 47.744 25.731 1.00 4.70 225 TRP A N 1
ATOM 1742 C CA . TRP A 1 229 ? 37.695 46.822 24.849 1.00 4.49 225 TRP A CA 1
ATOM 1743 C C . TRP A 1 229 ? 38.263 47.610 23.691 1.00 4.69 225 TRP A C 1
ATOM 1744 O O . TRP A 1 229 ? 37.521 48.220 22.909 1.00 4.89 225 TRP A O 1
ATOM 1755 N N . LEU A 1 230 ? 39.597 47.596 23.575 1.00 4.73 226 LEU A N 1
ATOM 1756 C CA A LEU A 1 230 ? 40.336 48.203 22.462 0.50 4.96 226 LEU A CA 1
ATOM 1757 C CA B LEU A 1 230 ? 40.331 48.197 22.465 0.50 4.86 226 LEU A CA 1
ATOM 1758 C C . LEU A 1 230 ? 40.819 47.116 21.507 1.00 5.03 226 LEU A C 1
ATOM 1759 O O . LEU A 1 230 ? 41.591 46.239 21.927 1.00 6.07 226 LEU A O 1
ATOM 1768 N N . LYS A 1 231 ? 40.341 47.146 20.269 1.00 4.52 227 LYS A N 1
ATOM 1769 C CA . LYS A 1 231 ? 40.812 46.250 19.219 1.00 4.79 227 LYS A CA 1
ATOM 1770 C C . LYS A 1 231 ? 41.660 47.076 18.261 1.00 3.97 227 LYS A C 1
ATOM 1771 O O . LYS A 1 231 ? 41.143 47.875 17.485 1.00 4.52 227 LYS A O 1
ATOM 1777 N N . ARG A 1 232 ? 42.985 46.952 18.444 1.00 5.57 228 ARG A N 1
ATOM 1778 C CA . ARG A 1 232 ? 44.008 47.792 17.788 1.00 5.24 228 ARG A CA 1
ATOM 1779 C C . ARG A 1 232 ? 44.646 47.083 16.618 1.00 5.61 228 ARG A C 1
ATOM 1780 O O . ARG A 1 232 ? 44.995 45.912 16.703 1.00 6.26 228 ARG A O 1
ATOM 1788 N N . ARG A 1 233 ? 44.753 47.781 15.499 1.00 5.37 229 ARG A N 1
ATOM 1789 C CA . ARG A 1 233 ? 45.587 47.270 14.393 1.00 6.07 229 ARG A CA 1
ATOM 1790 C C . ARG A 1 233 ? 47.058 47.475 14.748 1.00 6.43 229 ARG A C 1
ATOM 1791 O O . ARG A 1 233 ? 47.459 48.544 15.180 1.00 7.04 229 ARG A O 1
ATOM 1799 N N . THR A 1 234 ? 47.852 46.435 14.566 1.00 6.99 230 THR A N 1
ATOM 1800 C CA . THR A 1 234 ? 49.298 46.587 14.825 1.00 8.65 230 THR A CA 1
ATOM 1801 C C . THR A 1 234 ? 49.992 47.506 13.828 1.00 9.31 230 THR A C 1
ATOM 1802 O O . THR A 1 234 ? 51.088 48.008 14.139 1.00 11.09 230 THR A O 1
ATOM 1806 N N . ASP A 1 235 ? 49.367 47.769 12.672 1.00 8.91 231 ASP A N 1
ATOM 1807 C CA . ASP A 1 235 ? 49.908 48.740 11.737 1.00 9.72 231 ASP A CA 1
ATOM 1808 C C . ASP A 1 235 ? 49.519 50.192 12.034 1.00 10.61 231 ASP A C 1
ATOM 1809 O O . ASP A 1 235 ? 49.783 51.069 11.211 1.00 12.19 231 ASP A O 1
ATOM 1814 N N . ARG A 1 236 ? 48.917 50.432 13.198 1.00 10.11 232 ARG A N 1
ATOM 1815 C CA . ARG A 1 236 ? 48.569 51.754 13.699 1.00 11.03 232 ARG A CA 1
ATOM 1816 C C . ARG A 1 236 ? 49.133 51.960 15.103 1.00 10.69 232 ARG A C 1
ATOM 1817 O O . ARG A 1 236 ? 49.281 51.003 15.865 1.00 10.91 232 ARG A O 1
ATOM 1825 N N . PRO A 1 237 ? 49.363 53.219 15.478 1.00 12.82 233 PRO A N 1
ATOM 1826 C CA . PRO A 1 237 ? 49.870 53.484 16.835 1.00 12.57 233 PRO A CA 1
ATOM 1827 C C . PRO A 1 237 ? 48.859 53.163 17.926 1.00 12.28 233 PRO A C 1
ATOM 1828 O O . PRO A 1 237 ? 47.624 53.237 17.710 1.00 13.75 233 PRO A O 1
ATOM 1832 N N . LEU A 1 238 ? 49.384 52.752 19.078 1.00 12.40 234 LEU A N 1
ATOM 1833 C CA . LEU A 1 238 ? 48.601 52.589 20.281 1.00 12.85 234 LEU A CA 1
ATOM 1834 C C . LEU A 1 238 ? 49.214 53.531 21.339 1.00 13.18 234 LEU A C 1
ATOM 1835 O O . LEU A 1 238 ? 50.322 53.295 21.822 1.00 14.22 234 LEU A O 1
ATOM 1840 N N . ASP A 1 239 ? 48.510 54.601 21.685 1.00 14.69 235 ASP A N 1
ATOM 1841 C CA . ASP A 1 239 ? 48.953 55.504 22.748 1.00 15.77 235 ASP A CA 1
ATOM 1842 C C . ASP A 1 239 ? 48.643 54.917 24.125 1.00 15.54 235 ASP A C 1
ATOM 1843 O O . ASP A 1 239 ? 47.876 53.950 24.257 1.00 15.49 235 ASP A O 1
ATOM 1848 N N . GLY A 1 240 ? 49.224 55.496 25.173 1.00 15.64 236 GLY A N 1
ATOM 1849 C CA . GLY A 1 240 ? 48.842 55.110 26.513 1.00 14.89 236 GLY A CA 1
ATOM 1850 C C . GLY A 1 240 ? 47.346 55.372 26.667 1.00 13.92 236 GLY A C 1
ATOM 1851 O O . GLY A 1 240 ? 46.777 56.290 26.058 1.00 14.80 236 GLY A O 1
ATOM 1852 N N . PHE A 1 241 ? 46.726 54.555 27.497 1.00 12.68 237 PHE A N 1
ATOM 1853 C CA . PHE A 1 241 ? 45.295 54.643 27.748 1.00 11.39 237 PHE A CA 1
ATOM 1854 C C . PHE A 1 241 ? 45.131 54.799 29.244 1.00 11.59 237 PHE A C 1
ATOM 1855 O O . PHE A 1 241 ? 44.958 53.824 29.968 1.00 12.97 237 PHE A O 1
ATOM 1863 N N . PRO A 1 242 ? 45.221 56.046 29.737 1.00 11.86 238 PRO A N 1
ATOM 1864 C CA . PRO A 1 242 ? 45.168 56.254 31.176 1.00 11.26 238 PRO A CA 1
ATOM 1865 C C . PRO A 1 242 ? 43.783 56.228 31.803 1.00 10.52 238 PRO A C 1
ATOM 1866 O O . PRO A 1 242 ? 43.666 56.285 33.022 1.00 11.46 238 PRO A O 1
ATOM 1870 N N . TYR A 1 243 ? 42.744 56.107 30.965 1.00 8.72 239 TYR A N 1
ATOM 1871 C CA . TYR A 1 243 ? 41.383 56.413 31.389 1.00 9.37 239 TYR A CA 1
ATOM 1872 C C . TYR A 1 243 ? 40.712 55.321 32.208 1.00 8.92 239 TYR A C 1
ATOM 1873 O O . TYR A 1 243 ? 39.719 55.583 32.893 1.00 9.42 239 TYR A O 1
ATOM 1882 N N . ALA A 1 244 ? 41.233 54.095 32.159 1.00 7.80 240 ALA A N 1
ATOM 1883 C CA . ALA A 1 244 ? 40.697 52.968 32.912 1.00 7.74 240 ALA A CA 1
ATOM 1884 C C . ALA A 1 244 ? 41.862 52.043 33.211 1.00 6.99 240 ALA A C 1
ATOM 1885 O O . ALA A 1 244 ? 42.904 52.153 32.586 1.00 8.52 240 ALA A O 1
ATOM 1887 N N . ALA A 1 245 ? 41.675 51.116 34.136 1.00 7.08 241 ALA A N 1
ATOM 1888 C CA . ALA A 1 245 ? 42.729 50.237 34.612 1.00 7.70 241 ALA A CA 1
ATOM 1889 C C . ALA A 1 245 ? 42.919 49.055 33.695 1.00 7.20 241 ALA A C 1
ATOM 1890 O O . ALA A 1 245 ? 41.931 48.503 33.200 1.00 8.32 241 ALA A O 1
ATOM 1892 N N . PRO A 1 246 ? 44.160 48.605 33.437 1.00 7.21 242 PRO A N 1
ATOM 1893 C CA . PRO A 1 246 ? 44.312 47.411 32.616 1.00 7.29 242 PRO A CA 1
ATOM 1894 C C . PRO A 1 246 ? 43.643 46.206 33.263 1.00 7.77 242 PRO A C 1
ATOM 1895 O O . PRO A 1 246 ? 43.747 46.001 34.479 1.00 9.34 242 PRO A O 1
ATOM 1899 N N . ALA A 1 247 ? 42.973 45.379 32.459 1.00 7.77 243 ALA A N 1
ATOM 1900 C CA . ALA A 1 247 ? 42.290 44.235 33.009 1.00 8.53 243 ALA A CA 1
ATOM 1901 C C . ALA A 1 247 ? 43.322 43.269 33.567 1.00 8.75 243 ALA A C 1
ATOM 1902 O O . ALA A 1 247 ? 44.322 42.959 32.914 1.00 8.27 243 ALA A O 1
ATOM 1904 N N . ALA A 1 248 ? 42.993 42.720 34.736 1.00 10.02 244 ALA A N 1
ATOM 1905 C CA . ALA A 1 248 ? 43.825 41.743 35.433 1.00 10.85 244 ALA A CA 1
ATOM 1906 C C . ALA A 1 248 ? 43.552 40.323 34.917 1.00 10.62 244 ALA A C 1
ATOM 1907 O O . ALA A 1 248 ? 44.418 39.439 35.027 1.00 11.73 244 ALA A O 1
ATOM 1909 N N . GLU A 1 249 ? 42.357 40.088 34.370 1.00 9.18 245 GLU A N 1
ATOM 1910 C CA . GLU A 1 249 ? 41.883 38.770 33.977 1.00 9.88 245 GLU A CA 1
ATOM 1911 C C . GLU A 1 249 ? 41.290 38.832 32.567 1.00 7.66 245 GLU A C 1
ATOM 1912 O O . GLU A 1 249 ? 40.921 39.906 32.093 1.00 7.65 245 GLU A O 1
ATOM 1918 N N . LYS A 1 250 ? 41.198 37.690 31.906 1.00 7.87 246 LYS A N 1
ATOM 1919 C CA . LYS A 1 250 ? 40.435 37.609 30.658 1.00 7.01 246 LYS A CA 1
ATOM 1920 C C . LYS A 1 250 ? 38.957 37.886 30.965 1.00 5.83 246 LYS A C 1
ATOM 1921 O O . LYS A 1 250 ? 38.436 37.348 31.934 1.00 7.94 246 LYS A O 1
ATOM 1927 N N . MET A 1 251 ? 38.321 38.711 30.130 1.00 6.14 247 MET A N 1
ATOM 1928 C CA . MET A 1 251 ? 36.964 39.171 30.370 1.00 6.29 247 MET A CA 1
ATOM 1929 C C . MET A 1 251 ? 35.945 38.647 29.361 1.00 5.45 247 MET A C 1
ATOM 1930 O O . MET A 1 251 ? 36.283 38.296 28.232 1.00 6.43 247 MET A O 1
ATOM 1935 N N . HIS A 1 252 ? 34.687 38.576 29.813 1.00 5.78 248 HIS A N 1
ATOM 1936 C CA . HIS A 1 252 ? 33.502 38.375 28.961 1.00 5.99 248 HIS A CA 1
ATOM 1937 C C . HIS A 1 252 ? 32.643 39.662 29.049 1.00 6.33 248 HIS A C 1
ATOM 1938 O O . HIS A 1 252 ? 32.558 40.254 30.120 1.00 7.43 248 HIS A O 1
ATOM 1945 N N . PRO A 1 253 ? 32.000 40.076 27.959 1.00 6.67 249 PRO A N 1
ATOM 1946 C CA . PRO A 1 253 ? 31.022 41.204 27.988 1.00 7.30 249 PRO A CA 1
ATOM 1947 C C . PRO A 1 253 ? 29.975 41.152 29.099 1.00 6.25 249 PRO A C 1
ATOM 1948 O O . PRO A 1 253 ? 29.612 42.213 29.652 1.00 7.01 249 PRO A O 1
ATOM 1952 N N . VAL A 1 254 ? 29.555 39.938 29.467 1.00 6.00 250 VAL A N 1
ATOM 1953 C CA . VAL A 1 254 ? 28.533 39.718 30.503 1.00 6.03 250 VAL A CA 1
ATOM 1954 C C . VAL A 1 254 ? 29.227 39.166 31.737 1.00 6.38 250 VAL A C 1
ATOM 1955 O O . VAL A 1 254 ? 29.745 38.032 31.734 1.00 6.96 250 VAL A O 1
ATOM 1959 N N . PRO A 1 255 ? 29.252 39.965 32.810 1.00 8.21 251 PRO A N 1
ATOM 1960 C CA . PRO A 1 255 ? 29.901 39.479 34.021 1.00 8.64 251 PRO A CA 1
ATOM 1961 C C . PRO A 1 255 ? 29.397 38.090 34.458 1.00 9.19 251 PRO A C 1
ATOM 1962 O O . PRO A 1 255 ? 28.219 37.850 34.557 1.00 9.81 251 PRO A O 1
ATOM 1966 N N . GLY A 1 256 ? 30.328 37.191 34.742 1.00 9.88 252 GLY A N 1
ATOM 1967 C CA . GLY A 1 256 ? 30.030 35.837 35.190 1.00 9.10 252 GLY A CA 1
ATOM 1968 C C . GLY A 1 256 ? 29.959 34.804 34.070 1.00 8.34 252 GLY A C 1
ATOM 1969 O O . GLY A 1 256 ? 30.097 33.598 34.337 1.00 10.55 252 GLY A O 1
ATOM 1970 N N . MET A 1 257 ? 29.774 35.239 32.822 1.00 7.13 253 MET A N 1
ATOM 1971 C CA . MET A 1 257 ? 29.777 34.283 31.710 1.00 6.39 253 MET A CA 1
ATOM 1972 C C . MET A 1 257 ? 31.204 33.846 31.357 1.00 6.56 253 MET A C 1
ATOM 1973 O O . MET A 1 257 ? 32.179 34.483 31.723 1.00 7.18 253 MET A O 1
ATOM 1978 N N . PRO A 1 258 ? 31.344 32.707 30.675 1.00 5.88 254 PRO A N 1
ATOM 1979 C CA . PRO A 1 258 ? 32.693 32.123 30.527 1.00 5.87 254 PRO A CA 1
ATOM 1980 C C . PRO A 1 258 ? 33.623 32.894 29.569 1.00 5.65 254 PRO A C 1
ATOM 1981 O O . PRO A 1 258 ? 33.385 32.920 28.346 1.00 5.36 254 PRO A O 1
ATOM 1985 N N . ALA A 1 259 ? 34.720 33.448 30.095 1.00 6.48 255 ALA A N 1
ATOM 1986 C CA . ALA A 1 259 ? 35.659 34.182 29.258 1.00 6.99 255 ALA A CA 1
ATOM 1987 C C . ALA A 1 259 ? 36.373 33.272 28.255 1.00 6.84 255 ALA A C 1
ATOM 1988 O O . ALA A 1 259 ? 36.890 33.771 27.253 1.00 6.49 255 ALA A O 1
ATOM 1990 N N . VAL A 1 260 ? 36.364 31.939 28.467 1.00 6.59 256 VAL A N 1
ATOM 1991 C CA . VAL A 1 260 ? 36.866 31.004 27.442 1.00 6.83 256 VAL A CA 1
ATOM 1992 C C . VAL A 1 260 ? 36.195 31.206 26.085 1.00 5.23 256 VAL A C 1
ATOM 1993 O O . VAL A 1 260 ? 36.784 30.885 25.058 1.00 6.59 256 VAL A O 1
ATOM 1997 N N . ASN A 1 261 ? 34.943 31.643 26.109 1.00 5.36 257 ASN A N 1
ATOM 1998 C CA . ASN A 1 261 ? 34.195 31.878 24.892 1.00 4.97 257 ASN A CA 1
ATOM 1999 C C . ASN A 1 261 ? 34.752 33.003 24.036 1.00 5.06 257 ASN A C 1
ATOM 2000 O O . ASN A 1 261 ? 34.381 33.085 22.857 1.00 6.01 257 ASN A O 1
ATOM 2005 N N . CYS A 1 262 ? 35.528 33.906 24.640 1.00 5.14 258 CYS A N 1
ATOM 2006 C CA . CYS A 1 262 ? 35.899 35.168 23.996 1.00 4.33 258 CYS A CA 1
ATOM 2007 C C . CYS A 1 262 ? 37.240 35.089 23.268 1.00 4.27 258 CYS A C 1
ATOM 2008 O O . CYS A 1 262 ? 38.086 34.204 23.516 1.00 5.55 258 CYS A O 1
ATOM 2011 N N . THR A 1 263 ? 37.422 36.013 22.347 1.00 4.59 259 THR A N 1
ATOM 2012 C CA . THR A 1 263 ? 38.666 36.165 21.632 1.00 4.45 259 THR A CA 1
ATOM 2013 C C . THR A 1 263 ? 39.791 36.608 22.603 1.00 4.50 259 THR A C 1
ATOM 2014 O O . THR A 1 263 ? 39.561 37.193 23.665 1.00 5.63 259 THR A O 1
ATOM 2018 N N . GLU A 1 264 ? 41.019 36.333 22.172 1.00 5.24 260 GLU A N 1
ATOM 2019 C CA A GLU A 1 264 ? 42.237 36.504 23.000 0.50 5.46 260 GLU A CA 1
ATOM 2020 C CA B GLU A 1 264 ? 42.184 36.505 23.051 0.50 5.44 260 GLU A CA 1
ATOM 2021 C C . GLU A 1 264 ? 42.486 37.974 23.342 1.00 4.88 260 GLU A C 1
ATOM 2022 O O . GLU A 1 264 ? 42.358 38.848 22.481 1.00 5.35 260 GLU A O 1
ATOM 2033 N N . GLN A 1 265 ? 42.896 38.233 24.586 1.00 4.92 261 GLN A N 1
ATOM 2034 C CA . GLN A 1 265 ? 43.099 39.553 25.146 1.00 5.52 261 GLN A CA 1
ATOM 2035 C C . GLN A 1 265 ? 44.560 39.729 25.585 1.00 5.04 261 GLN A C 1
ATOM 2036 O O . GLN A 1 265 ? 45.465 39.130 24.988 1.00 6.38 261 GLN A O 1
ATOM 2042 N N . PHE A 1 266 ? 44.828 40.647 26.510 1.00 5.15 262 PHE A N 1
ATOM 2043 C CA . PHE A 1 266 ? 46.212 40.948 26.976 1.00 5.35 262 PHE A CA 1
ATOM 2044 C C . PHE A 1 266 ? 47.108 41.454 25.866 1.00 5.74 262 PHE A C 1
ATOM 2045 O O . PHE A 1 266 ? 48.324 41.441 25.988 1.00 6.24 262 PHE A O 1
ATOM 2053 N N . GLY A 1 267 ? 46.516 41.995 24.796 1.00 5.66 263 GLY A N 1
ATOM 2054 C CA . GLY A 1 267 ? 47.282 42.611 23.729 1.00 6.65 263 GLY A CA 1
ATOM 2055 C C . GLY A 1 267 ? 48.099 41.656 22.905 1.00 6.44 263 GLY A C 1
ATOM 2056 O O . GLY A 1 267 ? 49.012 42.069 22.193 1.00 7.25 263 GLY A O 1
ATOM 2057 N N . VAL A 1 268 ? 47.839 40.356 22.995 1.00 5.93 264 VAL A N 1
ATOM 2058 C CA . VAL A 1 268 ? 48.595 39.370 22.214 1.00 6.72 264 VAL A CA 1
ATOM 2059 C C . VAL A 1 268 ? 48.196 39.478 20.732 1.00 5.92 264 VAL A C 1
ATOM 2060 O O . VAL A 1 268 ? 47.011 39.386 20.377 1.00 6.32 264 VAL A O 1
ATOM 2064 N N . PRO A 1 269 ? 49.162 39.727 19.832 1.00 6.60 265 PRO A N 1
ATOM 2065 C CA . PRO A 1 269 ? 48.786 39.862 18.419 1.00 6.87 265 PRO A CA 1
ATOM 2066 C C . PRO A 1 269 ? 48.221 38.589 17.792 1.00 6.59 265 PRO A C 1
ATOM 2067 O O . PRO A 1 269 ? 48.636 37.464 18.107 1.00 7.39 265 PRO A O 1
ATOM 2071 N N . GLY A 1 270 ? 47.240 38.768 16.912 1.00 5.87 266 GLY A N 1
ATOM 2072 C CA . GLY A 1 270 ? 46.718 37.693 16.103 1.00 6.05 266 GLY A CA 1
ATOM 2073 C C . GLY A 1 270 ? 45.987 38.276 14.918 1.00 5.80 266 GLY A C 1
ATOM 2074 O O . GLY A 1 270 ? 45.848 39.466 14.769 1.00 6.62 266 GLY A O 1
ATOM 2075 N N . PRO A 1 271 ? 45.515 37.412 14.002 1.00 5.91 267 PRO A N 1
ATOM 2076 C CA . PRO A 1 271 ? 44.854 37.913 12.797 1.00 5.90 267 PRO A CA 1
ATOM 2077 C C . PRO A 1 271 ? 43.530 38.616 13.102 1.00 4.86 267 PRO A C 1
ATOM 2078 O O . PRO A 1 271 ? 42.801 38.273 14.052 1.00 5.11 267 PRO A O 1
ATOM 2082 N N . TRP A 1 272 ? 43.220 39.551 12.226 1.00 5.13 268 TRP A N 1
ATOM 2083 C CA . TRP A 1 272 ? 41.953 40.322 12.228 1.00 5.27 268 TRP A CA 1
ATOM 2084 C C . TRP A 1 272 ? 40.714 39.520 12.614 1.00 4.38 268 TRP A C 1
ATOM 2085 O O . TRP A 1 272 ? 39.937 39.942 13.459 1.00 4.76 268 TRP A O 1
ATOM 2096 N N . HIS A 1 273 ? 40.495 38.366 11.990 1.00 4.67 269 HIS A N 1
ATOM 2097 C CA . HIS A 1 273 ? 39.232 37.637 12.202 1.00 5.41 269 HIS A CA 1
ATOM 2098 C C . HIS A 1 273 ? 39.178 36.864 13.514 1.00 5.57 269 HIS A C 1
ATOM 2099 O O . HIS A 1 273 ? 38.120 36.354 13.886 1.00 6.13 269 HIS A O 1
ATOM 2106 N N . GLU A 1 274 ? 40.280 36.850 14.262 1.00 5.06 270 GLU A N 1
ATOM 2107 C CA . GLU A 1 274 ? 40.361 36.282 15.592 1.00 5.06 270 GLU A CA 1
ATOM 2108 C C . GLU A 1 274 ? 40.430 37.392 16.661 1.00 4.52 270 GLU A C 1
ATOM 2109 O O . GLU A 1 274 ? 40.666 37.091 17.835 1.00 4.77 270 GLU A O 1
ATOM 2115 N N . ARG A 1 275 ? 40.198 38.638 16.265 1.00 4.20 271 ARG A N 1
ATOM 2116 C CA . ARG A 1 275 ? 40.258 39.764 17.145 1.00 4.56 271 ARG A CA 1
ATOM 2117 C C . ARG A 1 275 ? 39.047 40.695 17.025 1.00 4.43 271 ARG A C 1
ATOM 2118 O O . ARG A 1 275 ? 38.658 41.327 18.010 1.00 4.92 271 ARG A O 1
ATOM 2126 N N . LEU A 1 276 ? 38.492 40.857 15.827 1.00 4.08 272 LEU A N 1
ATOM 2127 C CA . LEU A 1 276 ? 37.303 41.699 15.638 1.00 3.95 272 LEU A CA 1
ATOM 2128 C C . LEU A 1 276 ? 36.072 41.173 16.356 1.00 3.58 272 LEU A C 1
ATOM 2129 O O . LEU A 1 276 ? 35.430 41.918 17.088 1.00 4.04 272 LEU A O 1
ATOM 2134 N N . PRO A 1 277 ? 35.725 39.870 16.227 1.00 4.14 273 PRO A N 1
ATOM 2135 C CA . PRO A 1 277 ? 34.608 39.358 17.046 1.00 3.78 273 PRO A CA 1
ATOM 2136 C C . PRO A 1 277 ? 35.005 39.391 18.518 1.00 3.72 273 PRO A C 1
ATOM 2137 O O . PRO A 1 277 ? 36.191 39.377 18.874 1.00 4.57 273 PRO A O 1
ATOM 2141 N N . HIS A 1 278 ? 33.974 39.413 19.373 1.00 3.56 274 HIS A N 1
ATOM 2142 C CA . HIS A 1 278 ? 34.206 39.208 20.814 1.00 4.10 274 HIS A CA 1
ATOM 2143 C C . HIS A 1 278 ? 34.265 37.725 21.176 1.00 3.67 274 HIS A C 1
ATOM 2144 O O . HIS A 1 278 ? 34.778 37.380 22.217 1.00 4.37 274 HIS A O 1
ATOM 2151 N N . PHE A 1 279 ? 33.773 36.848 20.294 1.00 3.84 275 PHE A N 1
ATOM 2152 C CA . PHE A 1 279 ? 33.612 35.413 20.554 1.00 5.20 275 PHE A CA 1
ATOM 2153 C C . PHE A 1 279 ? 34.405 34.597 19.550 1.00 5.31 275 PHE A C 1
ATOM 2154 O O . PHE A 1 279 ? 34.360 34.863 18.362 1.00 5.89 275 PHE A O 1
ATOM 2162 N N . ARG A 1 280 ? 35.156 33.639 20.080 1.00 5.36 276 ARG A N 1
ATOM 2163 C CA . ARG A 1 280 ? 36.028 32.814 19.264 1.00 6.38 276 ARG A CA 1
ATOM 2164 C C . ARG A 1 280 ? 35.254 31.854 18.369 1.00 6.11 276 ARG A C 1
ATOM 2165 O O . ARG A 1 280 ? 34.131 31.427 18.707 1.00 5.72 276 ARG A O 1
ATOM 2173 N N . ALA A 1 281 ? 35.853 31.486 17.252 1.00 6.27 277 ALA A N 1
ATOM 2174 C CA . ALA A 1 281 ? 35.136 30.667 16.289 1.00 6.77 277 ALA A CA 1
ATOM 2175 C C . ALA A 1 281 ? 34.774 29.302 16.852 1.00 6.10 277 ALA A C 1
ATOM 2176 O O . ALA A 1 281 ? 33.759 28.713 16.446 1.00 6.19 277 ALA A O 1
ATOM 2178 N N . GLU A 1 282 ? 35.610 28.785 17.729 1.00 5.86 278 GLU A N 1
ATOM 2179 C CA . GLU A 1 282 ? 35.367 27.491 18.323 1.00 6.37 278 GLU A CA 1
ATOM 2180 C C . GLU A 1 282 ? 34.113 27.453 19.159 1.00 5.98 278 GLU A C 1
ATOM 2181 O O . GLU A 1 282 ? 33.650 26.329 19.462 1.00 7.33 278 GLU A O 1
ATOM 2187 N N . PHE A 1 283 ? 33.623 28.620 19.635 1.00 5.31 279 PHE A N 1
ATOM 2188 C CA . PHE A 1 283 ? 32.427 28.718 20.472 1.00 5.04 279 PHE A CA 1
ATOM 2189 C C . PHE A 1 283 ? 31.173 28.674 19.576 1.00 4.94 279 PHE A C 1
ATOM 2190 O O . PHE A 1 283 ? 30.952 29.596 18.773 1.00 5.03 279 PHE A O 1
ATOM 2198 N N . THR A 1 284 ? 30.405 27.575 19.678 1.00 5.03 280 THR A N 1
ATOM 2199 C CA . THR A 1 284 ? 29.341 27.292 18.722 1.00 4.82 280 THR A CA 1
ATOM 2200 C C . THR A 1 284 ? 27.992 27.000 19.426 1.00 5.04 280 THR A C 1
ATOM 2201 O O . THR A 1 284 ? 27.533 25.831 19.439 1.00 6.78 280 THR A O 1
ATOM 2205 N N . PRO A 1 285 ? 27.357 27.996 20.035 1.00 4.51 281 PRO A N 1
ATOM 2206 C CA . PRO A 1 285 ? 26.074 27.802 20.727 1.00 4.95 281 PRO A CA 1
ATOM 2207 C C . PRO A 1 285 ? 24.932 27.606 19.733 1.00 4.35 281 PRO A C 1
ATOM 2208 O O . PRO A 1 285 ? 24.771 28.394 18.806 1.00 5.40 281 PRO A O 1
ATOM 2212 N N . SER A 1 286 ? 24.096 26.581 19.943 1.00 4.97 282 SER A N 1
ATOM 2213 C CA . SER A 1 286 ? 22.976 26.331 19.037 1.00 5.11 282 SER A CA 1
ATOM 2214 C C . SER A 1 286 ? 21.758 27.202 19.369 1.00 4.76 282 SER A C 1
ATOM 2215 O O . SER A 1 286 ? 20.842 27.280 18.522 1.00 5.56 282 SER A O 1
ATOM 2218 N N . SER A 1 287 ? 21.753 27.841 20.521 1.00 4.62 283 SER A N 1
ATOM 2219 C CA . SER A 1 287 ? 20.724 28.809 20.941 1.00 4.79 283 SER A CA 1
ATOM 2220 C C . SER A 1 287 ? 21.347 29.652 22.044 1.00 5.01 283 SER A C 1
ATOM 2221 O O . SER A 1 287 ? 22.447 29.332 22.561 1.00 5.05 283 SER A O 1
ATOM 2224 N N . GLY A 1 288 ? 20.659 30.708 22.484 1.00 4.91 284 GLY A N 1
ATOM 2225 C CA . GLY A 1 288 ? 21.067 31.561 23.596 1.00 5.38 284 GLY A CA 1
ATOM 2226 C C . GLY A 1 288 ? 19.842 31.991 24.370 1.00 5.31 284 GLY A C 1
ATOM 2227 O O . GLY A 1 288 ? 18.813 32.357 23.768 1.00 6.61 284 GLY A O 1
ATOM 2228 N N . ALA A 1 289 ? 19.979 32.019 25.690 1.00 5.37 285 ALA A N 1
ATOM 2229 C CA . ALA A 1 289 ? 18.915 32.488 26.606 1.00 5.20 285 ALA A CA 1
ATOM 2230 C C . ALA A 1 289 ? 19.094 33.990 26.792 1.00 4.33 285 ALA A C 1
ATOM 2231 O O . ALA A 1 289 ? 19.493 34.475 27.835 1.00 5.56 285 ALA A O 1
ATOM 2233 N N . GLU A 1 290 ? 18.760 34.759 25.764 1.00 4.73 286 GLU A N 1
ATOM 2234 C CA . GLU A 1 290 ? 18.865 36.208 25.810 1.00 4.82 286 GLU A CA 1
ATOM 2235 C C . GLU A 1 290 ? 17.859 36.856 24.868 1.00 4.36 286 GLU A C 1
ATOM 2236 O O . GLU A 1 290 ? 17.390 36.217 23.913 1.00 5.84 286 GLU A O 1
ATOM 2242 N N . LEU A 1 291 ? 17.576 38.138 25.117 1.00 4.19 287 LEU A N 1
ATOM 2243 C CA . LEU A 1 291 ? 16.995 39.037 24.139 1.00 4.07 287 LEU A CA 1
ATOM 2244 C C . LEU A 1 291 ? 18.004 40.149 23.851 1.00 4.11 287 LEU A C 1
ATOM 2245 O O . LEU A 1 291 ? 18.939 40.339 24.606 1.00 4.67 287 LEU A O 1
ATOM 2250 N N . GLN A 1 292 ? 17.784 40.899 22.774 1.00 3.90 288 GLN A N 1
ATOM 2251 C CA . GLN A 1 292 ? 18.671 42.014 22.418 1.00 4.14 288 GLN A CA 1
ATOM 2252 C C . GLN A 1 292 ? 17.843 43.167 21.924 1.00 3.20 288 GLN A C 1
ATOM 2253 O O . GLN A 1 292 ? 16.866 42.934 21.225 1.00 4.08 288 GLN A O 1
ATOM 2259 N N . SER A 1 293 ? 18.300 44.387 22.202 1.00 3.30 289 SER A N 1
ATOM 2260 C CA . SER A 1 293 ? 17.790 45.627 21.604 1.00 4.28 289 SER A CA 1
ATOM 2261 C C . SER A 1 293 ? 19.019 46.492 21.266 1.00 3.74 289 SER A C 1
ATOM 2262 O O . SER A 1 293 ? 20.034 46.411 21.953 1.00 4.62 289 SER A O 1
ATOM 226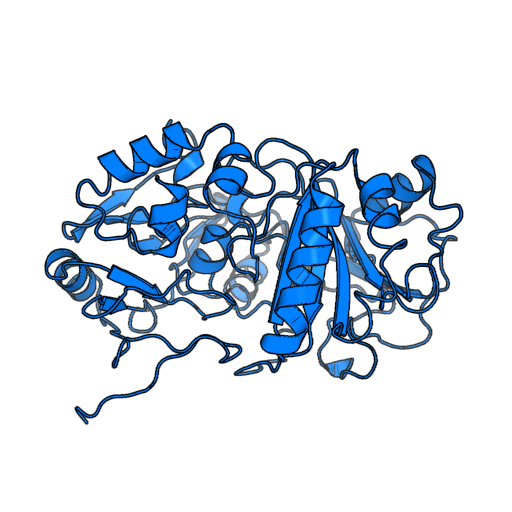5 N N . GLU A 1 294 ? 18.904 47.372 20.284 1.00 3.08 290 GLU A N 1
ATOM 2266 C CA . GLU A 1 294 ? 19.976 48.383 20.094 1.00 3.66 290 GLU A CA 1
ATOM 2267 C C . GLU A 1 294 ? 19.377 49.612 19.416 1.00 3.25 290 GLU A C 1
ATOM 2268 O O . GLU A 1 294 ? 18.473 49.486 18.566 1.00 3.77 290 GLU A O 1
ATOM 2274 N N . TYR A 1 295 ? 19.931 50.772 19.800 1.00 3.35 291 TYR A N 1
ATOM 2275 C CA . TYR A 1 295 ? 19.487 52.073 19.300 1.00 3.68 291 TYR A CA 1
ATOM 2276 C C . TYR A 1 295 ? 20.653 52.835 18.725 1.00 4.07 291 TYR A C 1
ATOM 2277 O O . TYR A 1 295 ? 21.705 52.929 19.366 1.00 4.35 291 TYR A O 1
ATOM 2286 N N . LEU A 1 296 ? 20.440 53.370 17.539 1.00 3.11 292 LEU A N 1
ATOM 2287 C CA . LEU A 1 296 ? 21.515 53.968 16.741 1.00 3.63 292 LEU A CA 1
ATOM 2288 C C . LEU A 1 296 ? 21.149 55.416 16.513 1.00 3.82 292 LEU A C 1
ATOM 2289 O O . LEU A 1 296 ? 20.066 55.746 15.967 1.00 4.32 292 LEU A O 1
ATOM 2294 N N . MET A 1 297 ? 22.007 56.315 17.016 1.00 4.30 293 MET A N 1
ATOM 2295 C CA . MET A 1 297 ? 21.751 57.758 17.078 1.00 3.96 293 MET A CA 1
ATOM 2296 C C . MET A 1 297 ? 22.849 58.549 16.397 1.00 3.80 293 MET A C 1
ATOM 2297 O O . MET A 1 297 ? 23.965 58.081 16.222 1.00 4.08 293 MET A O 1
ATOM 2302 N N . PRO A 1 298 ? 22.594 59.801 16.009 1.00 4.48 294 PRO A N 1
ATOM 2303 C CA . PRO A 1 298 ? 23.683 60.676 15.563 1.00 4.91 294 PRO A CA 1
ATOM 2304 C C . PRO A 1 298 ? 24.788 60.691 16.623 1.00 4.66 294 PRO A C 1
ATOM 2305 O O . PRO A 1 298 ? 24.517 60.896 17.801 1.00 5.18 294 PRO A O 1
ATOM 2309 N N . ARG A 1 299 ? 26.040 60.613 16.177 1.00 5.19 295 ARG A N 1
ATOM 2310 C CA A ARG A 1 299 ? 27.148 60.524 17.112 0.50 6.06 295 ARG A CA 1
ATOM 2311 C CA B ARG A 1 299 ? 27.184 60.581 17.056 0.50 4.80 295 ARG A CA 1
ATOM 2312 C C . ARG A 1 299 ? 27.236 61.779 17.991 1.00 5.44 295 ARG A C 1
ATOM 2313 O O . ARG A 1 299 ? 27.678 61.657 19.136 1.00 6.70 295 ARG A O 1
ATOM 2328 N N . GLU A 1 300 ? 26.799 62.939 17.506 1.00 5.64 296 GLU A N 1
ATOM 2329 C CA . GLU A 1 300 ? 26.828 64.163 18.335 1.00 7.09 296 GLU A CA 1
ATOM 2330 C C . GLU A 1 300 ? 25.948 64.096 19.567 1.00 6.81 296 GLU A C 1
ATOM 2331 O O . GLU A 1 300 ? 26.134 64.902 20.466 1.00 8.42 296 GLU A O 1
ATOM 2337 N N . HIS A 1 301 ? 25.031 63.154 19.659 1.00 5.95 297 HIS A N 1
ATOM 2338 C CA . HIS A 1 301 ? 24.179 62.971 20.810 1.00 5.76 297 HIS A CA 1
ATOM 2339 C C . HIS A 1 301 ? 24.716 61.965 21.832 1.00 4.83 297 HIS A C 1
ATOM 2340 O O . HIS A 1 301 ? 24.027 61.634 22.776 1.00 5.72 297 HIS A O 1
ATOM 2347 N N . ALA A 1 302 ? 25.929 61.443 21.617 1.00 5.01 298 ALA A N 1
ATOM 2348 C CA . ALA A 1 302 ? 26.433 60.352 22.472 1.00 5.36 298 ALA A CA 1
ATOM 2349 C C . ALA A 1 302 ? 26.344 60.683 23.942 1.00 4.54 298 ALA A C 1
ATOM 2350 O O . ALA A 1 302 ? 25.786 59.910 24.731 1.00 5.36 298 ALA A O 1
ATOM 2352 N N . LEU A 1 303 ? 26.915 61.799 24.377 1.00 5.43 299 LEU A N 1
ATOM 2353 C CA . LEU A 1 303 ? 26.932 62.091 25.807 1.00 5.31 299 LEU A CA 1
ATOM 2354 C C . LEU A 1 303 ? 25.543 62.329 26.365 1.00 4.66 299 LEU A C 1
ATOM 2355 O O . LEU A 1 303 ? 25.220 61.829 27.463 1.00 4.82 299 LEU A O 1
ATOM 2360 N N . ALA A 1 304 ? 24.701 63.064 25.638 1.00 4.65 300 ALA A N 1
ATOM 2361 C CA . ALA A 1 304 ? 23.341 63.329 26.145 1.00 4.56 300 ALA A CA 1
ATOM 2362 C C . ALA A 1 304 ? 22.560 62.035 26.249 1.00 4.00 300 ALA A C 1
ATOM 2363 O O . ALA A 1 304 ? 21.799 61.862 27.205 1.00 5.10 300 ALA A O 1
ATOM 2365 N N . ALA A 1 305 ? 22.737 61.129 25.300 1.00 4.97 301 ALA A N 1
ATOM 2366 C CA . ALA A 1 305 ? 22.050 59.843 25.332 1.00 4.71 301 ALA A CA 1
ATOM 2367 C C . ALA A 1 305 ? 22.560 58.974 26.493 1.00 4.66 301 ALA A C 1
ATOM 2368 O O . ALA A 1 305 ? 21.756 58.389 27.233 1.00 4.81 301 ALA A O 1
ATOM 2370 N N . LEU A 1 306 ? 23.865 58.940 26.721 1.00 4.23 302 LEU A N 1
ATOM 2371 C CA . LEU A 1 306 ? 24.429 58.166 27.828 1.00 4.54 302 LEU A CA 1
ATOM 2372 C C . LEU A 1 306 ? 23.924 58.756 29.153 1.00 4.90 302 LEU A C 1
ATOM 2373 O O . LEU A 1 306 ? 23.637 57.992 30.077 1.00 5.37 302 LEU A O 1
ATOM 2378 N N . HIS A 1 307 ? 23.800 60.078 29.241 1.00 4.54 303 HIS A N 1
ATOM 2379 C CA . HIS A 1 307 ? 23.307 60.696 30.443 1.00 4.83 303 HIS A CA 1
ATOM 2380 C C . HIS A 1 307 ? 21.821 60.449 30.686 1.00 5.47 303 HIS A C 1
ATOM 2381 O O . HIS A 1 307 ? 21.391 60.270 31.819 1.00 5.83 303 HIS A O 1
ATOM 2388 N N . ALA A 1 308 ? 21.025 60.392 29.630 1.00 4.91 304 ALA A N 1
ATOM 2389 C CA . ALA A 1 308 ? 19.608 60.016 29.758 1.00 5.34 304 ALA A CA 1
ATOM 2390 C C . ALA A 1 308 ? 19.491 58.580 30.274 1.00 4.81 304 ALA A C 1
ATOM 2391 O O . ALA A 1 308 ? 18.600 58.276 31.110 1.00 6.00 304 ALA A O 1
ATOM 2393 N N . MET A 1 309 ? 20.331 57.667 29.752 1.00 5.06 305 MET A N 1
ATOM 2394 C CA A MET A 1 309 ? 20.296 56.281 30.205 0.50 4.93 305 MET A CA 1
ATOM 2395 C CA B MET A 1 309 ? 20.358 56.257 30.206 0.50 5.23 305 MET A CA 1
ATOM 2396 C C . MET A 1 309 ? 20.803 56.178 31.663 1.00 5.11 305 MET A C 1
ATOM 2397 O O . MET A 1 309 ? 20.216 55.471 32.487 1.00 5.49 305 MET A O 1
ATOM 2406 N N . ASP A 1 310 ? 21.845 56.909 32.032 1.00 4.84 306 ASP A N 1
ATOM 2407 C CA . ASP A 1 310 ? 22.315 56.935 33.415 1.00 4.83 306 ASP A CA 1
ATOM 2408 C C . ASP A 1 310 ? 21.188 57.359 34.373 1.00 5.05 306 ASP A C 1
ATOM 2409 O O . ASP A 1 310 ? 21.013 56.776 35.453 1.00 5.06 306 ASP A O 1
ATOM 2414 N N . ALA A 1 311 ? 20.383 58.346 33.959 1.00 5.05 307 ALA A N 1
ATOM 2415 C CA . ALA A 1 311 ? 19.303 58.830 34.818 1.00 5.69 307 ALA A CA 1
ATOM 2416 C C . ALA A 1 311 ? 18.258 57.754 35.077 1.00 5.59 307 ALA A C 1
ATOM 2417 O O . ALA A 1 311 ? 17.626 57.770 36.128 1.00 7.99 307 ALA A O 1
ATOM 2419 N N . ILE A 1 312 ? 18.075 56.815 34.147 1.00 5.81 308 ILE A N 1
ATOM 2420 C CA . ILE A 1 312 ? 17.119 55.682 34.349 1.00 6.69 308 ILE A CA 1
ATOM 2421 C C . ILE A 1 312 ? 17.827 54.362 34.628 1.00 5.96 308 ILE A C 1
ATOM 2422 O O . ILE A 1 312 ? 17.251 53.282 34.423 1.00 6.35 308 ILE A O 1
ATOM 2427 N N . ARG A 1 313 ? 19.078 54.400 35.113 1.00 5.81 309 ARG A N 1
ATOM 2428 C CA A ARG A 1 313 ? 19.898 53.197 35.292 0.50 5.70 309 ARG A CA 1
ATOM 2429 C CA B ARG A 1 313 ? 19.806 53.158 35.193 0.50 6.18 309 ARG A CA 1
ATOM 2430 C C . ARG A 1 313 ? 19.192 52.147 36.143 1.00 6.04 309 ARG A C 1
ATOM 2431 O O . ARG A 1 313 ? 19.283 50.950 35.854 1.00 6.35 309 ARG A O 1
ATOM 2446 N N . GLU A 1 314 ? 18.464 52.583 37.175 1.00 6.60 310 GLU A N 1
ATOM 2447 C CA . GLU A 1 314 ? 17.809 51.640 38.050 1.00 7.10 310 GLU A CA 1
ATOM 2448 C C . GLU A 1 314 ? 16.693 50.869 37.358 1.00 6.69 310 GLU A C 1
ATOM 2449 O O . GLU A 1 314 ? 16.336 49.782 37.827 1.00 7.80 310 GLU A O 1
ATOM 2455 N N . THR A 1 315 ? 16.085 51.452 36.348 1.00 6.24 311 THR A N 1
ATOM 2456 C CA . THR A 1 315 ? 15.103 50.768 35.526 1.00 6.79 311 THR A CA 1
ATOM 2457 C C . THR A 1 315 ? 15.712 49.780 34.558 1.00 6.44 311 THR A C 1
ATOM 2458 O O . THR A 1 315 ? 15.170 48.690 34.292 1.00 7.15 311 THR A O 1
ATOM 2462 N N . LEU A 1 316 ? 16.865 50.136 33.989 1.00 5.61 312 LEU A N 1
ATOM 2463 C CA . LEU A 1 316 ? 17.564 49.274 33.039 1.00 5.72 312 LEU A CA 1
ATOM 2464 C C . LEU A 1 316 ? 18.204 48.052 33.693 1.00 5.18 312 LEU A C 1
ATOM 2465 O O . LEU A 1 316 ? 18.171 46.942 33.104 1.00 5.99 312 LEU A O 1
ATOM 2470 N N . ALA A 1 317 ? 18.867 48.246 34.823 1.00 5.66 313 ALA A N 1
ATOM 2471 C CA . ALA A 1 317 ? 19.756 47.225 35.363 1.00 5.78 313 ALA A CA 1
ATOM 2472 C C . ALA A 1 317 ? 19.115 45.847 35.642 1.00 5.85 313 ALA A C 1
ATOM 2473 O O . ALA A 1 317 ? 19.760 44.829 35.433 1.00 6.20 313 ALA A O 1
ATOM 2475 N N . PRO A 1 318 ? 17.898 45.803 36.238 1.00 6.50 314 PRO A N 1
ATOM 2476 C CA . PRO A 1 318 ? 17.421 44.462 36.706 1.00 6.51 314 PRO A CA 1
ATOM 2477 C C . PRO A 1 318 ? 17.191 43.398 35.632 1.00 6.29 314 PRO A C 1
ATOM 2478 O O . PRO A 1 318 ? 17.196 42.218 35.956 1.00 7.86 314 PRO A O 1
ATOM 2482 N N . VAL A 1 319 ? 16.957 43.836 34.405 1.00 5.35 315 VAL A N 1
ATOM 2483 C CA . VAL A 1 319 ? 16.696 42.917 33.307 1.00 5.58 315 VAL A CA 1
ATOM 2484 C C . VAL A 1 319 ? 17.888 42.831 32.341 1.00 5.02 315 VAL A C 1
ATOM 2485 O O . VAL A 1 319 ? 17.763 42.240 31.263 1.00 5.79 315 VAL A O 1
ATOM 2489 N N . LEU A 1 320 ? 19.031 43.380 32.721 1.00 5.51 316 LEU A N 1
ATOM 2490 C CA . LEU A 1 320 ? 20.175 43.538 31.829 1.00 5.76 316 LEU A CA 1
ATOM 2491 C C . LEU A 1 320 ? 21.257 42.503 32.073 1.00 5.33 316 LEU A C 1
ATOM 2492 O O . LEU A 1 320 ? 21.715 42.290 33.217 1.00 6.83 316 LEU A O 1
ATOM 2497 N N . GLN A 1 321 ? 21.728 41.850 31.002 1.00 5.20 317 GLN A N 1
ATOM 2498 C CA . GLN A 1 321 ? 22.993 41.091 31.055 1.00 5.73 317 GLN A CA 1
ATOM 2499 C C . GLN A 1 321 ? 24.205 42.015 30.802 1.00 4.98 317 GLN A C 1
ATOM 2500 O O . GLN A 1 321 ? 25.120 42.021 31.614 1.00 6.78 317 GLN A O 1
ATOM 2506 N N . THR A 1 322 ? 24.204 42.787 29.733 1.00 4.81 318 THR A N 1
ATOM 2507 C CA . THR A 1 322 ? 25.219 43.813 29.503 1.00 4.78 318 THR A CA 1
ATOM 2508 C C . THR A 1 322 ? 24.724 44.830 28.494 1.00 3.50 318 THR A C 1
ATOM 2509 O O . THR A 1 322 ? 23.911 44.505 27.616 1.00 4.58 318 THR A O 1
ATOM 2513 N N . CYS A 1 323 ? 25.222 46.082 28.610 1.00 4.08 319 CYS A N 1
ATOM 2514 C CA . CYS A 1 323 ? 25.013 47.133 27.625 1.00 3.68 319 CYS A CA 1
ATOM 2515 C C . CYS A 1 323 ? 26.359 47.426 26.984 1.00 4.36 319 CYS A C 1
ATOM 2516 O O . CYS A 1 323 ? 27.376 47.564 27.683 1.00 4.92 319 CYS A O 1
ATOM 2519 N N . GLU A 1 324 ? 26.368 47.567 25.649 1.00 3.88 320 GLU A N 1
ATOM 2520 C CA . GLU A 1 324 ? 27.574 47.842 24.868 1.00 3.27 320 GLU A CA 1
ATOM 2521 C C . GLU A 1 324 ? 27.369 49.115 24.065 1.00 3.24 320 GLU A C 1
ATOM 2522 O O . GLU A 1 324 ? 26.372 49.287 23.335 1.00 3.96 320 GLU A O 1
ATOM 2528 N N . ILE A 1 325 ? 28.345 50.037 24.173 1.00 3.21 321 ILE A N 1
ATOM 2529 C CA . ILE A 1 325 ? 28.382 51.283 23.407 1.00 2.93 321 ILE A CA 1
ATOM 2530 C C . ILE A 1 325 ? 29.429 51.185 22.296 1.00 3.30 321 ILE A C 1
ATOM 2531 O O . ILE A 1 325 ? 30.582 50.825 22.574 1.00 3.95 321 ILE A O 1
ATOM 2536 N N . ARG A 1 326 ? 28.984 51.477 21.059 1.00 3.48 322 ARG A N 1
ATOM 2537 C CA . ARG A 1 326 ? 29.822 51.379 19.886 1.00 3.57 322 ARG A CA 1
ATOM 2538 C C . ARG A 1 326 ? 29.644 52.591 18.979 1.00 3.49 322 ARG A C 1
ATOM 2539 O O . ARG A 1 326 ? 28.754 53.432 19.199 1.00 4.32 322 ARG A O 1
ATOM 2547 N N . THR A 1 327 ? 30.507 52.714 17.983 1.00 4.01 323 THR A N 1
ATOM 2548 C CA . THR A 1 327 ? 30.382 53.738 16.943 1.00 3.96 323 THR A CA 1
ATOM 2549 C C . THR A 1 327 ? 30.309 53.074 15.585 1.00 4.17 323 THR A C 1
ATOM 2550 O O . THR A 1 327 ? 30.841 51.969 15.378 1.00 4.84 323 THR A O 1
ATOM 2554 N N . VAL A 1 328 ? 29.700 53.777 14.628 1.00 3.75 324 VAL A N 1
ATOM 2555 C CA . VAL A 1 328 ? 29.555 53.268 13.230 1.00 3.37 324 VAL A CA 1
ATOM 2556 C C . VAL A 1 328 ? 29.664 54.473 12.277 1.00 4.03 324 VAL A C 1
ATOM 2557 O O . VAL A 1 328 ? 29.100 55.573 12.566 1.00 4.68 324 VAL A O 1
ATOM 2561 N N . ALA A 1 329 ? 30.424 54.362 11.209 1.00 3.78 325 ALA A N 1
ATOM 2562 C CA . ALA A 1 329 ? 30.484 55.409 10.201 1.00 3.76 325 ALA A CA 1
ATOM 2563 C C . ALA A 1 329 ? 29.159 55.474 9.407 1.00 4.42 325 ALA A C 1
ATOM 2564 O O . ALA A 1 329 ? 28.486 54.455 9.189 1.00 4.94 325 ALA A O 1
ATOM 2566 N N . ALA A 1 330 ? 28.829 56.679 8.924 1.00 4.03 326 ALA A N 1
ATOM 2567 C CA . ALA A 1 330 ? 27.651 56.906 8.106 1.00 3.91 326 ALA A CA 1
ATOM 2568 C C . ALA A 1 330 ? 27.526 55.883 7.006 1.00 3.87 326 ALA A C 1
ATOM 2569 O O . ALA A 1 330 ? 28.497 55.607 6.283 1.00 4.17 326 ALA A O 1
ATOM 2571 N N . ASP A 1 331 ? 26.303 55.381 6.799 1.00 4.16 327 ASP A N 1
ATOM 2572 C CA . ASP A 1 331 ? 25.989 54.336 5.794 1.00 3.60 327 ASP A CA 1
ATOM 2573 C C . ASP A 1 331 ? 25.226 54.914 4.617 1.00 4.11 327 ASP A C 1
ATOM 2574 O O . ASP A 1 331 ? 24.322 55.746 4.799 1.00 5.23 327 ASP A O 1
ATOM 2579 N N . ALA A 1 332 ? 25.561 54.449 3.420 1.00 3.95 328 ALA A N 1
ATOM 2580 C CA . ALA A 1 332 ? 24.810 54.828 2.222 1.00 4.41 328 ALA A CA 1
ATOM 2581 C C . ALA A 1 332 ? 23.480 54.068 2.086 1.00 4.23 328 ALA A C 1
ATOM 2582 O O . ALA A 1 332 ? 22.614 54.528 1.364 1.00 5.61 328 ALA A O 1
ATOM 2584 N N . GLN A 1 333 ? 23.322 52.931 2.751 1.00 4.03 329 GLN A N 1
ATOM 2585 C CA . GLN A 1 333 ? 22.072 52.161 2.588 1.00 3.96 329 GLN A CA 1
ATOM 2586 C C . GLN A 1 333 ? 20.899 52.893 3.260 1.00 4.02 329 GLN A C 1
ATOM 2587 O O . GLN A 1 333 ? 20.953 53.275 4.416 1.00 4.13 329 GLN A O 1
ATOM 2593 N N . TRP A 1 334 ? 19.850 53.104 2.466 1.00 4.12 330 TRP A N 1
ATOM 2594 C CA . TRP A 1 334 ? 18.672 53.891 2.832 1.00 4.60 330 TRP A CA 1
ATOM 2595 C C . TRP A 1 334 ? 17.995 53.432 4.126 1.00 4.04 330 TRP A C 1
ATOM 2596 O O . TRP A 1 334 ? 17.490 54.273 4.870 1.00 4.97 330 TRP A O 1
ATOM 2607 N N . LEU A 1 335 ? 17.972 52.125 4.371 1.00 4.18 331 LEU A N 1
ATOM 2608 C CA . LEU A 1 335 ? 17.317 51.594 5.552 1.00 4.08 331 LEU A CA 1
ATOM 2609 C C . LEU A 1 335 ? 18.315 51.265 6.670 1.00 4.23 331 LEU A C 1
ATOM 2610 O O . LEU A 1 335 ? 17.939 50.733 7.717 1.00 5.28 331 LEU A O 1
ATOM 2615 N N . SER A 1 336 ? 19.619 51.513 6.485 1.00 4.40 332 SER A N 1
ATOM 2616 C CA . SER A 1 336 ? 20.532 51.291 7.630 1.00 3.75 332 SER A CA 1
ATOM 2617 C C . SER A 1 336 ? 20.151 52.195 8.794 1.00 3.86 332 SER A C 1
ATOM 2618 O O . SER A 1 336 ? 19.951 53.375 8.571 1.00 4.10 332 SER A O 1
ATOM 2621 N N . PRO A 1 337 ? 20.176 51.662 10.019 1.00 4.00 333 PRO A N 1
ATOM 2622 C CA . PRO A 1 337 ? 20.054 52.570 11.152 1.00 4.01 333 PRO A CA 1
ATOM 2623 C C . PRO A 1 337 ? 21.151 53.642 11.218 1.00 3.32 333 PRO A C 1
ATOM 2624 O O . PRO A 1 337 ? 20.960 54.678 11.859 1.00 4.31 333 PRO A O 1
ATOM 2628 N N . ALA A 1 338 ? 22.284 53.392 10.582 1.00 3.78 334 ALA A N 1
ATOM 2629 C CA . ALA A 1 338 ? 23.387 54.359 10.475 1.00 3.75 334 ALA A CA 1
ATOM 2630 C C . ALA A 1 338 ? 23.284 55.192 9.197 1.00 3.72 334 ALA A C 1
ATOM 2631 O O . ALA A 1 338 ? 24.255 55.845 8.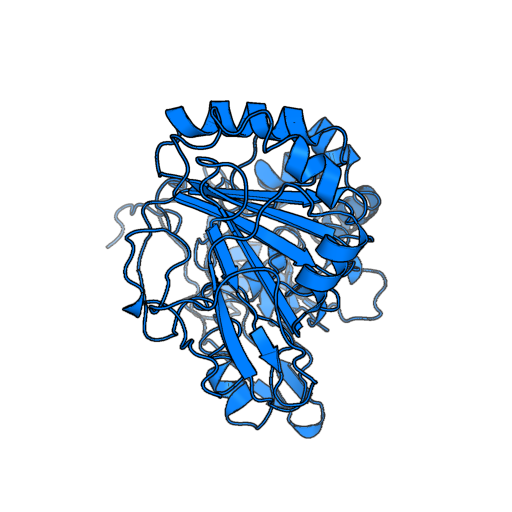814 1.00 4.43 334 ALA A O 1
ATOM 2633 N N . TYR A 1 339 ? 22.154 55.147 8.475 1.00 3.72 335 TYR A N 1
ATOM 2634 C CA . TYR A 1 339 ? 22.026 55.916 7.235 1.00 3.78 335 TYR A CA 1
ATOM 2635 C C . TYR A 1 339 ? 22.436 57.369 7.426 1.00 4.13 335 TYR A C 1
ATOM 2636 O O . TYR A 1 339 ? 21.919 58.074 8.267 1.00 4.62 335 TYR A O 1
ATOM 2645 N N . GLY A 1 340 ? 23.337 57.829 6.558 1.00 4.00 336 GLY A N 1
ATOM 2646 C CA . GLY A 1 340 ? 23.597 59.225 6.337 1.00 4.49 336 GLY A CA 1
ATOM 2647 C C . GLY A 1 340 ? 24.298 59.970 7.457 1.00 4.51 336 GLY A C 1
ATOM 2648 O O . GLY A 1 340 ? 24.448 61.190 7.312 1.00 8.05 336 GLY A O 1
ATOM 2649 N N . ARG A 1 341 ? 24.697 59.332 8.546 1.00 3.70 337 ARG A N 1
ATOM 2650 C CA . ARG A 1 341 ? 25.222 60.081 9.669 1.00 4.46 337 ARG A CA 1
ATOM 2651 C C . ARG A 1 341 ? 26.164 59.189 10.457 1.00 4.07 337 ARG A C 1
ATOM 2652 O O . ARG A 1 341 ? 25.852 58.022 10.774 1.00 4.49 337 ARG A O 1
ATOM 2660 N N . ASP A 1 342 ? 27.284 59.753 10.889 1.00 3.93 338 ASP A N 1
ATOM 2661 C CA . ASP A 1 342 ? 28.126 59.031 11.830 1.00 4.63 338 ASP A CA 1
ATOM 2662 C C . ASP A 1 342 ? 27.307 58.798 13.100 1.00 4.27 338 ASP A C 1
ATOM 2663 O O . ASP A 1 342 ? 26.494 59.675 13.502 1.00 4.69 338 ASP A O 1
ATOM 2668 N N . THR A 1 343 ? 27.511 57.630 13.709 1.00 4.08 339 THR A N 1
ATOM 2669 C CA . THR A 1 343 ? 26.550 57.061 14.654 1.00 3.72 339 THR A CA 1
ATOM 2670 C C . THR A 1 343 ? 27.207 56.593 15.927 1.00 4.07 339 THR A C 1
ATOM 2671 O O . THR A 1 343 ? 28.332 56.108 15.943 1.00 4.48 339 THR A O 1
ATOM 2675 N N . VAL A 1 344 ? 26.466 56.750 17.015 1.00 3.36 340 VAL A N 1
ATOM 2676 C CA . VAL A 1 344 ? 26.749 56.080 18.264 1.00 3.66 340 VAL A CA 1
ATOM 2677 C C . VAL A 1 344 ? 25.594 55.054 18.476 1.00 4.05 340 VAL A C 1
ATOM 2678 O O . VAL A 1 344 ? 24.411 55.354 18.262 1.00 4.32 340 VAL A O 1
ATOM 2682 N N . ALA A 1 345 ? 25.961 53.854 18.926 1.00 3.98 341 ALA A N 1
ATOM 2683 C CA . ALA A 1 345 ? 24.999 52.745 19.089 1.00 3.82 341 ALA A CA 1
ATOM 2684 C C . ALA A 1 345 ? 25.019 52.347 20.566 1.00 3.75 341 ALA A C 1
ATOM 2685 O O . ALA A 1 345 ? 26.088 52.226 21.195 1.00 4.66 341 ALA A O 1
ATOM 2687 N N . ALA A 1 346 ? 23.837 52.106 21.121 1.00 3.54 342 ALA A N 1
ATOM 2688 C CA . ALA A 1 346 ? 23.665 51.610 22.481 1.00 4.04 342 ALA A CA 1
ATOM 2689 C C . ALA A 1 346 ? 22.872 50.305 22.407 1.00 3.51 342 ALA A C 1
ATOM 2690 O O . ALA A 1 346 ? 21.689 50.305 22.096 1.00 3.71 342 ALA A O 1
ATOM 2692 N N . HIS A 1 347 ? 23.587 49.209 22.675 1.00 4.12 343 HIS A N 1
ATOM 2693 C CA . HIS A 1 347 ? 23.107 47.843 22.601 1.00 3.77 343 HIS A CA 1
ATOM 2694 C C . HIS A 1 347 ? 22.832 47.289 23.987 1.00 3.79 343 HIS A C 1
ATOM 2695 O O . HIS A 1 347 ? 23.601 47.562 24.919 1.00 3.91 343 HIS A O 1
ATOM 2702 N N . PHE A 1 348 ? 21.763 46.525 24.125 1.00 3.38 344 PHE A N 1
ATOM 2703 C CA . PHE A 1 348 ? 21.380 45.874 25.380 1.00 4.35 344 PHE A CA 1
ATOM 2704 C C . PHE A 1 348 ? 21.156 44.390 25.124 1.00 3.40 344 PHE A C 1
ATOM 2705 O O . PHE A 1 348 ? 20.320 44.012 24.316 1.00 4.52 344 PHE A O 1
ATOM 2713 N N . THR A 1 349 ? 21.905 43.539 25.828 1.00 4.01 345 THR A N 1
ATOM 2714 C CA . THR A 1 349 ? 21.622 42.111 25.920 1.00 4.49 345 THR A CA 1
ATOM 2715 C C . THR A 1 349 ? 20.840 41.921 27.197 1.00 4.43 345 THR A C 1
ATOM 2716 O O . THR A 1 349 ? 21.393 42.161 28.290 1.00 4.72 345 THR A O 1
ATOM 2720 N N . TRP A 1 350 ? 19.579 41.532 27.064 1.00 4.51 346 TRP A N 1
ATOM 2721 C CA . TRP A 1 350 ? 18.668 41.361 28.182 1.00 4.78 346 TRP A CA 1
ATOM 2722 C C . TRP A 1 350 ? 18.599 39.915 28.618 1.00 4.58 346 TRP A C 1
ATOM 2723 O O . TRP A 1 350 ? 18.852 38.986 27.830 1.00 4.93 346 TRP A O 1
ATOM 2734 N N . VAL A 1 351 ? 18.124 39.707 29.857 1.00 4.93 347 VAL A N 1
ATOM 2735 C CA A VAL A 1 351 ? 17.639 38.400 30.268 0.50 5.95 347 VAL A CA 1
ATOM 2736 C CA B VAL A 1 351 ? 17.637 38.416 30.300 0.50 6.12 347 VAL A CA 1
ATOM 2737 C C . VAL A 1 351 ? 16.438 38.034 29.390 1.00 5.45 347 VAL A C 1
ATOM 2738 O O . VAL A 1 351 ? 15.716 38.911 28.904 1.00 5.71 347 VAL A O 1
ATOM 2745 N N . GLU A 1 352 ? 16.250 36.727 29.135 1.00 5.17 348 GLU A N 1
ATOM 2746 C CA . GLU A 1 352 ? 15.180 36.285 28.253 1.00 5.43 348 GLU A CA 1
ATOM 2747 C C . GLU A 1 352 ? 13.862 36.206 29.071 1.00 5.27 348 GLU A C 1
ATOM 2748 O O . GLU A 1 352 ? 13.414 35.096 29.492 1.00 5.97 348 GLU A O 1
ATOM 2754 N N . ASP A 1 353 ? 13.254 37.379 29.270 1.00 5.70 349 ASP A N 1
ATOM 2755 C CA . ASP A 1 353 ? 11.996 37.485 30.006 1.00 6.33 349 ASP A CA 1
ATOM 2756 C C . ASP A 1 353 ? 11.206 38.573 29.306 1.00 5.86 349 ASP A C 1
ATOM 2757 O O . ASP A 1 353 ? 11.294 39.769 29.671 1.00 6.30 349 ASP A O 1
ATOM 2762 N N . THR A 1 354 ? 10.453 38.179 28.297 1.00 6.09 350 THR A N 1
ATOM 2763 C CA . THR A 1 354 ? 9.800 39.168 27.450 1.00 6.45 350 THR A CA 1
ATOM 2764 C C . THR A 1 354 ? 8.880 40.102 28.240 1.00 6.96 350 THR A C 1
ATOM 2765 O O . THR A 1 354 ? 8.913 41.336 28.067 1.00 6.82 350 THR A O 1
ATOM 2769 N N . ALA A 1 355 ? 8.093 39.523 29.145 1.00 7.33 351 ALA A N 1
ATOM 2770 C CA . ALA A 1 355 ? 7.141 40.329 29.928 1.00 7.52 351 ALA A CA 1
ATOM 2771 C C . ALA A 1 355 ? 7.829 41.385 30.779 1.00 7.31 351 ALA A C 1
ATOM 2772 O O . ALA A 1 355 ? 7.317 42.497 30.904 1.00 8.35 351 ALA A O 1
ATOM 2774 N N . ALA A 1 356 ? 8.997 41.071 31.357 1.00 6.82 352 ALA A N 1
ATOM 2775 C CA . ALA A 1 356 ? 9.715 42.015 32.199 1.00 7.16 352 ALA A CA 1
ATOM 2776 C C . ALA A 1 356 ? 10.477 43.010 31.342 1.00 6.01 352 ALA A C 1
ATOM 2777 O O . ALA A 1 356 ? 10.680 44.144 31.754 1.00 7.52 352 ALA A O 1
ATOM 2779 N N . VAL A 1 357 ? 10.951 42.583 30.178 1.00 6.02 353 VAL A N 1
ATOM 2780 C CA . VAL A 1 357 ? 11.783 43.416 29.328 1.00 6.02 353 VAL A CA 1
ATOM 2781 C C . VAL A 1 357 ? 11.003 44.466 28.556 1.00 6.07 353 VAL A C 1
ATOM 2782 O O . VAL A 1 357 ? 11.462 45.613 28.419 1.00 5.90 353 VAL A O 1
ATOM 2786 N N . LEU A 1 358 ? 9.839 44.124 28.018 1.00 6.00 354 LEU A N 1
ATOM 2787 C CA . LEU A 1 358 ? 9.152 45.080 27.154 1.00 6.59 354 LEU A CA 1
ATOM 2788 C C . LEU A 1 358 ? 8.881 46.424 27.833 1.00 6.34 354 LEU A C 1
ATOM 2789 O O . LEU A 1 358 ? 9.060 47.467 27.188 1.00 6.39 354 LEU A O 1
ATOM 2794 N N . PRO A 1 359 ? 8.382 46.459 29.083 1.00 6.57 355 PRO A N 1
ATOM 2795 C CA . PRO A 1 359 ? 8.197 47.777 29.712 1.00 7.29 355 PRO A CA 1
ATOM 2796 C C . PRO A 1 359 ? 9.465 48.612 29.881 1.00 7.36 355 PRO A C 1
ATOM 2797 O O . PRO A 1 359 ? 9.424 49.836 29.841 1.00 7.19 355 PRO A O 1
ATOM 2801 N N . VAL A 1 360 ? 10.587 47.938 30.079 1.00 5.68 356 VAL A N 1
ATOM 2802 C CA . VAL A 1 360 ? 11.887 48.597 30.157 1.00 6.29 356 VAL A CA 1
ATOM 2803 C C . VAL A 1 360 ? 12.323 49.126 28.793 1.00 5.00 356 VAL A C 1
ATOM 2804 O O . VAL A 1 360 ? 12.777 50.273 28.691 1.00 6.11 356 VAL A O 1
ATOM 2808 N N . VAL A 1 361 ? 12.169 48.320 27.764 1.00 5.07 357 VAL A N 1
ATOM 2809 C CA . VAL A 1 361 ? 12.400 48.771 26.389 1.00 5.45 357 VAL A CA 1
ATOM 2810 C C . VAL A 1 361 ? 11.591 50.029 26.078 1.00 5.35 357 VAL A C 1
ATOM 2811 O O . VAL A 1 361 ? 12.099 50.989 25.494 1.00 5.64 357 VAL A O 1
ATOM 2815 N N . ARG A 1 362 ? 10.306 50.037 26.440 1.00 6.33 358 ARG A N 1
ATOM 2816 C CA . ARG A 1 362 ? 9.463 51.202 26.138 1.00 6.19 358 ARG A CA 1
ATOM 2817 C C . ARG A 1 362 ? 9.998 52.444 26.859 1.00 6.56 358 ARG A C 1
ATOM 2818 O O . ARG A 1 362 ? 10.075 53.528 26.268 1.00 6.51 358 ARG A O 1
ATOM 2826 N N . ARG A 1 363 ? 10.404 52.317 28.111 1.00 6.86 359 ARG A N 1
ATOM 2827 C CA . ARG A 1 363 ? 10.923 53.456 28.874 1.00 7.41 359 ARG A CA 1
ATOM 2828 C C . ARG A 1 363 ? 12.238 53.940 28.262 1.00 6.14 359 ARG A C 1
ATOM 2829 O O . ARG A 1 363 ? 12.477 55.161 28.162 1.00 6.79 359 ARG A O 1
ATOM 2837 N N . LEU A 1 364 ? 13.111 53.028 27.866 1.00 5.63 360 LEU A N 1
ATOM 2838 C CA . LEU A 1 364 ? 14.371 53.369 27.195 1.00 5.62 360 LEU A CA 1
ATOM 2839 C C . LEU A 1 364 ? 14.137 54.100 25.905 1.00 5.40 360 LEU A C 1
ATOM 2840 O O . LEU A 1 364 ? 14.782 55.124 25.619 1.00 5.83 360 LEU A O 1
ATOM 2845 N N . GLU A 1 365 ? 13.180 53.612 25.106 1.00 5.03 361 GLU A N 1
ATOM 2846 C CA . GLU A 1 365 ? 12.844 54.288 23.875 1.00 4.90 361 GLU A CA 1
ATOM 2847 C C . GLU A 1 365 ? 12.363 55.716 24.128 1.00 5.18 361 GLU A C 1
ATOM 2848 O O . GLU A 1 365 ? 12.738 56.647 23.398 1.00 5.61 361 GLU A O 1
ATOM 2854 N N . GLU A 1 366 ? 11.495 55.886 25.105 1.00 5.86 362 GLU A N 1
ATOM 2855 C CA . GLU A 1 366 ? 11.065 57.244 25.492 1.00 6.84 362 GLU A CA 1
ATOM 2856 C C . GLU A 1 366 ? 12.261 58.151 25.817 1.00 6.33 362 GLU A C 1
ATOM 2857 O O . GLU A 1 366 ? 12.273 59.311 25.406 1.00 7.03 362 GLU A O 1
ATOM 2863 N N . ALA A 1 367 ? 13.219 57.620 26.539 1.00 5.99 363 ALA A N 1
ATOM 2864 C CA . ALA A 1 367 ? 14.401 58.391 26.928 1.00 5.69 363 ALA A CA 1
ATOM 2865 C C . ALA A 1 367 ? 15.292 58.797 25.752 1.00 5.15 363 ALA A C 1
ATOM 2866 O O . ALA A 1 367 ? 16.033 59.768 25.871 1.00 6.35 363 ALA A O 1
ATOM 2868 N N . LEU A 1 368 ? 15.217 58.045 24.655 1.00 5.67 364 LEU A N 1
ATOM 2869 C CA . LEU A 1 368 ? 16.062 58.292 23.492 1.00 5.48 364 LEU A CA 1
ATOM 2870 C C . LEU A 1 368 ? 15.356 59.074 22.370 1.00 5.82 364 LEU A C 1
ATOM 2871 O O . LEU A 1 368 ? 16.022 59.446 21.406 1.00 6.09 364 LEU A O 1
ATOM 2876 N N . VAL A 1 369 ? 14.057 59.347 22.501 1.00 6.20 365 VAL A N 1
ATOM 2877 C CA . VAL A 1 369 ? 13.339 60.131 21.484 1.00 7.31 365 VAL A CA 1
ATOM 2878 C C . VAL A 1 369 ? 14.038 61.454 21.166 1.00 6.05 365 VAL A C 1
ATOM 2879 O O . VAL A 1 369 ? 14.104 61.838 19.995 1.00 6.81 365 VAL A O 1
ATOM 2883 N N . PRO A 1 370 ? 14.557 62.189 22.177 1.00 5.82 366 PRO A N 1
ATOM 2884 C CA . PRO A 1 370 ? 15.218 63.467 21.857 1.00 5.94 366 PRO A CA 1
ATOM 2885 C C . PRO A 1 370 ? 16.447 63.342 20.968 1.00 5.36 366 PRO A C 1
ATOM 2886 O O . PRO A 1 370 ? 16.897 64.356 20.387 1.00 6.39 366 PRO A O 1
ATOM 2890 N N . PHE A 1 371 ? 16.958 62.113 20.765 1.00 4.98 367 PHE A N 1
ATOM 2891 C CA . PHE A 1 371 ? 18.221 61.910 20.066 1.00 4.86 367 PHE A CA 1
ATOM 2892 C C . PHE A 1 371 ? 18.034 61.136 18.779 1.00 5.04 367 PHE A C 1
ATOM 2893 O O . PHE A 1 371 ? 19.022 60.616 18.254 1.00 5.63 367 PHE A O 1
ATOM 2901 N N . ALA A 1 372 ? 16.806 61.118 18.242 1.00 5.47 368 ALA A N 1
ATOM 2902 C CA . ALA A 1 372 ? 16.547 60.575 16.908 1.00 5.47 368 ALA A CA 1
ATOM 2903 C C . ALA A 1 372 ? 16.987 59.141 16.788 1.00 4.89 368 ALA A C 1
ATOM 2904 O O . ALA A 1 372 ? 17.488 58.715 15.735 1.00 6.66 368 ALA A O 1
ATOM 2906 N N . ALA A 1 373 ? 16.785 58.348 17.829 1.00 4.80 369 ALA A N 1
ATOM 2907 C CA . ALA A 1 373 ? 17.215 56.965 17.849 1.00 4.75 369 ALA A CA 1
ATOM 2908 C C . ALA A 1 373 ? 16.461 56.075 16.878 1.00 4.34 369 ALA A C 1
ATOM 2909 O O . ALA A 1 373 ? 15.229 56.000 16.947 1.00 5.88 369 ALA A O 1
ATOM 2911 N N . ARG A 1 374 ? 17.180 55.327 16.053 1.00 3.71 370 ARG A N 1
ATOM 2912 C CA . ARG A 1 374 ? 16.641 54.314 15.179 1.00 4.00 370 ARG A CA 1
ATOM 2913 C C . ARG A 1 374 ? 16.946 52.922 15.759 1.00 4.56 370 ARG A C 1
ATOM 2914 O O . ARG A 1 374 ? 18.114 52.633 16.059 1.00 4.96 370 ARG A O 1
ATOM 2922 N N . PRO A 1 375 ? 15.945 52.052 15.926 1.00 4.38 371 PRO A N 1
ATOM 2923 C CA . PRO A 1 375 ? 16.234 50.717 16.438 1.00 3.43 371 PRO A CA 1
ATOM 2924 C C . PRO A 1 375 ? 16.896 49.822 15.390 1.00 3.95 371 PRO A C 1
ATOM 2925 O O . PRO A 1 375 ? 16.640 49.925 14.174 1.00 4.99 371 PRO A O 1
ATOM 2929 N N . HIS A 1 376 ? 17.712 48.901 15.870 1.00 3.94 372 HIS A N 1
ATOM 2930 C CA . HIS A 1 376 ? 18.253 47.869 14.991 1.00 4.09 372 HIS A CA 1
ATOM 2931 C C . HIS A 1 376 ? 17.104 46.950 14.532 1.00 3.84 372 HIS A C 1
ATOM 2932 O O . HIS A 1 376 ? 16.377 46.397 15.356 1.00 3.70 372 HIS A O 1
ATOM 2939 N N . TRP A 1 377 ? 16.975 46.802 13.222 1.00 3.86 373 TRP A N 1
ATOM 2940 C CA . TRP A 1 377 ? 15.865 46.031 12.656 1.00 3.50 373 TRP A CA 1
ATOM 2941 C C . TRP A 1 377 ? 15.831 44.590 13.062 1.00 4.55 373 TRP A C 1
ATOM 2942 O O . TRP A 1 377 ? 14.759 43.974 12.970 1.00 4.72 373 TRP A O 1
ATOM 2953 N N . GLY A 1 378 ? 16.958 43.991 13.459 1.00 3.62 374 GLY A N 1
ATOM 2954 C CA . GLY A 1 378 ? 16.998 42.625 13.891 1.00 4.22 374 GLY A CA 1
ATOM 2955 C C . GLY A 1 378 ? 16.638 42.384 15.347 1.00 4.05 374 GLY A C 1
ATOM 2956 O O . GLY A 1 378 ? 16.640 41.221 15.793 1.00 4.77 374 GLY A O 1
ATOM 2957 N N . LYS A 1 379 ? 16.431 43.460 16.124 1.00 4.07 375 LYS A N 1
ATOM 2958 C CA . LYS A 1 379 ? 16.403 43.327 17.600 1.00 4.02 375 LYS A CA 1
ATOM 2959 C C . LYS A 1 379 ? 15.005 43.755 18.130 1.00 4.35 375 LYS A C 1
ATOM 2960 O O . LYS A 1 379 ? 14.090 44.110 17.369 1.00 4.65 375 LYS A O 1
ATOM 2966 N N . VAL A 1 380 ? 14.822 43.649 19.442 1.00 3.83 376 VAL A N 1
ATOM 2967 C CA . VAL A 1 380 ? 13.538 43.939 20.062 1.00 4.15 376 VAL A CA 1
ATOM 2968 C C . VAL A 1 380 ? 13.372 45.449 20.137 1.00 4.69 376 VAL A C 1
ATOM 2969 O O . VAL A 1 380 ? 14.242 46.168 20.669 1.00 5.76 376 VAL A O 1
ATOM 2973 N N . PHE A 1 381 ? 12.234 45.936 19.672 1.00 4.68 377 PHE A N 1
ATOM 2974 C CA . PHE A 1 381 ? 11.896 47.356 19.764 1.00 5.33 377 PHE A CA 1
ATOM 2975 C C . PHE A 1 381 ? 10.378 47.507 19.767 1.00 5.38 377 PHE A C 1
ATOM 2976 O O . PHE A 1 381 ? 9.663 46.635 19.251 1.00 6.49 377 PHE A O 1
ATOM 2984 N N . THR A 1 382 ? 9.885 48.623 20.315 1.00 5.87 378 THR A N 1
ATOM 2985 C CA . THR A 1 382 ? 8.454 48.901 20.419 1.00 7.15 378 THR A CA 1
ATOM 2986 C C . THR A 1 382 ? 8.121 50.296 19.894 1.00 8.22 378 THR A C 1
ATOM 2987 O O . THR A 1 382 ? 7.051 50.831 20.192 1.00 10.75 378 THR A O 1
ATOM 2991 N N . VAL A 1 383 ? 9.003 50.888 19.101 1.00 7.82 379 VAL A N 1
ATOM 2992 C CA . VAL A 1 383 ? 8.727 52.192 18.476 1.00 9.56 379 VAL A CA 1
ATOM 2993 C C . VAL A 1 383 ? 7.516 52.054 17.547 1.00 10.35 379 VAL A C 1
ATOM 2994 O O . VAL A 1 383 ? 7.489 51.180 16.691 1.00 11.83 379 VAL A O 1
ATOM 2998 N N . PRO A 1 384 ? 6.472 52.897 17.754 1.00 12.89 380 PRO A N 1
ATOM 2999 C CA . PRO A 1 384 ? 5.316 52.851 16.860 1.00 13.20 380 PRO A CA 1
ATOM 3000 C C . PRO A 1 384 ? 5.641 53.003 15.373 1.00 13.45 380 PRO A C 1
ATOM 3001 O O . PRO A 1 384 ? 6.509 53.791 15.012 1.00 13.22 380 PRO A O 1
ATOM 3005 N N . ALA A 1 385 ? 4.908 52.311 14.506 1.00 13.93 381 ALA A N 1
ATOM 3006 C CA . ALA A 1 385 ? 5.235 52.272 13.087 1.00 13.19 381 ALA A CA 1
ATOM 3007 C C . ALA A 1 385 ? 5.359 53.662 12.441 1.00 12.79 381 ALA A C 1
ATOM 3008 O O . ALA A 1 385 ? 6.312 53.926 11.718 1.00 11.70 381 ALA A O 1
ATOM 3010 N N . GLY A 1 386 ? 4.432 54.575 12.691 1.00 12.79 382 GLY A N 1
ATOM 3011 C CA . GLY A 1 386 ? 4.482 55.882 12.016 1.00 12.54 382 GLY A CA 1
ATOM 3012 C C . GLY A 1 386 ? 5.656 56.721 12.491 1.00 12.25 382 GLY A C 1
ATOM 3013 O O . GLY A 1 386 ? 6.322 57.390 11.713 1.00 11.52 382 GLY A O 1
ATOM 3014 N N . GLU A 1 387 ? 5.956 56.635 13.778 1.00 12.39 383 GLU A N 1
ATOM 3015 C CA . GLU A 1 387 ? 7.073 57.344 14.355 1.00 13.02 383 GLU A CA 1
ATOM 3016 C C . GLU A 1 387 ? 8.389 56.826 13.753 1.00 11.46 383 GLU A C 1
ATOM 3017 O O . GLU A 1 387 ? 9.310 57.568 13.418 1.00 10.94 383 GLU A O 1
ATOM 3023 N N . LEU A 1 388 ? 8.444 55.519 13.597 1.00 10.57 384 LEU A N 1
ATOM 3024 C CA . LEU A 1 388 ? 9.624 54.868 13.038 1.00 9.95 384 LEU A CA 1
ATOM 3025 C C . LEU A 1 388 ? 9.823 55.260 11.574 1.00 8.60 384 LEU A C 1
ATOM 3026 O O . LEU A 1 388 ? 10.938 55.549 11.121 1.00 8.68 384 LEU A O 1
ATOM 3031 N N . ARG A 1 389 ? 8.756 55.250 10.787 1.00 8.77 385 ARG A N 1
ATOM 3032 C CA . ARG A 1 389 ? 8.857 55.656 9.378 1.00 8.06 385 ARG A CA 1
ATOM 3033 C C . ARG A 1 389 ? 9.448 57.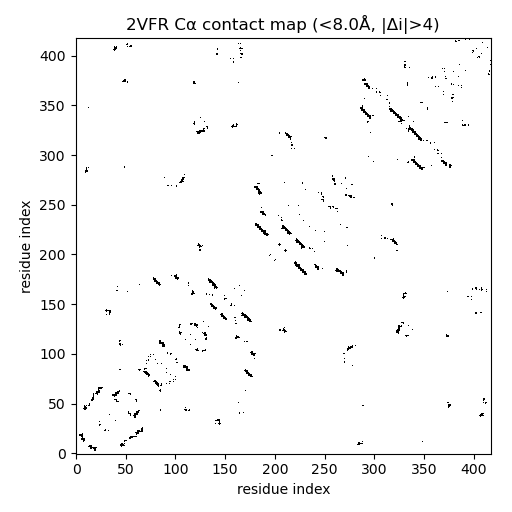061 9.187 1.00 8.12 385 ARG A C 1
ATOM 3034 O O . ARG A 1 389 ? 10.239 57.309 8.266 1.00 8.50 385 ARG A O 1
ATOM 3042 N N . ALA A 1 390 ? 9.149 57.974 10.114 1.00 7.59 386 ALA A N 1
ATOM 3043 C CA . ALA A 1 390 ? 9.597 59.345 10.032 1.00 7.62 386 ALA A CA 1
ATOM 3044 C C . ALA A 1 390 ? 11.123 59.490 10.225 1.00 7.16 386 ALA A C 1
ATOM 3045 O O . ALA A 1 390 ? 11.672 60.557 9.928 1.00 8.38 386 ALA A O 1
ATOM 3047 N N . LEU A 1 391 ? 11.773 58.444 10.743 1.00 6.27 387 LEU A N 1
ATOM 3048 C CA . LEU A 1 391 ? 13.222 58.473 11.022 1.00 6.14 387 LEU A CA 1
ATOM 3049 C C . LEU A 1 391 ? 14.088 58.134 9.803 1.00 5.69 387 LEU A C 1
ATOM 3050 O O . LEU A 1 391 ? 15.309 58.181 9.935 1.00 6.16 387 LEU A O 1
ATOM 3055 N N . TYR A 1 392 ? 13.498 57.809 8.659 1.00 5.53 388 TYR A N 1
ATOM 3056 C CA . TYR A 1 392 ? 14.259 57.336 7.502 1.00 5.32 388 TYR A CA 1
ATOM 3057 C C . TYR A 1 392 ? 14.028 58.260 6.318 1.00 5.12 388 TYR A C 1
ATOM 3058 O O . TYR A 1 392 ? 12.990 58.191 5.645 1.00 5.87 388 TYR A O 1
ATOM 3067 N N . PRO A 1 393 ? 15.008 59.136 6.006 1.00 5.27 389 PRO A N 1
ATOM 3068 C CA . PRO A 1 393 ? 14.848 60.114 4.930 1.00 6.26 389 PRO A CA 1
ATOM 3069 C C . PRO A 1 393 ? 14.475 59.536 3.567 1.00 6.22 389 PRO A C 1
ATOM 3070 O O . PRO A 1 393 ? 13.745 60.195 2.819 1.00 6.64 389 PRO A O 1
ATOM 3074 N N . ARG A 1 394 ? 15.020 58.375 3.194 1.00 5.38 390 ARG A N 1
ATOM 3075 C CA . ARG A 1 394 ? 14.810 57.816 1.885 1.00 5.65 390 ARG A CA 1
ATOM 3076 C C . ARG A 1 394 ? 13.868 56.616 1.892 1.00 5.61 390 ARG A C 1
ATOM 3077 O O . ARG A 1 394 ? 13.904 55.765 1.006 1.00 6.14 390 ARG A O 1
ATOM 3085 N N . LEU A 1 395 ? 12.955 56.603 2.855 1.00 6.52 391 LEU A N 1
ATOM 3086 C CA . LEU A 1 395 ? 11.970 55.536 2.935 1.00 7.06 391 LEU A CA 1
ATOM 3087 C C . LEU A 1 395 ? 11.066 55.454 1.715 1.00 6.75 391 LEU A C 1
ATOM 3088 O O . LEU A 1 395 ? 10.771 54.350 1.235 1.00 6.83 391 LEU A O 1
ATOM 3093 N N . ALA A 1 396 ? 10.617 56.592 1.193 1.00 7.29 392 ALA A N 1
ATOM 3094 C CA . ALA A 1 396 ? 9.763 56.573 0.003 1.00 7.83 392 ALA A CA 1
ATOM 3095 C C . ALA A 1 396 ? 10.513 55.978 -1.190 1.00 6.89 392 ALA A C 1
ATOM 3096 O O . ALA A 1 396 ? 9.972 55.192 -1.990 1.00 7.29 392 ALA A O 1
ATOM 3098 N N . ASP A 1 397 ? 11.788 56.310 -1.332 1.00 6.68 393 ASP A N 1
ATOM 3099 C CA . ASP A 1 397 ? 12.604 55.736 -2.379 1.00 6.35 393 ASP A CA 1
ATOM 3100 C C . ASP A 1 397 ? 12.708 54.225 -2.248 1.00 5.96 393 ASP A C 1
ATOM 3101 O O . ASP A 1 397 ? 12.628 53.483 -3.229 1.00 6.31 393 ASP A O 1
ATOM 3106 N N . PHE A 1 398 ? 12.890 53.749 -1.020 1.00 5.62 394 PHE A N 1
ATOM 3107 C CA . PHE A 1 398 ? 12.897 52.316 -0.757 1.00 5.38 394 PHE A CA 1
ATOM 3108 C C . PHE A 1 398 ? 11.574 51.665 -1.160 1.00 5.73 394 PHE A C 1
ATOM 3109 O O . PHE A 1 398 ? 11.555 50.612 -1.820 1.00 5.65 394 PHE A O 1
ATOM 3117 N N . GLY A 1 399 ? 10.471 52.271 -0.748 1.00 5.79 395 GLY A N 1
ATOM 3118 C CA . GLY A 1 399 ? 9.153 51.763 -1.138 1.00 6.62 395 GLY A CA 1
ATOM 3119 C C . GLY A 1 399 ? 8.932 51.701 -2.620 1.00 5.97 395 GLY A C 1
ATOM 3120 O O . GLY A 1 399 ? 8.342 50.752 -3.143 1.00 6.69 395 GLY A O 1
ATOM 3121 N N . ALA A 1 400 ? 9.476 52.651 -3.358 1.00 6.46 396 ALA A N 1
ATOM 312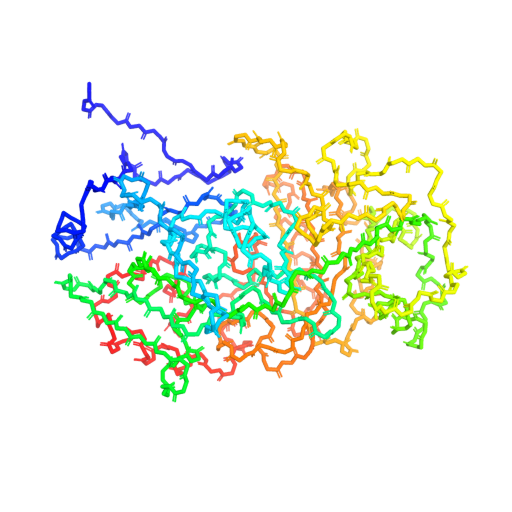2 C CA . ALA A 1 400 ? 9.350 52.613 -4.809 1.00 7.16 396 ALA A CA 1
ATOM 3123 C C . ALA A 1 400 ? 10.165 51.468 -5.401 1.00 6.98 396 ALA A C 1
ATOM 3124 O O . ALA A 1 400 ? 9.716 50.784 -6.338 1.00 7.50 396 ALA A O 1
ATOM 3126 N N . LEU A 1 401 ? 11.356 51.252 -4.852 1.00 6.55 397 LEU A N 1
ATOM 3127 C CA . LEU A 1 401 ? 12.184 50.143 -5.301 1.00 6.24 397 LEU A CA 1
ATOM 3128 C C . LEU A 1 401 ? 11.509 48.775 -5.023 1.00 6.13 397 LEU A C 1
ATOM 3129 O O . LEU A 1 401 ? 11.470 47.888 -5.924 1.00 6.72 397 LEU A O 1
ATOM 3134 N N . ALA A 1 402 ? 10.966 48.601 -3.817 1.00 6.15 398 ALA A N 1
ATOM 3135 C CA . ALA A 1 402 ? 10.268 47.380 -3.488 1.00 6.13 398 ALA A CA 1
ATOM 3136 C C . ALA A 1 402 ? 9.064 47.184 -4.414 1.00 6.65 398 ALA A C 1
ATOM 3137 O O . ALA A 1 402 ? 8.839 46.061 -4.872 1.00 6.65 398 ALA A O 1
ATOM 3139 N N . GLY A 1 403 ? 8.317 48.250 -4.716 1.00 6.23 399 GLY A N 1
ATOM 3140 C CA . GLY A 1 403 ? 7.177 48.184 -5.635 1.00 7.14 399 GLY A CA 1
ATOM 3141 C C . GLY A 1 403 ? 7.586 47.794 -7.023 1.00 7.51 399 GLY A C 1
ATOM 3142 O O . GLY A 1 403 ? 6.828 47.086 -7.732 1.00 8.47 399 GLY A O 1
ATOM 3143 N N . ALA A 1 404 ? 8.758 48.221 -7.462 1.00 6.78 400 ALA A N 1
ATOM 3144 C CA . ALA A 1 404 ? 9.231 47.887 -8.807 1.00 8.07 400 ALA A CA 1
ATOM 3145 C C . ALA A 1 404 ? 9.672 46.431 -8.882 1.00 6.73 400 ALA A C 1
ATOM 3146 O O . ALA A 1 404 ? 9.311 45.728 -9.829 1.00 8.50 400 ALA A O 1
ATOM 3148 N N . LEU A 1 405 ? 10.422 45.941 -7.909 1.00 6.19 401 LEU A N 1
ATOM 3149 C CA . LEU A 1 405 ? 10.952 44.598 -7.944 1.00 6.47 401 LEU A CA 1
ATOM 3150 C C . LEU A 1 405 ? 9.956 43.524 -7.455 1.00 6.06 401 LEU A C 1
ATOM 3151 O O . LEU A 1 405 ? 10.057 42.365 -7.841 1.00 6.55 401 LEU A O 1
ATOM 3156 N N . ASP A 1 406 ? 8.976 43.928 -6.649 1.00 5.95 402 ASP A N 1
ATOM 3157 C CA . ASP A 1 406 ? 8.028 43.013 -6.005 1.00 6.40 402 ASP A CA 1
ATOM 3158 C C . ASP A 1 406 ? 6.638 43.713 -5.950 1.00 6.66 402 ASP A C 1
ATOM 3159 O O . ASP A 1 406 ? 6.142 44.110 -4.913 1.00 5.75 402 ASP A O 1
ATOM 3164 N N . PRO A 1 407 ? 5.992 43.901 -7.114 1.00 7.24 403 PRO A N 1
ATOM 3165 C CA . PRO A 1 407 ? 4.732 44.683 -7.163 1.00 7.58 403 PRO A CA 1
ATOM 3166 C C . PRO A 1 407 ? 3.603 44.196 -6.280 1.00 6.46 403 PRO A C 1
ATOM 3167 O O . PRO A 1 407 ? 2.875 45.012 -5.725 1.00 7.39 403 PRO A O 1
ATOM 3171 N N . ALA A 1 408 ? 3.478 42.899 -6.083 1.00 6.06 404 ALA A N 1
ATOM 3172 C CA . ALA A 1 408 ? 2.423 42.350 -5.256 1.00 6.68 404 ALA A CA 1
ATOM 3173 C C . ALA A 1 408 ? 2.819 42.268 -3.797 1.00 6.03 404 ALA A C 1
ATOM 3174 O O . ALA A 1 408 ? 1.988 41.894 -2.945 1.00 7.54 404 ALA A O 1
ATOM 3176 N N . GLY A 1 409 ? 4.068 42.561 -3.451 1.00 5.41 405 GLY A N 1
ATOM 3177 C CA . GLY A 1 409 ? 4.523 42.408 -2.069 1.00 5.90 405 GLY A CA 1
ATOM 3178 C C . GLY A 1 409 ? 4.613 40.981 -1.606 1.00 5.55 405 GLY A C 1
ATOM 3179 O O . GLY A 1 409 ? 4.335 40.695 -0.455 1.00 5.80 405 GLY A O 1
ATOM 3180 N N . LYS A 1 410 ? 5.052 40.052 -2.479 1.00 4.57 406 LYS A N 1
ATOM 3181 C CA . LYS A 1 410 ? 5.321 38.680 -2.069 1.00 5.05 406 LYS A CA 1
ATOM 3182 C C . LYS A 1 410 ? 6.224 38.566 -0.837 1.00 4.11 406 LYS A C 1
ATOM 3183 O O . LYS A 1 410 ? 6.038 37.693 0.030 1.00 4.81 406 LYS A O 1
ATOM 3189 N N . PHE A 1 411 ? 7.240 39.457 -0.784 1.00 4.48 407 PHE A N 1
ATOM 3190 C CA . PHE A 1 411 ? 8.241 39.466 0.280 1.00 4.83 407 PHE A CA 1
ATOM 3191 C C . PHE A 1 411 ? 7.948 40.444 1.396 1.00 4.85 407 PHE A C 1
ATOM 3192 O O . PHE A 1 411 ? 8.780 40.629 2.296 1.00 5.42 407 PHE A O 1
ATOM 3200 N N . THR A 1 412 ? 6.771 41.075 1.393 1.00 5.81 408 THR A N 1
ATOM 3201 C CA . THR A 1 412 ? 6.314 41.971 2.464 1.00 6.22 408 THR A CA 1
ATOM 3202 C C . THR A 1 412 ? 5.480 41.188 3.479 1.00 5.56 408 THR A C 1
ATOM 3203 O O . THR A 1 412 ? 4.375 40.738 3.147 1.00 7.56 408 THR A O 1
ATOM 3207 N N . ASN A 1 413 ? 5.985 41.060 4.712 1.00 5.88 409 ASN A N 1
ATOM 3208 C CA . ASN A 1 413 ? 5.224 40.478 5.770 1.00 5.27 409 ASN A CA 1
ATOM 3209 C C . ASN A 1 413 ? 4.687 41.594 6.668 1.00 5.22 409 ASN A C 1
ATOM 3210 O O . ASN A 1 413 ? 4.801 42.775 6.327 1.00 5.28 409 ASN A O 1
ATOM 3215 N N . ALA A 1 414 ? 4.084 41.261 7.804 1.00 5.44 410 ALA A N 1
ATOM 3216 C CA . ALA A 1 414 ? 3.539 42.310 8.666 1.00 6.41 410 ALA A CA 1
ATOM 3217 C C . ALA A 1 414 ? 4.601 43.289 9.131 1.00 6.05 410 ALA A C 1
ATOM 3218 O O . ALA A 1 414 ? 4.388 44.485 9.141 1.00 6.43 410 ALA A O 1
ATOM 3220 N N . PHE A 1 415 ? 5.801 42.780 9.443 1.00 6.21 411 PHE A N 1
ATOM 3221 C CA . PHE A 1 415 ? 6.918 43.635 9.895 1.00 5.73 411 PHE A CA 1
ATOM 3222 C C . PHE A 1 415 ? 7.237 44.675 8.820 1.00 5.57 411 PHE A C 1
ATOM 3223 O O . PHE A 1 415 ? 7.274 45.882 9.077 1.00 7.32 411 PHE A O 1
ATOM 3231 N N . VAL A 1 416 ? 7.486 44.197 7.610 1.00 5.32 412 VAL A N 1
ATOM 3232 C CA . VAL A 1 416 ? 7.853 45.098 6.516 1.00 6.07 412 VAL A CA 1
ATOM 3233 C C . VAL A 1 416 ? 6.689 46.023 6.122 1.00 6.05 412 VAL A C 1
ATOM 3234 O O . VAL A 1 416 ? 6.889 47.171 5.760 1.00 7.07 412 VAL A O 1
ATOM 3238 N N . ARG A 1 417 ? 5.457 45.500 6.208 1.00 5.85 413 ARG A N 1
ATOM 3239 C CA . ARG A 1 417 ? 4.263 46.278 5.799 1.00 5.97 413 ARG A CA 1
ATOM 3240 C C . ARG A 1 417 ? 4.194 47.548 6.627 1.00 5.73 413 ARG A C 1
ATOM 3241 O O . ARG A 1 417 ? 3.885 48.616 6.085 1.00 7.05 413 ARG A O 1
ATOM 3249 N N . GLY A 1 418 ? 4.473 47.457 7.915 1.00 7.08 414 GLY A N 1
ATOM 3250 C CA . GLY A 1 418 ? 4.485 48.681 8.740 1.00 9.01 414 GLY A CA 1
ATOM 3251 C C . GLY A 1 418 ? 5.582 49.685 8.370 1.00 10.37 414 GLY A C 1
ATOM 3252 O O . GLY A 1 418 ? 5.427 50.864 8.628 1.00 13.45 414 GLY A O 1
ATOM 3253 N N . VAL A 1 419 ? 6.692 49.243 7.789 1.00 9.09 415 VAL A N 1
ATOM 3254 C CA . VAL A 1 419 ? 7.759 50.091 7.258 1.00 9.85 415 VAL A CA 1
ATOM 3255 C C . VAL A 1 419 ? 7.324 50.729 5.936 1.00 9.52 415 VAL A C 1
ATOM 3256 O O . VAL A 1 419 ? 7.651 51.914 5.683 1.00 11.44 415 VAL A O 1
ATOM 3260 N N . LEU A 1 420 ? 6.643 49.975 5.075 1.00 9.72 416 LEU A N 1
ATOM 3261 C CA . LEU A 1 420 ? 6.221 50.449 3.744 1.00 9.96 416 LEU A CA 1
ATOM 3262 C C . LEU A 1 420 ? 4.896 51.227 3.703 1.00 10.23 416 LEU A C 1
ATOM 3263 O O . LEU A 1 420 ? 4.500 51.717 2.625 1.00 11.62 416 LEU A O 1
ATOM 3268 N N . ALA A 1 421 ? 4.263 51.418 4.857 1.00 10.61 417 ALA A N 1
ATOM 3269 C CA . ALA A 1 421 ? 2.913 51.993 4.913 1.00 11.31 417 ALA A CA 1
ATOM 3270 C C . ALA A 1 421 ? 2.967 53.517 4.832 1.00 13.14 417 ALA A C 1
ATOM 3271 O O . ALA A 1 421 ? 4.025 54.141 4.591 1.00 13.60 417 ALA A O 1
#

GO terms:
  GO:0050582 xylitol oxidase activity (F, EXP)